Protein 7U9U (pdb70)

GO terms:
  GO:0005782 peroxisomal matrix (C, TAS)
  GO:0005829 cytosol (C, TAS)
  GO:0005515 protein binding (F, IPI)
  GO:0071949 FAD binding (F, IDA)
  GO:0005737 cytoplasm (C, IDA)
  GO:0005741 mitochondrial outer membrane (C, IDA)
  GO:0005782 peroxisomal matrix (C, IDA)
  GO:0005829 cytosol (C, IDA)
  GO:0036088 D-serine catabolic process (P, IDA)
  GO:0042416 dopamine biosynthetic process (P, IDA)
  GO:0003884 D-amino-acid oxidase activity (F, IDA)
  GO:0019478 D-amino acid catabolic process (P, IDA)
  GO:0055130 D-alanine catabolic process (P, IDA)
  GO:0006562 L-proline catabolic process (P, IDA)
  GO:0070179 D-serine biosynthetic process (P, IDA)
  GO:0005576 extracellular region (C, EXP)
  GO:0005782 peroxisomal matrix (C, EXP)
  GO:0003884 D-amino-acid oxidase activity (F, EXP)
  GO:0043799 glycine oxidase activity (F, EXP)
  GO:0071949 FAD binding (F, IMP)

Nearest PDB structures (foldseek):
  6kbp-assembly2_C  TM=9.959E-01  e=9.514E-72  Homo sapiens
  8hy5-assembly1_A  TM=9.973E-01  e=8.684E-71  Homo sapiens
  4yjf-assembly1_B  TM=9.915E-01  e=5.838E-66  Sus scrofa
  5wwv-assembly3_F  TM=9.921E-01  e=8.595E-65  Sus scrofa
  1an9-assembly1_A  TM=9.890E-01  e=2.374E-64  Sus scrofa

Secondary structure (DSSP, 8-state):
-EEEEE--SHHHHHHHHHHHHHH--SSS--EEEEEES--TTSSHHHH---B----SSPPSSTHHHHHHHHHHHHHHTTTTSTTHHHHTEEEEEEEEEESS--PPPGGGGTSEEEEEPPHHHHTT-TT-SEEEEEEEEEE-HHHHHHHHHHHHHHTT-EEEE-----HHHHHHTT-SEEEE--GGGGGGTS--TT-EEEEEEEEEEE-TT--SEEEE--GGG-TT-S-EEEE-SSSEEEE---EET----S--HHHHHHHHHHHHHH-GGGGGPEEEEEEEEEEEE-SS-EEEEEEEEETTEEEEEEEEE--GGGHHHHHHHHHHHHHHHHHHHHHHHHT-/-EEEEE--SHHHHHHHHHHHHHH-BTTB--EEEEEES--TTSSSGGG---B----SSPPSSTHHHHHHHHHHHHHHHTTTSTTHHHHTEEEEEEEEEESS--PPPGGGGTSEEEEEPPHHHHTT-TT-SEEEEEEEEEE-HHHHHHHHHHHHHHTT-EEEE-----HHHHHHTT-SEEEE--GGGGGGTS--TT-EEEEEEEEEEE-TT--EEEEE--TTT-TT-S-EEEE-SSSEEEE---EET----S--HHHHHHHHHHHHHH-GGGGGPEEEEEEEEEEEE-SS-EEEEEEE-SSSS-EEEEEEE--TT-HHHHHHHHHHHHHHHHHHHHHHH--

Solvent-accessible surface area: 29627 Å² total; per-residue (Å²): 59,122,1,8,0,8,9,3,16,6,18,0,2,0,0,0,9,2,0,23,100,116,55,78,54,146,172,56,77,16,64,10,63,0,16,4,71,52,12,15,23,12,14,40,16,5,16,42,20,8,20,6,5,20,50,37,81,109,47,112,27,101,88,4,44,81,10,6,75,70,0,1,72,58,3,56,81,80,13,152,40,134,76,7,155,95,9,4,7,50,64,12,27,0,21,0,0,4,90,142,81,54,109,47,5,72,11,74,122,19,9,71,62,37,93,105,12,65,106,206,30,30,113,107,14,130,57,28,51,39,1,1,33,0,34,0,1,0,4,32,2,94,60,0,0,50,30,0,38,97,51,0,50,111,89,40,5,118,29,85,44,63,126,13,108,42,10,79,52,0,7,114,99,18,12,40,0,0,0,2,8,22,22,6,111,2,28,84,26,52,210,17,106,97,19,84,5,0,1,7,1,10,0,44,0,44,1,87,117,17,145,69,0,7,4,2,5,39,77,178,179,26,39,25,50,9,33,24,0,12,8,23,86,127,37,5,6,0,0,6,7,23,54,115,44,53,120,36,22,22,44,51,95,135,9,38,62,73,2,54,112,19,0,14,177,20,36,82,67,0,144,137,9,126,73,73,13,32,24,7,7,6,30,17,30,40,75,71,6,26,22,80,58,53,93,28,214,3,52,122,57,83,5,23,0,0,0,1,3,0,4,10,29,24,14,16,3,0,0,32,0,0,0,38,27,0,0,99,31,0,10,127,1,8,76,82,82,153,144,143,50,107,2,8,0,8,10,3,15,7,19,0,2,0,0,0,4,0,0,7,69,109,61,60,45,140,166,99,86,14,55,6,48,0,16,5,66,51,13,25,16,9,10,39,16,5,16,42,22,9,20,4,21,23,71,56,89,108,47,112,27,100,86,6,46,84,9,6,68,69,0,1,70,39,3,57,87,52,19,170,38,124,51,8,144,86,0,1,7,53,72,12,27,0,21,0,0,8,83,131,65,74,114,46,2,69,13,75,122,16,7,72,64,41,95,102,13,68,107,203,29,28,115,108,14,131,57,30,50,40,1,0,32,0,35,0,1,0,3,33,1,79,39,0,0,61,30,0,38,96,48,0,50,113,92,46,6,127,27,90,48,66,137,14,124,29,4,77,54,1,3,116,82,28,5,30,0,0,0,1,8,21,22,8,112,1,30,89,26,54,194,16,86,90,20,67,8,0,1,7,2,10,2,65,0,43,0,84,114,18,145,67,0,6,18,6,27,28,121,164,112,28,75,48,27,4,32,32,0,13,8,23,76,129,36,3,8,0,0,2,4,40,52,92,46,53,121,37,24,21,37,52,96,137,9,31,58,51,4,52,109,18,0,3,172,21,35,81,60,0,136,124,9,124,69,86,20,30,29,8,7,7,29,18,27,32,87,58,4,29,23,78,48,54,92,17,212,41,34,110,80,62,0,8,0,0,0,1,2,0,4,8,29,19,14,14,4,0,1,10,0,0,0,39,28,0,2,111,31,0,6,125,0,22,90,94,88,182,157

Organism: Homo sapiens (NCBI:txid9606)

B-factor: mean 39.29, std 17.74, range [17.13, 111.76]

InterPro domains:
  IPR006076 FAD dependent oxidoreductase [PF01266] (2-329)
  IPR006181 D-amino acid oxidase, conserved site [PS00677] (305-323)
  IPR023209 D-amino-acid oxidase [PIRSF000189] (1-341)
  IPR023209 D-amino-acid oxidase [PTHR11530] (2-331)

Foldseek 3Di:
DEEEEEDQFLQRLLLQVLLQVPPCDDVRHYAYAYEYQDHPPPALLVVDQAWQDDDQDQAPDNVLVVLLLVLQVVLVVCQPPPCNVQQLKHKAKAKEFEQDDDDGGPCQVSFAPKDKDDPVVVVLFVRGDTIIITMGMGGRRRSNSVVSVVVCVVVPHYYHHDDDQEPLVVVVVPHQEYEYAHAQCSCSHPNDVQWWWFKWKKWWWQDVPDRHKYHYDDPVVHPLQAWIWADGPGTIIITRGTHTRDPDFDDDVVRVCSRVVRVCSRPVVCVPIGIDDMGMHTFGAGSHWQFAWDWDDRDPDIHIYTYTYHQGSRCSSRSNSSSNSNSVVVVVVVVVVVVD/DEEEEEDQFLQRLLLQLLQCVVQADPVHHYQYAYEYQDYPPPAQLVQDQAWQDDDQDQAPPNVLVVLLLVLQVVLVVCAPPPCCVQQLKHKAKAKEFEADDDDGGPCQVSFADKDKDDPVVCVLFVNGDTIMITMTMGGNRRSNSVVSVVSCVVSPHHYYNDDDQEPLVVVVVPHQEYEYAPALCSCSHPNDVQWWWFKWKKWKWADVPDRHKYHYDDVVQHPLQAWIWADGPGIIIITHGTDIRDDDFDDDDVRVCVRQVRVCSRPVVCVPIGTDDMGMHTFGAGSHWQFAKDWDPSDPSTHIYTYTYHQGSRCSSRSNSSSVSNSVVVVVVVVVVDD

Sequence (679 aa):
MRVVVIGAGVIGLSTALCIHERYHSVLQPLDIKVYADRFTPLTTTDVAAGLWQPYLSDPNNPQEADWSQQTFDYLLSHVHSPNAENLGLFLISGYNLFHEAIPDPSWKDTVLGFRKLTPRELDMFPDYGYGWFHTSLILEGKNYLQWLTERLTERGVKFFQRKVESFEEVAREGADVIVNCTGVWAGALQRDPLLQPGRGQIMKVDAPWMKHFILTHDPERGIYNSPYIIPGTQTVTLGGIFQLGNWSELNNIQDHNTIWEGCCRLEPTLKNARIIGERTGFRPVRPQIRLEREQLRTGPSNTEVIHNYGHGGYGLTIHWGCALEAAKLFGRILEEKKLSMRVVVIGAGVIGLSTALCIHERYHSVLQPLDIKVYADRFTPLTTTDVAAGLWQPYLSDPNNPQEADWSQQTFDYLLSHVHSPNAENLGLFLISGYNLFHEAIPDPSWKDTVLGFRKLTPRELDMFPDYGYGWFHTSLILEGKNYLQWLTERLTERGVKFFQRKVESFEEVAREGADVIVNCTGVWAGALQRDPLLQPGRGQIMKVDAPWMKHFILTHDPERGIYNSPYIIPGTQTVTLGGIFQLGNWSELNNIQDHNTIWEGCCRLEPTLKNARIIGERTGFRPVRPQIRLEREQLRTGPSNTEVIHNYGHGGYGLTIHWGCALEAAKLFGRILEEKKL

Radius of gyration: 26.62 Å; Cα contacts (8 Å, |Δi|>4): 1519; chains: 2; bounding box: 65×67×75 Å

Structure (mmCIF, N/CA/C/O backbone):
data_7U9U
#
_entry.id   7U9U
#
_cell.length_a   122.806
_cell.length_b   73.403
_cell.length_c   79.799
_cell.angle_alpha   90.000
_cell.angle_beta   90.000
_cell.angle_gamma   90.000
#
_symmetry.space_group_name_H-M   'P 21 21 2'
#
loop_
_entity.id
_entity.type
_entity.pdbx_description
1 polymer 'D-amino-acid oxidase'
2 non-polymer 'FLAVIN-ADENINE DINUCLEOTIDE'
3 non-polymer 'BENZOIC ACID'
4 non-polymer (3R)-3-(5,6-dioxo-1,4,5,6-tetrahydropyrazin-2-yl)-2,3-dihydro-1,4-benzoxathiine-7-carbonitrile
5 water water
#
loop_
_atom_site.group_PDB
_atom_site.id
_atom_site.type_symbol
_atom_site.label_atom_id
_atom_site.label_alt_id
_atom_site.label_comp_id
_atom_site.label_asym_id
_atom_site.label_entity_id
_atom_site.label_seq_id
_atom_site.pdbx_PDB_ins_code
_atom_site.Cartn_x
_atom_site.Cartn_y
_atom_site.Cartn_z
_atom_site.occupancy
_atom_site.B_iso_or_equiv
_atom_site.auth_seq_id
_atom_site.auth_comp_id
_atom_site.auth_asym_id
_atom_site.auth_atom_id
_atom_site.pdbx_PDB_model_num
ATOM 1 N N . MET A 1 1 ? -12.680 44.887 -28.815 1.00 40.00 1 MET A N 1
ATOM 2 C CA . MET A 1 1 ? -13.703 43.986 -29.392 1.00 33.31 1 MET A CA 1
ATOM 3 C C . MET A 1 1 ? -13.931 42.853 -28.406 1.00 31.98 1 MET A C 1
ATOM 4 O O . MET A 1 1 ? -12.989 42.126 -28.079 1.00 35.21 1 MET A O 1
ATOM 20 N N . ARG A 1 2 ? -15.155 42.709 -27.901 1.00 25.74 2 ARG A N 1
ATOM 21 C CA . ARG A 1 2 ? -15.434 41.655 -26.928 1.00 30.21 2 ARG A CA 1
ATOM 22 C C . ARG A 1 2 ? -16.089 40.518 -27.676 1.00 29.73 2 ARG A C 1
ATOM 23 O O . ARG A 1 2 ? -17.095 40.714 -28.363 1.00 30.69 2 ARG A O 1
ATOM 44 N N . VAL A 1 3 ? -15.473 39.354 -27.569 1.00 28.66 3 VAL A N 1
ATOM 45 C CA . VAL A 1 3 ? -15.903 38.200 -28.318 1.00 21.79 3 VAL A CA 1
ATOM 46 C C . VAL A 1 3 ? -16.280 37.150 -27.283 1.00 25.54 3 VAL A C 1
ATOM 47 O O . VAL A 1 3 ? -15.526 36.936 -26.324 1.00 27.29 3 VAL A O 1
ATOM 60 N N . VAL A 1 4 ? -17.399 36.479 -27.510 1.00 23.30 4 VAL A N 1
ATOM 61 C CA . VAL A 1 4 ? -17.765 35.323 -26.672 1.00 22.10 4 VAL A CA 1
ATOM 62 C C . VAL A 1 4 ? -17.914 34.125 -27.585 1.00 23.40 4 VAL A C 1
ATOM 63 O O . VAL A 1 4 ? -18.701 34.158 -28.536 1.00 24.90 4 VAL A O 1
ATOM 76 N N . VAL A 1 5 ? -17.204 33.050 -27.270 1.00 23.24 5 VAL A N 1
ATOM 77 C CA . VAL A 1 5 ? -17.381 31.805 -28.006 1.00 21.35 5 VAL A CA 1
ATOM 78 C C . VAL A 1 5 ? -18.248 30.923 -27.116 1.00 22.65 5 VAL A C 1
ATOM 79 O O . VAL A 1 5 ? -17.919 30.717 -25.943 1.00 26.26 5 VAL A O 1
ATOM 92 N N . ILE A 1 6 ? -19.359 30.448 -27.668 1.00 23.04 6 ILE A N 1
ATOM 93 C CA . ILE A 1 6 ? -20.225 29.573 -26.896 1.00 29.59 6 ILE A CA 1
ATOM 94 C C . ILE A 1 6 ? -19.892 28.167 -27.360 1.00 24.41 6 ILE A C 1
ATOM 95 O O . ILE A 1 6 ? -20.094 27.840 -28.533 1.00 22.50 6 ILE A O 1
ATOM 111 N N . GLY A 1 7 ? -19.402 27.361 -26.433 1.00 23.41 7 GLY A N 1
ATOM 112 C CA . GLY A 1 7 ? -19.052 25.982 -26.751 1.00 20.09 7 GLY A CA 1
ATOM 113 C C . GLY A 1 7 ? -17.562 25.690 -26.581 1.00 21.20 7 GLY A C 1
ATOM 114 O O . GLY A 1 7 ? -16.681 26.434 -27.055 1.00 20.72 7 GLY A O 1
ATOM 118 N N . ALA A 1 8 ? -17.272 24.565 -25.918 1.00 21.46 8 ALA A N 1
ATOM 119 C CA . ALA A 1 8 ? -15.882 24.214 -25.576 1.00 19.09 8 ALA A CA 1
ATOM 120 C C . ALA A 1 8 ? -15.508 22.808 -26.042 1.00 21.18 8 ALA A C 1
ATOM 121 O O . ALA A 1 8 ? -14.604 22.161 -25.495 1.00 23.16 8 ALA A O 1
ATOM 128 N N . GLY A 1 9 ? -16.174 22.355 -27.106 1.00 20.97 9 GLY A N 1
ATOM 129 C CA . GLY A 1 9 ? -15.671 21.170 -27.792 1.00 24.63 9 GLY A CA 1
ATOM 130 C C . GLY A 1 9 ? -14.602 21.564 -28.810 1.00 25.05 9 GLY A C 1
ATOM 131 O O . GLY A 1 9 ? -14.085 22.684 -28.760 1.00 21.48 9 GLY A O 1
ATOM 135 N N . VAL A 1 10 ? -14.248 20.654 -29.722 1.00 21.75 10 VAL A N 1
ATOM 136 C CA . VAL A 1 10 ? -13.126 20.968 -30.628 1.00 20.70 10 VAL A CA 1
ATOM 137 C C . VAL A 1 10 ? -13.410 22.195 -31.501 1.00 24.08 10 VAL A C 1
ATOM 138 O O . VAL A 1 10 ? -12.509 22.981 -31.802 1.00 23.72 10 VAL A O 1
ATOM 151 N N . ILE A 1 11 ? -14.670 22.343 -31.885 1.00 18.13 11 ILE A N 1
ATOM 152 C CA . ILE A 1 11 ? -15.014 23.452 -32.769 1.00 17.13 11 ILE A CA 1
ATOM 153 C C . ILE A 1 11 ? -14.886 24.796 -32.064 1.00 26.67 11 ILE A C 1
ATOM 154 O O . ILE A 1 11 ? -14.212 25.706 -32.558 1.00 22.19 11 ILE A O 1
ATOM 170 N N . GLY A 1 12 ? -15.477 24.905 -30.880 1.00 19.85 12 GLY A N 1
ATOM 171 C CA . GLY A 1 12 ? -15.366 26.168 -30.158 1.00 21.53 12 GLY A CA 1
ATOM 172 C C . GLY A 1 12 ? -13.949 26.525 -29.728 1.00 27.34 12 GLY A C 1
ATOM 173 O O . GLY A 1 12 ? -13.518 27.660 -29.928 1.00 19.70 12 GLY A O 1
ATOM 177 N N . LEU A 1 13 ? -13.189 25.559 -29.221 1.00 23.55 13 LEU A N 1
ATOM 178 C CA . LEU A 1 13 ? -11.841 25.924 -28.772 1.00 21.07 13 LEU A CA 1
ATOM 179 C C . LEU A 1 13 ? -10.888 26.218 -29.910 1.00 21.84 13 LEU A C 1
ATOM 180 O O . LEU A 1 13 ? -10.066 27.147 -29.823 1.00 21.26 13 LEU A O 1
ATOM 196 N N . SER A 1 14 ? -11.013 25.451 -30.993 1.00 19.25 14 SER A N 1
ATOM 197 C CA . SER A 1 14 ? -10.121 25.711 -32.141 1.00 20.88 14 SER A CA 1
ATOM 198 C C . SER A 1 14 ? -10.463 27.024 -32.818 1.00 23.75 14 SER A C 1
ATOM 199 O O . SER A 1 14 ? -9.560 27.771 -33.214 1.00 22.15 14 SER A O 1
ATOM 207 N N . THR A 1 15 ? -11.755 27.348 -32.875 1.00 21.33 15 THR A N 1
ATOM 208 C CA . THR A 1 15 ? -12.157 28.624 -33.452 1.00 22.56 15 THR A CA 1
ATOM 209 C C . THR A 1 15 ? -11.670 29.791 -32.605 1.00 24.31 15 THR A C 1
ATOM 210 O O . THR A 1 15 ? -11.151 30.763 -33.153 1.00 22.62 15 THR A O 1
ATOM 221 N N . ALA A 1 16 ? -11.800 29.672 -31.282 1.00 20.53 16 ALA A N 1
ATOM 222 C CA . ALA A 1 16 ? -11.308 30.701 -30.372 1.00 21.50 16 ALA A CA 1
ATOM 223 C C . ALA A 1 16 ? -9.806 30.936 -30.524 1.00 22.33 16 ALA A C 1
ATOM 224 O O . ALA A 1 16 ? -9.323 32.073 -30.621 1.00 23.07 16 ALA A O 1
ATOM 231 N N . LEU A 1 17 ? -9.074 29.830 -30.611 1.00 19.63 17 LEU A N 1
ATOM 232 C CA . LEU A 1 17 ? -7.630 29.946 -30.784 1.00 20.34 17 LEU A CA 1
ATOM 233 C C . LEU A 1 17 ? -7.262 30.562 -32.135 1.00 26.70 17 LEU A C 1
ATOM 234 O O . LEU A 1 17 ? -6.404 31.446 -32.202 1.00 22.86 17 LEU A O 1
ATOM 250 N N . CYS A 1 18 ? -7.965 30.187 -33.198 1.00 22.99 18 CYS A N 1
ATOM 251 C CA . CYS A 1 18 ? -7.666 30.798 -34.501 1.00 24.12 18 CYS A CA 1
ATOM 252 C C . CYS A 1 18 ? -8.010 32.268 -34.609 1.00 32.47 18 CYS A C 1
ATOM 253 O O . CYS A 1 18 ? -7.259 33.024 -35.233 1.00 28.31 18 CYS A O 1
ATOM 261 N N . ILE A 1 19 ? -9.127 32.674 -33.995 1.00 21.92 19 ILE A N 1
ATOM 262 C CA . ILE A 1 19 ? -9.452 34.101 -33.929 1.00 25.49 19 ILE A CA 1
ATOM 263 C C . ILE A 1 19 ? -8.380 34.871 -33.160 1.00 34.64 19 ILE A C 1
ATOM 264 O O . ILE A 1 19 ? -7.907 35.912 -33.632 1.00 27.02 19 ILE A O 1
ATOM 280 N N . HIS A 1 20 ? -7.985 34.341 -32.003 1.00 22.78 20 HIS A N 1
ATOM 281 C CA . HIS A 1 20 ? -6.922 34.999 -31.229 1.00 24.34 20 HIS A CA 1
ATOM 282 C C . HIS A 1 20 ? -5.619 35.131 -32.016 1.00 28.38 20 HIS A C 1
ATOM 283 O O . HIS A 1 20 ? -5.030 36.216 -32.087 1.00 27.32 20 HIS A O 1
ATOM 297 N N . GLU A 1 21 ? -5.184 34.030 -32.623 1.00 21.58 21 GLU A N 1
ATOM 298 C CA . GLU A 1 21 ? -3.890 34.052 -33.306 1.00 27.32 21 GLU A CA 1
ATOM 299 C C . GLU A 1 21 ? -3.874 34.954 -34.524 1.00 38.79 21 GLU A C 1
ATOM 300 O O . GLU A 1 21 ? -2.865 35.590 -34.837 1.00 26.66 21 GLU A O 1
ATOM 312 N N . ARG A 1 22 ? -5.011 35.054 -35.189 1.00 25.14 22 ARG A N 1
ATOM 313 C CA . ARG A 1 22 ? -5.033 35.871 -36.398 1.00 27.68 22 ARG A CA 1
ATOM 314 C C . ARG A 1 22 ? -5.364 37.341 -36.132 1.00 33.73 22 ARG A C 1
ATOM 315 O O . ARG A 1 22 ? -4.839 38.209 -36.832 1.00 29.98 22 ARG A O 1
ATOM 336 N N . TYR A 1 23 ? -6.186 37.628 -35.125 1.00 25.63 23 TYR A N 1
ATOM 337 C CA . TYR A 1 23 ? -6.791 38.959 -35.004 1.00 24.69 23 TYR A CA 1
ATOM 338 C C . TYR A 1 23 ? -6.574 39.653 -33.687 1.00 30.95 23 TYR A C 1
ATOM 339 O O . TYR A 1 23 ? -7.006 40.797 -33.551 1.00 32.15 23 TYR A O 1
ATOM 357 N N . HIS A 1 24 ? -5.915 39.022 -32.722 1.00 23.71 24 HIS A N 1
ATOM 358 C CA . HIS A 1 24 ? -5.550 39.772 -31.506 1.00 25.56 24 HIS A CA 1
ATOM 359 C C . HIS A 1 24 ? -4.237 40.480 -31.798 1.00 32.47 24 HIS A C 1
ATOM 360 O O . HIS A 1 24 ? -3.171 39.860 -31.855 1.00 29.34 24 HIS A O 1
ATOM 374 N N . SER A 1 25 ? -4.320 41.779 -32.020 1.00 26.07 25 SER A N 1
ATOM 375 C CA . SER A 1 25 ? -3.126 42.520 -32.501 1.00 24.52 25 SER A CA 1
ATOM 376 C C . SER A 1 25 ? -2.712 43.571 -31.499 1.00 26.06 25 SER A C 1
ATOM 377 O O . SER A 1 25 ? -3.391 43.849 -30.510 1.00 26.11 25 SER A O 1
ATOM 385 N N . VAL A 1 26 ? -1.560 44.182 -31.758 1.00 24.33 26 VAL A N 1
ATOM 386 C CA . VAL A 1 26 ? -1.099 45.245 -30.886 1.00 22.47 26 VAL A CA 1
ATOM 387 C C . VAL A 1 26 ? -2.012 46.466 -30.846 1.00 25.97 26 VAL A C 1
ATOM 388 O O . VAL A 1 26 ? -2.299 47.003 -29.766 1.00 27.55 26 VAL A O 1
ATOM 401 N N . LEU A 1 27 ? -2.466 46.890 -32.019 1.00 24.98 27 LEU A N 1
ATOM 402 C CA . LEU A 1 27 ? -3.333 48.065 -32.081 1.00 31.92 27 LEU A CA 1
ATOM 403 C C . LEU A 1 27 ? -4.816 47.730 -32.042 1.00 42.51 27 LEU A C 1
ATOM 404 O O . LEU A 1 27 ? -5.647 48.629 -31.917 1.00 32.71 27 LEU A O 1
ATOM 420 N N . GLN A 1 28 ? -5.153 46.449 -32.115 1.00 28.55 28 GLN A N 1
ATOM 421 C CA . GLN A 1 28 ? -6.542 46.015 -31.962 1.00 30.25 28 GLN A CA 1
ATOM 422 C C . GLN A 1 28 ? -6.613 44.754 -31.108 1.00 27.54 28 GLN A C 1
ATOM 423 O O . GLN A 1 28 ? -6.793 43.671 -31.662 1.00 30.05 28 GLN A O 1
ATOM 437 N N . PRO A 1 29 ? -6.434 44.829 -29.783 1.00 29.19 29 PRO A N 1
ATOM 438 C CA . PRO A 1 29 ? -6.588 43.652 -28.935 1.00 30.99 29 PRO A CA 1
ATOM 439 C C . PRO A 1 29 ? -8.040 43.203 -28.874 1.00 32.94 29 PRO A C 1
ATOM 440 O O . PRO A 1 29 ? -8.963 43.995 -29.098 1.00 29.71 29 PRO A O 1
ATOM 451 N N . LEU A 1 30 ? -8.208 41.920 -28.621 1.00 28.14 30 LEU A N 1
ATOM 452 C CA . LEU A 1 30 ? -9.542 41.327 -28.477 1.00 25.64 30 LEU A CA 1
ATOM 453 C C . LEU A 1 30 ? -9.667 40.911 -27.025 1.00 35.51 30 LEU A C 1
ATOM 454 O O . LEU A 1 30 ? -8.666 40.568 -26.386 1.00 36.18 30 LEU A O 1
ATOM 470 N N . ASP A 1 31 ? -10.888 40.907 -26.520 1.00 29.59 31 ASP A N 1
ATOM 471 C CA . ASP A 1 31 ? -11.145 40.229 -25.261 1.00 26.58 31 ASP A CA 1
ATOM 472 C C . ASP A 1 31 ? -11.990 39.013 -25.623 1.00 25.27 31 ASP A C 1
ATOM 473 O O . ASP A 1 31 ? -13.117 39.181 -26.076 1.00 32.35 31 ASP A O 1
ATOM 482 N N . ILE A 1 32 ? -11.451 37.818 -25.454 1.00 26.07 32 ILE A N 1
ATOM 483 C CA . ILE A 1 32 ? -12.163 36.600 -25.866 1.00 25.38 32 ILE A CA 1
ATOM 484 C C . ILE A 1 32 ? -12.503 35.821 -24.607 1.00 23.96 32 ILE A C 1
ATOM 485 O O . ILE A 1 32 ? -11.626 35.565 -23.780 1.00 25.26 32 ILE A O 1
ATOM 501 N N . LYS A 1 33 ? -13.774 35.437 -24.476 1.00 25.36 33 LYS A N 1
ATOM 502 C CA . LYS A 1 33 ? -14.204 34.540 -23.398 1.00 21.34 33 LYS A CA 1
ATOM 503 C C . LYS A 1 33 ? -14.868 33.322 -24.004 1.00 24.47 33 LYS A C 1
ATOM 504 O O . LYS A 1 33 ? -15.465 33.433 -25.073 1.00 28.30 33 LYS A O 1
ATOM 523 N N . VAL A 1 34 ? -14.776 32.185 -23.315 1.00 26.07 34 VAL A N 1
ATOM 524 C CA . VAL A 1 34 ? -15.503 30.980 -23.718 1.00 21.52 34 VAL A CA 1
ATOM 525 C C . VAL A 1 34 ? -16.567 30.717 -22.668 1.00 24.81 34 VAL A C 1
ATOM 526 O O . VAL A 1 34 ? -16.247 30.570 -21.481 1.00 25.70 34 VAL A O 1
ATOM 539 N N . TYR A 1 35 ? -17.820 30.640 -23.105 1.00 24.14 35 TYR A N 1
ATOM 540 C CA . TYR A 1 35 ? -18.910 30.176 -22.243 1.00 28.86 35 TYR A CA 1
ATOM 541 C C . TYR A 1 35 ? -19.283 28.771 -22.680 1.00 26.48 35 TYR A C 1
ATOM 542 O O . TYR A 1 35 ? -19.541 28.544 -23.864 1.00 25.08 35 TYR A O 1
ATOM 560 N N . ALA A 1 36 ? -19.370 27.833 -21.749 1.00 25.90 36 ALA A N 1
ATOM 561 C CA . ALA A 1 36 ? -19.831 26.502 -22.145 1.00 23.36 36 ALA A CA 1
ATOM 562 C C . ALA A 1 36 ? -20.524 25.825 -20.993 1.00 24.57 36 ALA A C 1
ATOM 563 O O . ALA A 1 36 ? -20.181 26.062 -19.841 1.00 25.83 36 ALA A O 1
ATOM 570 N N . ASP A 1 37 ? -21.478 24.969 -21.304 1.00 22.33 37 ASP A N 1
ATOM 571 C CA . ASP A 1 37 ? -22.165 24.226 -20.264 1.00 23.01 37 ASP A CA 1
ATOM 572 C C . ASP A 1 37 ? -21.373 22.975 -19.850 1.00 29.70 37 ASP A C 1
ATOM 573 O O . ASP A 1 37 ? -21.363 22.613 -18.670 1.00 30.66 37 ASP A O 1
ATOM 582 N N . ARG A 1 38 ? -20.700 22.343 -20.805 1.00 24.73 38 ARG A N 1
ATOM 583 C CA . ARG A 1 38 ? -19.786 21.240 -20.518 1.00 23.48 38 ARG A CA 1
ATOM 584 C C . ARG A 1 38 ? -18.404 21.482 -21.086 1.00 24.23 38 ARG A C 1
ATOM 585 O O . ARG A 1 38 ? -18.282 21.904 -22.230 1.00 24.79 38 ARG A O 1
ATOM 606 N N . PHE A 1 39 ? -17.388 21.118 -20.316 1.00 21.71 39 PHE A N 1
ATOM 607 C CA . PHE A 1 39 ? -16.001 21.176 -20.745 1.00 25.32 39 PHE A CA 1
ATOM 608 C C . PHE A 1 39 ? -15.435 19.768 -20.709 1.00 32.04 39 PHE A C 1
ATOM 609 O O . PHE A 1 39 ? -16.034 18.852 -20.135 1.00 27.90 39 PHE A O 1
ATOM 626 N N . THR A 1 40 ? -14.272 19.585 -21.313 1.00 27.17 40 THR A N 1
ATOM 627 C CA . THR A 1 40 ? -13.560 18.307 -21.218 1.00 26.25 40 THR A CA 1
ATOM 628 C C . THR A 1 40 ? -13.425 17.825 -19.763 1.00 28.90 40 THR A C 1
ATOM 629 O O . THR A 1 40 ? -13.194 18.661 -18.878 1.00 28.02 40 THR A O 1
ATOM 640 N N . PRO A 1 41 ? -13.626 16.534 -19.471 1.00 33.44 41 PRO A N 1
ATOM 641 C CA . PRO A 1 41 ? -13.795 15.425 -20.407 1.00 29.28 41 PRO A CA 1
ATOM 642 C C . PRO A 1 41 ? -15.228 15.086 -20.816 1.00 32.15 41 PRO A C 1
ATOM 643 O O . PRO A 1 41 ? -15.477 13.959 -21.254 1.00 33.06 41 PRO A O 1
ATOM 654 N N . LEU A 1 42 ? -16.170 16.026 -20.707 1.00 28.31 42 LEU A N 1
ATOM 655 C CA . LEU A 1 42 ? -17.588 15.702 -20.797 1.00 26.86 42 LEU A CA 1
ATOM 656 C C . LEU A 1 42 ? -18.268 16.179 -22.087 1.00 31.23 42 LEU A C 1
ATOM 657 O O . LEU A 1 42 ? -19.491 16.293 -22.138 1.00 27.89 42 LEU A O 1
ATOM 673 N N . THR A 1 43 ? -17.508 16.495 -23.136 1.00 26.55 43 THR A N 1
ATOM 674 C CA . THR A 1 43 ? -18.152 16.914 -24.400 1.00 26.24 43 THR A CA 1
ATOM 675 C C . THR A 1 43 ? -18.269 15.736 -25.355 1.00 23.64 43 THR A C 1
ATOM 676 O O . THR A 1 43 ? -17.616 14.712 -25.168 1.00 25.83 43 THR A O 1
ATOM 687 N N . THR A 1 44 ? -18.990 15.929 -26.462 1.00 22.58 44 THR A N 1
ATOM 688 C CA . THR A 1 44 ? -18.977 14.958 -27.565 1.00 27.07 44 THR A CA 1
ATOM 689 C C . THR A 1 44 ? -17.591 14.715 -28.132 1.00 22.85 44 THR A C 1
ATOM 690 O O . THR A 1 44 ? -17.223 13.593 -28.483 1.00 21.53 44 THR A O 1
ATOM 701 N N . THR A 1 45 ? -16.810 15.791 -28.218 1.00 21.79 45 THR A N 1
ATOM 702 C CA . THR A 1 45 ? -15.457 15.674 -28.729 1.00 20.42 45 THR A CA 1
ATOM 703 C C . THR A 1 45 ? -14.622 14.677 -27.923 1.00 22.07 45 THR A C 1
ATOM 704 O O . THR A 1 45 ? -13.813 13.931 -28.474 1.00 23.85 45 THR A O 1
ATOM 715 N N . ASP A 1 46 ? -14.890 14.624 -26.622 1.00 23.17 46 ASP A N 1
ATOM 716 C CA . ASP A 1 46 ? -14.184 13.683 -25.764 1.00 25.56 46 ASP A CA 1
ATOM 717 C C . ASP A 1 46 ? -14.515 12.208 -26.015 1.00 26.38 46 ASP A C 1
ATOM 718 O O . ASP A 1 46 ? -13.712 11.342 -25.665 1.00 27.97 46 ASP A O 1
ATOM 727 N N . VAL A 1 47 ? -15.657 11.930 -26.622 1.00 22.51 47 VAL A N 1
ATOM 728 C CA . VAL A 1 47 ? -16.037 10.564 -26.966 1.00 23.35 47 VAL A CA 1
ATOM 729 C C . VAL A 1 47 ? -15.360 10.073 -28.248 1.00 32.77 47 VAL A C 1
ATOM 730 O O . VAL A 1 47 ? -15.215 8.871 -28.450 1.00 32.36 47 VAL A O 1
ATOM 743 N N . ALA A 1 48 ? -14.940 10.991 -29.108 1.00 29.83 48 ALA A N 1
ATOM 744 C CA . ALA A 1 48 ? -14.429 10.595 -30.415 1.00 28.08 48 ALA A CA 1
ATOM 745 C C . ALA A 1 48 ? -13.016 9.992 -30.333 1.00 27.54 48 ALA A C 1
ATOM 746 O O . ALA A 1 48 ? -12.110 10.583 -29.723 1.00 32.79 48 ALA A O 1
ATOM 753 N N . ALA A 1 49 ? -12.823 8.867 -31.032 1.00 32.88 49 ALA A N 1
ATOM 754 C CA . ALA A 1 49 ? -11.459 8.301 -31.183 1.00 31.06 49 ALA A CA 1
ATOM 755 C C . ALA A 1 49 ? -10.496 9.246 -31.877 1.00 31.56 49 ALA A C 1
ATOM 756 O O . ALA A 1 49 ? -9.324 9.362 -31.531 1.00 33.18 49 ALA A O 1
ATOM 763 N N . GLY A 1 50 ? -11.015 9.915 -32.885 1.00 24.96 50 GLY A N 1
ATOM 764 C CA . GLY A 1 50 ? -10.242 10.951 -33.537 1.00 28.52 50 GLY A CA 1
ATOM 765 C C . GLY A 1 50 ? -9.551 10.535 -34.810 1.00 27.87 50 GLY A C 1
ATOM 766 O O . GLY A 1 50 ? -8.571 11.177 -35.190 1.00 26.57 50 GLY A O 1
ATOM 770 N N . LEU A 1 51 ? -10.040 9.488 -35.483 1.00 22.84 51 LEU A N 1
ATOM 771 C CA . LEU A 1 51 ? -9.447 9.138 -36.781 1.00 23.76 51 LEU A CA 1
ATOM 772 C C . LEU A 1 51 ? -9.831 10.199 -37.812 1.00 21.78 51 LEU A C 1
ATOM 773 O O . LEU A 1 51 ? -11.006 10.578 -37.927 1.00 22.67 51 LEU A O 1
ATOM 789 N N . TRP A 1 52 ? -8.848 10.688 -38.557 1.00 21.29 52 TRP A N 1
ATOM 790 C CA . TRP A 1 52 ? -9.138 11.559 -39.690 1.00 23.31 52 TRP A CA 1
ATOM 791 C C . TRP A 1 52 ? -9.730 10.679 -40.784 1.00 24.57 52 TRP A C 1
ATOM 792 O O . TRP A 1 52 ? -9.051 9.806 -41.332 1.00 24.78 52 TRP A O 1
ATOM 813 N N . GLN A 1 53 ? -11.032 10.845 -41.056 1.00 23.29 53 GLN A N 1
ATOM 814 C CA . GLN A 1 53 ? -11.647 10.156 -42.180 1.00 20.21 53 GLN A CA 1
ATOM 815 C C . GLN A 1 53 ? -12.990 10.835 -42.469 1.00 19.42 53 GLN A C 1
ATOM 816 O O . GLN A 1 53 ? -13.904 10.747 -41.628 1.00 21.88 53 GLN A O 1
ATOM 830 N N . PRO A 1 54 ? -13.153 11.526 -43.600 1.00 23.52 54 PRO A N 1
ATOM 831 C CA . PRO A 1 54 ? -14.448 12.092 -43.965 1.00 26.47 54 PRO A CA 1
ATOM 832 C C . PRO A 1 54 ? -15.437 10.988 -44.265 1.00 31.70 54 PRO A C 1
ATOM 833 O O . PRO A 1 54 ? -15.102 9.796 -44.324 1.00 23.80 54 PRO A O 1
ATOM 844 N N . TYR A 1 55 ? -16.685 11.385 -44.485 1.00 29.72 55 TYR A N 1
ATOM 845 C CA . TYR A 1 55 ? -17.657 10.394 -44.958 1.00 27.73 55 TYR A CA 1
ATOM 846 C C . TYR A 1 55 ? -17.282 9.836 -46.324 1.00 35.12 55 TYR A C 1
ATOM 847 O O . TYR A 1 55 ? -16.405 10.357 -47.025 1.00 28.12 55 TYR A O 1
ATOM 865 N N . LEU A 1 56 ? -17.907 8.722 -46.684 1.00 28.77 56 LEU A N 1
ATOM 866 C CA . LEU A 1 56 ? -17.500 8.100 -47.947 1.00 29.55 56 LEU A CA 1
ATOM 867 C C . LEU A 1 56 ? -18.064 8.870 -49.147 1.00 41.51 56 LEU A C 1
ATOM 868 O O . LEU A 1 56 ? -17.419 8.999 -50.186 1.00 39.87 56 LEU A O 1
ATOM 884 N N . SER A 1 57 ? -19.267 9.389 -48.955 1.00 38.91 57 SER A N 1
ATOM 885 C CA . SER A 1 57 ? -19.959 10.215 -49.929 1.00 68.06 57 SER A CA 1
ATOM 886 C C . SER A 1 57 ? -19.364 11.616 -50.027 1.00 53.38 57 SER A C 1
ATOM 887 O O . SER A 1 57 ? -18.815 12.165 -49.071 1.00 40.52 57 SER A O 1
ATOM 895 N N . ASP A 1 58 ? -19.473 12.214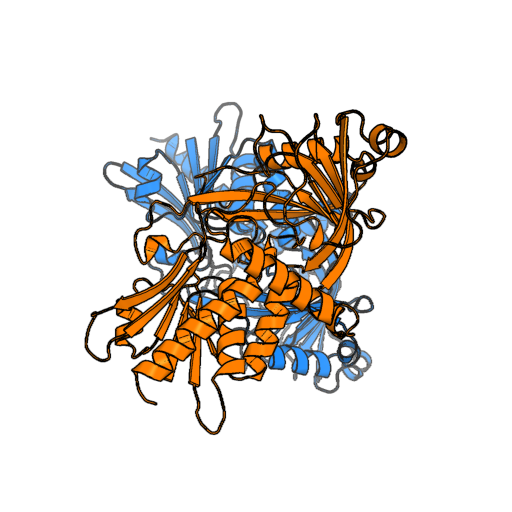 -51.203 1.00 44.76 58 ASP A N 1
ATOM 896 C CA . ASP A 1 58 ? -19.018 13.594 -51.387 1.00 44.06 58 ASP A CA 1
ATOM 897 C C . ASP A 1 58 ? -19.885 14.567 -50.586 1.00 35.03 58 ASP A C 1
ATOM 898 O O . ASP A 1 58 ? -21.108 14.380 -50.520 1.00 38.04 58 ASP A O 1
ATOM 907 N N . PRO A 1 59 ? -19.307 15.619 -49.985 1.00 36.75 59 PRO A N 1
ATOM 908 C CA . PRO A 1 59 ? -20.096 16.558 -49.209 1.00 38.26 59 PRO A CA 1
ATOM 909 C C . PRO A 1 59 ? -20.996 17.395 -50.107 1.00 53.16 59 PRO A C 1
ATOM 910 O O . PRO A 1 59 ? -20.594 17.779 -51.209 1.00 37.90 59 PRO A O 1
ATOM 921 N N . ASN A 1 60 ? -22.189 17.695 -49.599 1.00 32.82 60 ASN A N 1
ATOM 922 C CA . ASN A 1 60 ? -23.089 18.668 -50.222 1.00 38.23 60 ASN A CA 1
ATOM 923 C C . ASN A 1 60 ? -22.475 20.032 -50.490 1.00 60.48 60 ASN A C 1
ATOM 924 O O . ASN A 1 60 ? -22.731 20.628 -51.532 1.00 41.20 60 ASN A O 1
ATOM 935 N N . ASN A 1 61 ? -21.679 20.526 -49.546 1.00 35.99 61 ASN A N 1
ATOM 936 C CA . ASN A 1 61 ? -20.881 21.725 -49.798 1.00 40.81 61 ASN A CA 1
ATOM 937 C C . ASN A 1 61 ? -19.458 21.282 -50.128 1.00 38.24 61 ASN A C 1
ATOM 938 O O . ASN A 1 61 ? -18.742 20.843 -49.225 1.00 32.29 61 ASN A O 1
ATOM 949 N N . PRO A 1 62 ? -18.964 21.480 -51.357 1.00 34.23 62 PRO A N 1
ATOM 950 C CA . PRO A 1 62 ? -17.617 21.063 -51.716 1.00 42.79 62 PRO A CA 1
ATOM 951 C C . PRO A 1 62 ? -16.477 21.785 -51.011 1.00 32.05 62 PRO A C 1
ATOM 952 O O . PRO A 1 62 ? -15.381 21.227 -50.929 1.00 36.93 62 PRO A O 1
ATOM 963 N N . GLN A 1 63 ? -16.735 22.956 -50.405 1.00 33.97 63 GLN A N 1
ATOM 964 C CA . GLN A 1 63 ? -15.720 23.574 -49.554 1.00 34.91 63 GLN A CA 1
ATOM 965 C C . GLN A 1 63 ? -15.290 22.697 -48.378 1.00 25.52 63 GLN A C 1
ATOM 966 O O . GLN A 1 63 ? -14.176 22.839 -47.892 1.00 30.44 63 GLN A O 1
ATOM 980 N N . GLU A 1 64 ? -16.173 21.814 -47.927 1.00 33.12 64 GLU A N 1
ATOM 981 C CA . GLU A 1 64 ? -15.854 20.954 -46.788 1.00 32.19 64 GLU A CA 1
ATOM 982 C C . GLU A 1 64 ? -14.729 19.966 -47.088 1.00 39.36 64 GLU A C 1
ATOM 983 O O . GLU A 1 64 ? -13.951 19.614 -46.204 1.00 28.77 64 GLU A O 1
ATOM 995 N N . ALA A 1 65 ? -14.599 19.571 -48.353 1.00 29.75 65 ALA A N 1
ATOM 996 C CA . ALA A 1 65 ? -13.462 18.769 -48.780 1.00 34.32 65 ALA A CA 1
ATOM 997 C C . ALA A 1 65 ? -12.141 19.512 -48.660 1.00 31.93 65 ALA A C 1
ATOM 998 O O . ALA A 1 65 ? -11.137 18.946 -48.213 1.00 32.90 65 ALA A O 1
ATOM 1005 N N . ASP A 1 66 ? -12.169 20.809 -48.992 1.00 33.36 66 ASP A N 1
ATOM 1006 C CA . ASP A 1 66 ? -11.019 21.673 -48.725 1.00 33.07 66 ASP A CA 1
ATOM 1007 C C . ASP A 1 66 ? -10.703 21.807 -47.245 1.00 28.62 66 ASP A C 1
ATOM 1008 O O . ASP A 1 66 ? -9.541 21.735 -46.836 1.00 26.73 66 ASP A O 1
ATOM 1017 N N . TRP A 1 67 ? -11.736 21.965 -46.434 1.00 25.13 67 TRP A N 1
ATOM 1018 C CA . TRP A 1 67 ? -11.485 22.141 -44.998 1.00 26.49 67 TRP A CA 1
ATOM 1019 C C . TRP A 1 67 ? -10.930 20.896 -44.328 1.00 24.60 67 TRP A C 1
ATOM 1020 O O . TRP A 1 67 ? -10.055 20.988 -43.458 1.00 23.45 67 TRP A O 1
ATOM 1041 N N . SER A 1 68 ? -11.370 19.744 -44.817 1.00 23.25 68 SER A N 1
ATOM 1042 C CA . SER A 1 68 ? -10.817 18.480 -44.321 1.00 24.26 68 SER A CA 1
ATOM 1043 C C . SER A 1 68 ? -9.357 18.291 -44.744 1.00 28.25 68 SER A C 1
ATOM 1044 O O . SER A 1 68 ? -8.496 17.911 -43.947 1.00 23.14 68 SER A O 1
ATOM 1052 N N . GLN A 1 69 ? -9.057 18.614 -45.997 1.00 26.27 69 GLN A N 1
ATOM 1053 C CA . GLN A 1 69 ? -7.661 18.511 -46.453 1.00 26.61 69 GLN A CA 1
ATOM 1054 C C . GLN A 1 69 ? -6.715 19.465 -45.767 1.00 27.13 69 GLN A C 1
ATOM 1055 O O . GLN A 1 69 ? -5.589 19.105 -45.409 1.00 26.77 69 GLN A O 1
ATOM 1069 N N . GLN A 1 70 ? -7.194 20.679 -45.523 1.00 25.62 70 GLN A N 1
ATOM 1070 C CA . GLN A 1 70 ? -6.414 21.630 -44.744 1.00 28.32 70 GLN A CA 1
ATOM 1071 C C . GLN A 1 70 ? -6.109 21.150 -43.345 1.00 27.16 70 GLN A C 1
ATOM 1072 O O . GLN A 1 70 ? -5.022 21.369 -42.820 1.00 25.47 70 GLN A O 1
ATOM 1086 N N . THR A 1 71 ? -7.078 20.465 -42.754 1.00 25.08 71 THR A N 1
ATOM 1087 C CA . THR A 1 71 ? -6.864 19.927 -41.422 1.00 21.62 71 THR A CA 1
ATOM 1088 C C . THR A 1 71 ? -5.853 18.792 -41.478 1.00 21.14 71 THR A C 1
ATOM 1089 O O . THR A 1 71 ? -4.952 18.731 -40.640 1.00 23.83 71 THR A O 1
ATOM 1100 N N . PHE A 1 72 ? -5.968 17.933 -42.491 1.00 21.19 72 PHE A N 1
ATOM 1101 C CA . PHE A 1 72 ? -5.039 16.814 -42.587 1.00 23.24 72 PHE A CA 1
ATOM 1102 C C . PHE A 1 72 ? -3.602 17.286 -42.784 1.00 26.35 72 PHE A C 1
ATOM 1103 O O . PHE A 1 72 ? -2.695 16.854 -42.074 1.00 24.17 72 PHE A O 1
ATOM 1120 N N . ASP A 1 73 ? -3.433 18.207 -43.726 1.00 27.14 73 ASP A N 1
ATOM 1121 C CA . ASP A 1 73 ? -2.092 18.736 -44.035 1.00 29.85 73 ASP A CA 1
ATOM 1122 C C . ASP A 1 73 ? -1.453 19.459 -42.869 1.00 25.71 73 ASP A C 1
ATOM 1123 O O . ASP A 1 73 ? -0.261 19.288 -42.588 1.00 29.72 73 ASP A O 1
ATOM 1132 N N . TYR A 1 74 ? -2.263 20.208 -42.137 1.00 24.62 74 TYR A N 1
ATOM 1133 C CA . TYR A 1 74 ? -1.847 20.867 -40.906 1.00 28.86 74 TYR A CA 1
ATOM 1134 C C . TYR A 1 74 ? -1.363 19.900 -39.851 1.00 32.27 74 TYR A C 1
ATOM 1135 O O . TYR A 1 74 ? -0.250 20.032 -39.348 1.00 31.18 74 TYR A O 1
ATOM 1153 N N . LEU A 1 75 ? -2.185 18.906 -39.553 1.00 25.02 75 LEU A N 1
ATOM 1154 C CA . LEU A 1 75 ? -1.811 17.887 -38.591 1.00 25.70 75 LEU A CA 1
ATOM 1155 C C . LEU A 1 75 ? -0.613 17.052 -39.048 1.00 24.98 75 LEU A C 1
ATOM 1156 O O . LEU A 1 75 ? 0.301 16.807 -38.262 1.00 26.35 75 LEU A O 1
ATOM 1172 N N . LEU A 1 76 ? -0.564 16.671 -40.325 1.00 26.63 76 LEU A N 1
ATOM 1173 C CA . LEU A 1 76 ? 0.554 15.853 -40.816 1.00 31.84 76 LEU A CA 1
ATOM 1174 C C . LEU A 1 76 ? 1.888 16.580 -40.663 1.00 46.70 76 LEU A C 1
ATOM 1175 O O . LEU A 1 76 ? 2.899 15.999 -40.248 1.00 30.59 76 LEU A O 1
ATOM 1191 N N . SER A 1 77 ? 1.860 17.889 -40.898 1.00 32.91 77 SER A N 1
ATOM 1192 C CA . SER A 1 77 ? 3.065 18.700 -40.753 1.00 37.22 77 SER A CA 1
ATOM 1193 C C . SER A 1 77 ? 3.660 18.735 -39.340 1.00 38.53 77 SER A C 1
ATOM 1194 O O . SER A 1 77 ? 4.826 19.088 -39.170 1.00 40.06 77 SER A O 1
ATOM 1202 N N . HIS A 1 78 ? 2.893 18.285 -38.347 1.00 33.37 78 HIS A N 1
ATOM 1203 C CA . HIS A 1 78 ? 3.300 18.259 -36.948 1.00 33.52 78 HIS A CA 1
ATOM 1204 C C . HIS A 1 78 ? 3.342 16.874 -36.335 1.00 33.89 78 HIS A C 1
ATOM 1205 O O . HIS A 1 78 ? 3.634 16.737 -35.148 1.00 34.56 78 HIS A O 1
ATOM 1219 N N . VAL A 1 79 ? 3.104 15.826 -37.109 1.00 34.44 79 VAL A N 1
ATOM 1220 C CA . VAL A 1 79 ? 2.985 14.503 -36.490 1.00 31.39 79 VAL A CA 1
ATOM 1221 C C . VAL A 1 79 ? 4.296 13.925 -35.977 1.00 37.82 79 VAL A C 1
ATOM 1222 O O . VAL A 1 79 ? 4.308 13.136 -35.039 1.00 38.33 79 VAL A O 1
ATOM 1235 N N . HIS A 1 80 ? 5.403 14.355 -36.571 1.00 39.42 80 HIS A N 1
ATOM 1236 C CA . HIS A 1 80 ? 6.712 13.895 -36.096 1.00 52.83 80 HIS A CA 1
ATOM 1237 C C . HIS A 1 80 ? 7.346 14.915 -35.162 1.00 60.66 80 HIS A C 1
ATOM 1238 O O . HIS A 1 80 ? 8.511 14.770 -34.799 1.00 50.88 80 HIS A O 1
ATOM 1253 N N . SER A 1 81 ? 6.590 15.938 -34.753 1.00 46.61 81 SER A N 1
ATOM 1254 C CA . SER A 1 81 ? 7.107 16.920 -33.823 1.00 56.04 81 SER A CA 1
ATOM 1255 C C . SER A 1 81 ? 7.092 16.368 -32.398 1.00 54.91 81 SER A C 1
ATOM 1256 O O . SER A 1 81 ? 6.122 15.713 -32.002 1.00 49.99 81 SER A O 1
ATOM 1264 N N . PRO A 1 82 ? 8.081 16.703 -31.555 1.00 65.46 82 PRO A N 1
ATOM 1265 C CA . PRO A 1 82 ? 7.949 16.578 -30.109 1.00 61.92 82 PRO A CA 1
ATOM 1266 C C . PRO A 1 82 ? 6.718 17.224 -29.450 1.00 42.32 82 PRO A C 1
ATOM 1267 O O . PRO A 1 82 ? 6.464 16.917 -28.291 1.00 63.19 82 PRO A O 1
ATOM 1278 N N . ASN A 1 83 ? 5.948 18.076 -30.144 1.00 48.82 83 ASN A N 1
ATOM 1279 C CA . ASN A 1 83 ? 4.648 18.526 -29.611 1.00 52.23 83 ASN A CA 1
ATOM 1280 C C . ASN A 1 83 ? 3.539 17.479 -29.781 1.00 62.04 83 ASN A C 1
ATOM 1281 O O . ASN A 1 83 ? 2.519 17.543 -29.098 1.00 39.29 83 ASN A O 1
ATOM 1292 N N . ALA A 1 84 ? 3.717 16.514 -30.690 1.00 36.99 84 ALA A N 1
ATOM 1293 C CA . ALA A 1 84 ? 2.620 15.613 -31.091 1.00 36.08 84 ALA A CA 1
ATOM 1294 C C . ALA A 1 84 ? 2.060 14.766 -29.968 1.00 38.25 84 ALA A C 1
ATOM 1295 O O . ALA A 1 84 ? 0.846 14.542 -29.884 1.00 38.04 84 ALA A O 1
ATOM 1302 N N . GLU A 1 85 ? 2.937 14.355 -29.059 1.00 31.71 85 GLU A N 1
ATOM 1303 C CA . GLU A 1 85 ? 2.472 13.579 -27.904 1.00 38.89 85 GLU A CA 1
ATOM 1304 C C . GLU A 1 85 ? 1.498 14.351 -27.000 1.00 44.34 85 GLU A C 1
ATOM 1305 O O . GLU A 1 85 ? 0.534 13.786 -26.480 1.00 39.28 85 GLU A O 1
ATOM 1317 N N . ASN A 1 86 ? 1.698 15.662 -26.864 1.00 40.66 86 ASN A N 1
ATOM 1318 C CA . ASN A 1 86 ? 0.755 16.457 -26.079 1.00 41.92 86 ASN A CA 1
ATOM 1319 C C . ASN A 1 86 ? -0.526 16.756 -26.827 1.00 37.87 86 ASN A C 1
ATOM 1320 O O . ASN A 1 86 ? -1.557 16.953 -26.179 1.00 49.49 86 ASN A O 1
ATOM 1331 N N . LEU A 1 87 ? -0.473 16.779 -28.163 1.00 30.93 87 LEU A N 1
ATOM 1332 C CA . LEU A 1 87 ? -1.724 16.939 -28.914 1.00 38.83 87 LEU A CA 1
ATOM 1333 C C . LEU A 1 87 ? -2.551 15.653 -28.946 1.00 53.12 87 LEU A C 1
ATOM 1334 O O . LEU A 1 87 ? -3.769 15.699 -29.157 1.00 42.08 87 LEU A O 1
ATOM 1350 N N . GLY A 1 88 ? -1.881 14.517 -28.764 1.00 31.68 88 GLY A N 1
ATOM 1351 C CA . GLY A 1 88 ? -2.540 13.229 -28.937 1.00 35.36 88 GLY A CA 1
ATOM 1352 C C . GLY A 1 88 ? -2.553 12.805 -30.402 1.00 28.16 88 GLY A C 1
ATOM 1353 O O . GLY A 1 88 ? -3.552 12.251 -30.856 1.00 26.50 88 GLY A O 1
ATOM 1357 N N . LEU A 1 89 ? -1.501 13.165 -31.137 1.00 26.69 89 LEU A N 1
ATOM 1358 C CA . LEU A 1 89 ? -1.492 13.081 -32.601 1.00 21.83 89 LEU A CA 1
ATOM 1359 C C . LEU A 1 89 ? -0.528 11.966 -33.013 1.00 28.87 89 LEU A C 1
ATOM 1360 O O . LEU A 1 89 ? 0.638 11.967 -32.593 1.00 26.73 89 LEU A O 1
ATOM 1376 N N . PHE A 1 90 ? -0.955 11.014 -33.841 1.00 23.62 90 PHE A N 1
ATOM 1377 C CA . PHE A 1 90 ? -0.003 9.992 -34.348 1.00 23.08 90 PHE A CA 1
ATOM 1378 C C . PHE A 1 90 ? -0.492 9.395 -35.658 1.00 28.33 90 PHE A C 1
ATOM 1379 O O . PHE A 1 90 ? -1.666 9.554 -36.010 1.00 23.42 90 PHE A O 1
ATOM 1396 N N . LEU A 1 91 ? 0.400 8.730 -36.386 1.00 21.06 91 LEU A N 1
ATOM 1397 C CA . LEU A 1 91 ? 0.030 8.116 -37.672 1.00 21.95 91 LEU A CA 1
ATOM 1398 C C . LEU A 1 91 ? -0.463 6.694 -37.459 1.00 24.21 91 LEU A C 1
ATOM 1399 O O . LEU A 1 91 ? 0.029 5.967 -36.590 1.00 24.77 91 LEU A O 1
ATOM 1415 N N . ILE A 1 92 ? -1.410 6.275 -38.289 1.00 21.94 92 ILE A N 1
ATOM 1416 C CA . ILE A 1 92 ? -1.946 4.920 -38.176 1.00 21.89 92 ILE A CA 1
ATOM 1417 C C . ILE A 1 92 ? -2.414 4.469 -39.552 1.00 21.92 92 ILE A C 1
ATOM 1418 O O . ILE A 1 92 ? -2.978 5.277 -40.303 1.00 23.80 92 ILE A O 1
ATOM 1434 N N . SER A 1 93 ? -2.215 3.189 -39.858 1.00 20.84 93 SER A N 1
ATOM 1435 C CA . SER A 1 93 ? -2.747 2.630 -41.092 1.00 21.22 93 SER A CA 1
ATOM 1436 C C . SER A 1 93 ? -3.885 1.659 -40.812 1.00 20.26 93 SER A C 1
ATOM 1437 O O . SER A 1 93 ? -4.071 1.168 -39.692 1.00 23.03 93 SER A O 1
ATOM 1445 N N . GLY A 1 94 ? -4.636 1.323 -41.860 1.00 21.49 94 GLY A N 1
ATOM 1446 C CA . GLY A 1 94 ? -5.719 0.392 -41.640 1.00 23.29 94 GLY A CA 1
ATOM 1447 C C . GLY A 1 94 ? -6.624 0.207 -42.838 1.00 22.27 94 GLY A C 1
ATOM 1448 O O . GLY A 1 94 ? -6.357 0.682 -43.951 1.00 20.04 94 GLY A O 1
ATOM 1452 N N . TYR A 1 95 ? -7.703 -0.508 -42.565 1.00 20.40 95 TYR A N 1
ATOM 1453 C CA . TYR A 1 95 ? -8.535 -1.136 -43.584 1.00 23.61 95 TYR A CA 1
ATOM 1454 C C . TYR A 1 95 ? -9.902 -0.473 -43.620 1.00 23.45 95 TYR A C 1
ATOM 1455 O O . TYR A 1 95 ? -10.447 -0.137 -42.573 1.00 23.15 95 TYR A O 1
ATOM 1473 N N . ASN A 1 96 ? -10.464 -0.336 -44.817 1.00 20.08 96 ASN A N 1
ATOM 1474 C CA . ASN A 1 96 ? -11.886 -0.018 -44.988 1.00 20.48 96 ASN A CA 1
ATOM 1475 C C . ASN A 1 96 ? -12.481 -1.152 -45.785 1.00 26.42 96 ASN A C 1
ATOM 1476 O O . ASN A 1 96 ? -12.014 -1.410 -46.891 1.00 23.84 96 ASN A O 1
ATOM 1487 N N . LEU A 1 97 ? -13.483 -1.825 -45.238 1.00 23.26 97 LEU A N 1
ATOM 1488 C CA . LEU A 1 97 ? -13.980 -3.075 -45.813 1.00 21.48 97 LEU A CA 1
ATOM 1489 C C . LEU A 1 97 ? -15.429 -2.951 -46.248 1.00 25.41 97 LEU A C 1
ATOM 1490 O O . LEU A 1 97 ? -16.260 -2.351 -45.550 1.00 23.13 97 LEU A O 1
ATOM 1506 N N . PHE A 1 98 ? -15.704 -3.548 -47.415 1.00 26.24 98 PHE A N 1
ATOM 1507 C CA . PHE A 1 98 ? -17.019 -3.474 -48.052 1.00 30.85 98 PHE A CA 1
ATOM 1508 C C . PHE A 1 98 ? -17.464 -4.843 -48.505 1.00 30.03 98 PHE A C 1
ATOM 1509 O O . PHE A 1 98 ? -16.636 -5.731 -48.729 1.00 26.40 98 PHE A O 1
ATOM 1526 N N . HIS A 1 99 ? -18.778 -5.043 -48.666 1.00 32.04 99 HIS A N 1
ATOM 1527 C CA . HIS A 1 99 ? -19.193 -6.366 -49.151 1.00 26.82 99 HIS A CA 1
ATOM 1528 C C . HIS A 1 99 ? -18.830 -6.524 -50.615 1.00 35.37 99 HIS A C 1
ATOM 1529 O O . HIS A 1 99 ? -18.226 -7.533 -50.991 1.00 36.56 99 HIS A O 1
ATOM 1543 N N . GLU A 1 100 ? -19.062 -5.458 -51.378 1.00 33.01 100 GLU A N 1
ATOM 1544 C CA . GLU A 1 100 ? -18.753 -5.433 -52.795 1.00 39.83 100 GLU A CA 1
ATOM 1545 C C . GLU A 1 100 ? -18.073 -4.131 -53.167 1.00 38.84 100 GLU A C 1
ATOM 1546 O O . GLU A 1 100 ? -17.918 -3.222 -52.347 1.00 37.97 100 GLU A O 1
ATOM 1558 N N . ALA A 1 101 ? -17.651 -4.065 -54.424 1.00 41.55 101 ALA A N 1
ATOM 1559 C CA . ALA A 1 101 ? -16.974 -2.900 -54.967 1.00 33.64 101 ALA A CA 1
ATOM 1560 C C . ALA A 1 101 ? -17.729 -1.595 -54.808 1.00 41.16 101 ALA A C 1
ATOM 1561 O O . ALA A 1 101 ? -18.957 -1.541 -54.899 1.00 36.34 101 ALA A O 1
ATOM 1568 N N . ILE A 1 102 ? -16.961 -0.549 -54.565 1.00 36.35 102 ILE A N 1
ATOM 1569 C CA . ILE A 1 102 ? -17.476 0.786 -54.297 1.00 37.59 102 ILE A CA 1
ATOM 1570 C C . ILE A 1 102 ? -16.499 1.743 -54.983 1.00 29.78 102 ILE A C 1
ATOM 1571 O O . ILE A 1 102 ? -15.307 1.413 -55.051 1.00 35.66 102 ILE A O 1
ATOM 1587 N N . PRO A 1 103 ? -16.900 2.936 -55.457 1.00 36.91 103 PRO A N 1
ATOM 1588 C CA . PRO A 1 103 ? -15.935 3.915 -55.938 1.00 33.54 103 PRO A CA 1
ATOM 1589 C C . PRO A 1 103 ? -15.052 4.468 -54.841 1.00 46.42 103 PRO A C 1
ATOM 1590 O O . PRO A 1 103 ? -15.424 4.533 -53.664 1.00 37.01 103 PRO A O 1
ATOM 1601 N N . ASP A 1 104 ? -13.870 4.871 -55.278 1.00 34.26 104 ASP A N 1
ATOM 1602 C CA . ASP A 1 104 ? -12.871 5.515 -54.427 1.00 34.84 104 ASP A CA 1
ATOM 1603 C C . ASP A 1 104 ? -13.419 6.776 -53.784 1.00 39.97 104 ASP A C 1
ATOM 1604 O O . ASP A 1 104 ? -14.246 7.453 -54.397 1.00 37.68 104 ASP A O 1
ATOM 1613 N N . PRO A 1 105 ? -12.979 7.135 -52.578 1.00 34.81 105 PRO A N 1
ATOM 1614 C CA . PRO A 1 105 ? -13.448 8.350 -51.951 1.00 36.25 105 PRO A CA 1
ATOM 1615 C C . PRO A 1 105 ? -12.709 9.552 -52.536 1.00 29.54 105 PRO A C 1
ATOM 1616 O O . PRO A 1 105 ? -11.567 9.445 -53.011 1.00 34.73 105 PRO A O 1
ATOM 1627 N N . SER A 1 106 ? -13.329 10.717 -52.430 1.00 38.67 106 SER A N 1
ATOM 1628 C CA . SER A 1 106 ? -12.675 11.961 -52.836 1.00 59.00 106 SER A CA 1
ATOM 1629 C C . SER A 1 106 ? -11.388 12.292 -52.087 1.00 49.72 106 SER A C 1
ATOM 1630 O O . SER A 1 106 ? -10.445 12.862 -52.641 1.00 46.34 106 SER A O 1
ATOM 1638 N N . TRP A 1 107 ? -11.318 11.856 -50.836 1.00 41.20 107 TRP A N 1
ATOM 1639 C CA . TRP A 1 107 ? -10.142 12.110 -50.015 1.00 35.30 107 TRP A CA 1
ATOM 1640 C C . TRP A 1 107 ? -8.999 11.116 -50.229 1.00 38.02 107 TRP A C 1
ATOM 1641 O O . TRP A 1 107 ? -7.998 11.155 -49.500 1.00 33.81 107 TRP A O 1
ATOM 1662 N N . LYS A 1 108 ? -9.092 10.228 -51.222 1.00 35.75 108 LYS A N 1
ATOM 1663 C CA . LYS A 1 108 ? -8.041 9.227 -51.407 1.00 33.20 108 LYS A CA 1
ATOM 1664 C C . LYS A 1 108 ? -6.635 9.772 -51.668 1.00 36.72 108 LYS A C 1
ATOM 1665 O O . LYS A 1 108 ? -5.632 9.112 -51.404 1.00 36.58 108 LYS A O 1
ATOM 1684 N N . ASP A 1 109 ? -6.573 10.988 -52.196 1.00 39.52 109 ASP A N 1
ATOM 1685 C CA . ASP A 1 109 ? -5.275 11.612 -52.414 1.00 30.38 109 ASP A CA 1
ATOM 1686 C C . ASP A 1 109 ? -4.864 12.517 -51.257 1.00 35.56 109 ASP A C 1
ATOM 1687 O O . ASP A 1 109 ? -3.749 13.034 -51.270 1.00 41.78 109 ASP A O 1
ATOM 1696 N N . THR A 1 110 ? -5.713 12.674 -50.241 1.00 34.88 110 THR A N 1
ATOM 1697 C CA . THR A 1 110 ? -5.324 13.451 -49.054 1.00 37.29 110 THR A CA 1
ATOM 1698 C C . THR A 1 110 ? -4.503 12.579 -48.092 1.00 28.59 110 THR A C 1
ATOM 1699 O O . THR A 1 110 ? -3.455 12.985 -47.590 1.00 30.51 110 THR A O 1
ATOM 1710 N N . VAL A 1 111 ? -4.986 11.359 -47.850 1.00 27.94 111 VAL A N 1
ATOM 1711 C CA . VAL A 1 111 ? -4.289 10.388 -47.000 1.00 29.08 111 VAL A CA 1
ATOM 1712 C C . VAL A 1 111 ? -3.035 9.842 -47.692 1.00 31.49 111 VAL A C 1
ATOM 1713 O O . VAL A 1 111 ? -2.776 10.125 -48.864 1.00 29.27 111 VAL A O 1
ATOM 1726 N N . LEU A 1 112 ? -2.239 9.065 -46.967 1.00 28.48 112 LEU A N 1
ATOM 1727 C CA . LEU A 1 112 ? -0.982 8.563 -47.497 1.00 24.56 112 LEU A CA 1
ATOM 1728 C C . LEU A 1 112 ? -1.130 7.117 -47.977 1.00 30.00 112 LEU A C 1
ATOM 1729 O O . LEU A 1 112 ? -1.694 6.258 -47.292 1.00 27.41 112 LEU A O 1
ATOM 1745 N N . GLY A 1 113 ? -0.552 6.821 -49.135 1.00 24.96 113 GLY A N 1
ATOM 1746 C CA . GLY A 1 113 ? -0.463 5.433 -49.583 1.00 25.69 113 GLY A CA 1
ATOM 1747 C C . GLY A 1 113 ? -1.793 4.721 -49.867 1.00 32.21 113 GLY A C 1
ATOM 1748 O O . GLY A 1 113 ? -1.902 3.515 -49.629 1.00 28.47 113 GLY A O 1
ATOM 1752 N N . PHE A 1 114 ? -2.821 5.451 -50.300 1.00 23.33 114 PHE A N 1
ATOM 1753 C CA . PHE A 1 114 ? -4.106 4.813 -50.582 1.00 24.97 114 PHE A CA 1
ATOM 1754 C C . PHE A 1 114 ? -4.017 3.769 -51.689 1.00 31.67 114 PHE A C 1
ATOM 1755 O O . PHE A 1 114 ? -3.420 4.023 -52.739 1.00 28.29 114 PHE A O 1
ATOM 1772 N N . ARG A 1 115 ? -4.620 2.614 -51.440 1.00 27.22 115 ARG A N 1
ATOM 1773 C CA . ARG A 1 115 ? -4.676 1.540 -52.423 1.00 23.79 115 ARG A CA 1
ATOM 1774 C C . ARG A 1 115 ? -5.892 0.654 -52.178 1.00 27.47 115 ARG A C 1
ATOM 1775 O O . ARG A 1 115 ? -6.446 0.628 -51.077 1.00 26.33 115 ARG A O 1
ATOM 1796 N N . LYS A 1 116 ? -6.248 -0.147 -53.176 1.00 27.00 116 LYS A N 1
ATOM 1797 C CA . LYS A 1 116 ? -7.209 -1.230 -52.971 1.00 25.10 116 LYS A CA 1
ATOM 1798 C C . LYS A 1 116 ? -6.503 -2.373 -52.241 1.00 30.08 116 LYS A C 1
ATOM 1799 O O . LYS A 1 116 ? -5.303 -2.621 -52.428 1.00 29.14 116 LYS A O 1
ATOM 1818 N N . LEU A 1 117 ? -7.252 -3.117 -51.455 1.00 24.65 117 LEU A N 1
ATOM 1819 C CA . LEU A 1 117 ? -6.725 -4.345 -50.864 1.00 23.08 117 LEU A CA 1
ATOM 1820 C C . LEU A 1 117 ? -6.519 -5.443 -51.896 1.00 30.89 117 LEU A C 1
ATOM 1821 O O . LEU A 1 117 ? -7.306 -5.592 -52.835 1.00 29.51 117 LEU A O 1
ATOM 1837 N N . THR A 1 118 ? -5.480 -6.231 -51.680 1.00 31.78 118 THR A N 1
ATOM 1838 C CA . THR A 1 118 ? -5.180 -7.398 -52.494 1.00 29.87 118 THR A CA 1
ATOM 1839 C C . THR A 1 118 ? -6.041 -8.609 -52.110 1.00 31.42 118 THR A C 1
ATOM 1840 O O . THR A 1 118 ? -6.620 -8.660 -51.013 1.00 29.04 118 THR A O 1
ATOM 1851 N N . PRO A 1 119 ? -6.137 -9.620 -52.989 1.00 30.41 119 PRO A N 1
ATOM 1852 C CA . PRO A 1 119 ? -6.796 -10.884 -52.675 1.00 30.05 119 PRO A CA 1
ATOM 1853 C C . PRO A 1 119 ? -6.347 -11.575 -51.406 1.00 31.56 119 PRO A C 1
ATOM 1854 O O . PRO A 1 119 ? -7.203 -11.990 -50.624 1.00 33.71 119 PRO A O 1
ATOM 1865 N N . ARG A 1 120 ? -5.028 -11.633 -51.157 1.00 27.33 120 ARG A N 1
ATOM 1866 C CA . ARG A 1 120 ? -4.593 -12.268 -49.919 1.00 30.45 120 ARG A CA 1
ATOM 1867 C C . ARG A 1 120 ? -4.963 -11.491 -48.664 1.00 27.18 120 ARG A C 1
ATOM 1868 O O . ARG A 1 120 ? -5.233 -12.100 -47.627 1.00 29.63 120 ARG A O 1
ATOM 1889 N N . GLU A 1 121 ? -4.988 -10.163 -48.767 1.00 26.35 121 GLU A N 1
ATOM 1890 C CA . GLU A 1 121 ? -5.486 -9.363 -47.649 1.00 29.00 121 GLU A CA 1
ATOM 1891 C C . GLU A 1 121 ? -6.970 -9.555 -47.416 1.00 32.65 121 GLU A C 1
ATOM 1892 O O . GLU A 1 121 ? -7.423 -9.738 -46.283 1.00 27.19 121 GLU A O 1
ATOM 1904 N N . LEU A 1 122 ? -7.724 -9.579 -48.507 1.00 26.37 122 LEU A N 1
ATOM 1905 C CA . LEU A 1 122 ? -9.152 -9.835 -48.398 1.00 28.88 122 LEU A CA 1
ATOM 1906 C C . LEU A 1 122 ? -9.505 -11.214 -47.876 1.00 30.52 122 LEU A C 1
ATOM 1907 O O . LEU A 1 122 ? -10.506 -11.362 -47.171 1.00 28.81 122 LEU A O 1
ATOM 1923 N N . ASP A 1 123 ? -8.640 -12.196 -48.111 1.00 31.14 123 ASP A N 1
ATOM 1924 C CA . ASP A 1 123 ? -8.811 -13.505 -47.471 1.00 30.69 123 ASP A CA 1
ATOM 1925 C C . ASP A 1 123 ? -8.787 -13.475 -45.946 1.00 33.96 123 ASP A C 1
ATOM 1926 O O . ASP A 1 123 ? -9.336 -14.369 -45.304 1.00 36.55 123 ASP A O 1
ATOM 1935 N N . MET A 1 124 ? -8.200 -12.437 -45.349 1.00 28.47 124 MET A N 1
ATOM 1936 C CA . MET A 1 124 ? -8.248 -12.327 -43.888 1.00 32.87 124 MET A CA 1
ATOM 1937 C C . MET A 1 124 ? -9.618 -11.948 -43.323 1.00 29.74 124 MET A C 1
ATOM 1938 O O . MET A 1 124 ? -9.837 -12.077 -42.116 1.00 33.69 124 MET A O 1
ATOM 1952 N N . PHE A 1 125 ? -10.543 -11.510 -44.181 1.00 28.38 125 PHE A N 1
ATOM 1953 C CA . PHE A 1 125 ? -11.811 -10.977 -43.720 1.00 31.39 125 PHE A CA 1
ATOM 1954 C C . PHE A 1 125 ? -12.928 -11.749 -44.395 1.00 31.34 125 PHE A C 1
ATOM 1955 O O . PHE A 1 125 ? -13.386 -11.318 -45.450 1.00 31.49 125 PHE A O 1
ATOM 1972 N N . PRO A 1 126 ? -13.355 -12.899 -43.856 1.00 30.25 126 PRO A N 1
ATOM 1973 C CA . PRO A 1 126 ? -14.331 -13.770 -44.503 1.00 34.37 126 PRO A CA 1
ATOM 1974 C C . PRO A 1 126 ? -15.612 -13.106 -45.009 1.00 37.25 126 PRO A C 1
ATOM 1975 O O . PRO A 1 126 ? -16.167 -13.504 -46.029 1.00 32.91 126 PRO A O 1
ATOM 1986 N N . ASP A 1 127 ? -16.067 -12.079 -44.302 1.00 31.94 127 ASP A N 1
ATOM 1987 C CA . ASP A 1 127 ? -17.341 -11.456 -44.643 1.00 32.23 127 ASP A CA 1
ATOM 1988 C C . ASP A 1 127 ? -17.257 -10.317 -45.662 1.00 32.42 127 ASP A C 1
ATOM 1989 O O . ASP A 1 127 ? -18.296 -9.753 -46.025 1.00 33.90 127 ASP A O 1
ATOM 1998 N N . TYR A 1 128 ? -16.060 -9.968 -46.135 1.00 37.67 128 TYR A N 1
ATOM 1999 C CA . TYR A 1 128 ? -15.889 -8.765 -46.966 1.00 31.63 128 TYR A CA 1
ATOM 2000 C C . TYR A 1 128 ? -15.167 -9.097 -48.259 1.00 27.99 128 TYR A C 1
ATOM 2001 O O . TYR A 1 128 ? -14.126 -9.748 -48.237 1.00 38.59 128 TYR A O 1
ATOM 2019 N N . GLY A 1 129 ? -15.658 -8.600 -49.379 1.00 30.51 129 GLY A N 1
ATOM 2020 C CA . GLY A 1 129 ? -15.029 -8.944 -50.654 1.00 33.89 129 GLY A CA 1
ATOM 2021 C C . GLY A 1 129 ? -14.253 -7.823 -51.321 1.00 30.54 129 GLY A C 1
ATOM 2022 O O . GLY A 1 129 ? -13.719 -8.018 -52.416 1.00 27.02 129 GLY A O 1
ATOM 2026 N N . TYR A 1 130 ? -14.196 -6.647 -50.693 1.00 23.87 130 TYR A N 1
ATOM 2027 C CA . TYR A 1 130 ? -13.597 -5.483 -51.325 1.00 26.50 130 TYR A CA 1
ATOM 2028 C C . TYR A 1 130 ? -13.090 -4.536 -50.259 1.00 28.51 130 TYR A C 1
ATOM 2029 O O . TYR A 1 130 ? -13.700 -4.478 -49.195 1.00 27.48 130 TYR A O 1
ATOM 2047 N N . GLY A 1 131 ? -12.034 -3.770 -50.536 1.00 29.04 131 GLY A N 1
ATOM 2048 C CA . GLY A 1 131 ? -11.701 -2.723 -49.570 1.00 28.71 131 GLY A CA 1
ATOM 2049 C C . GLY A 1 131 ? -10.463 -1.942 -49.909 1.00 26.10 131 GLY A C 1
ATOM 2050 O O . GLY A 1 131 ? -9.892 -2.076 -50.999 1.00 21.81 131 GLY A O 1
ATOM 2054 N N . TRP A 1 132 ? -10.104 -1.082 -48.964 1.00 25.25 132 TRP A N 1
ATOM 2055 C CA . TRP A 1 132 ? -8.973 -0.175 -49.116 1.00 24.80 132 TRP A CA 1
ATOM 2056 C C . TRP A 1 132 ? -7.988 -0.380 -47.986 1.00 25.02 132 TRP A C 1
ATOM 2057 O O . TRP A 1 132 ? -8.357 -0.850 -46.907 1.00 22.54 132 TRP A O 1
ATOM 2078 N N . PHE A 1 133 ? -6.763 0.049 -48.253 1.00 22.84 133 PHE A N 1
ATOM 2079 C CA . PHE A 1 133 ? -5.770 0.250 -47.220 1.00 21.99 133 PHE A CA 1
ATOM 2080 C C . PHE A 1 133 ? -5.210 1.651 -47.393 1.00 24.60 133 PHE A C 1
ATOM 2081 O O . PHE A 1 133 ? -4.925 2.069 -48.521 1.00 25.62 133 PHE A O 1
ATOM 2098 N N . HIS A 1 134 ? -4.992 2.370 -46.298 1.00 22.41 134 HIS A N 1
ATOM 2099 C CA . HIS A 1 134 ? -4.258 3.634 -46.370 1.00 23.80 134 HIS A CA 1
ATOM 2100 C C . HIS A 1 134 ? -3.669 3.985 -45.023 1.00 26.59 134 HIS A C 1
ATOM 2101 O O . HIS A 1 134 ? -3.995 3.351 -44.012 1.00 21.68 134 HIS A O 1
ATOM 2115 N N . THR A 1 135 ? -2.865 5.051 -45.015 1.00 23.97 135 THR A N 1
ATOM 2116 C CA . THR A 1 135 ? -2.334 5.581 -43.770 1.00 20.98 135 THR A CA 1
ATOM 2117 C C . THR A 1 135 ? -2.961 6.940 -43.510 1.00 22.61 135 THR A C 1
ATOM 2118 O O . THR A 1 135 ? -2.984 7.807 -44.389 1.00 25.39 135 THR A O 1
ATOM 2129 N N . SER A 1 136 ? -3.467 7.125 -42.295 1.00 22.82 136 SER A N 1
ATOM 2130 C CA . SER A 1 136 ? -4.070 8.371 -41.868 1.00 19.12 136 SER A CA 1
ATOM 2131 C C . SER A 1 136 ? -3.455 8.796 -40.531 1.00 20.41 136 SER A C 1
ATOM 2132 O O . SER A 1 136 ? -2.339 8.402 -40.183 1.00 23.14 136 SER A O 1
ATOM 2140 N N . LEU A 1 137 ? -4.180 9.623 -39.804 1.00 20.52 137 LEU A N 1
ATOM 2141 C CA . LEU A 1 137 ? -3.757 10.204 -38.525 1.00 22.86 137 LEU A CA 1
ATOM 2142 C C . LEU A 1 137 ? -4.886 10.027 -37.529 1.00 24.65 137 LEU A C 1
ATOM 2143 O O . LEU A 1 137 ? -6.065 10.067 -37.908 1.00 24.54 137 LEU A O 1
ATOM 2159 N N . ILE A 1 138 ? -4.515 9.906 -36.261 1.00 21.01 138 ILE A N 1
ATOM 2160 C CA . ILE A 1 138 ? -5.468 10.019 -35.156 1.00 19.63 138 ILE A CA 1
ATOM 2161 C C . ILE A 1 138 ? -5.142 11.282 -34.399 1.00 34.04 138 ILE A C 1
ATOM 2162 O O . ILE A 1 138 ? -3.975 11.555 -34.142 1.00 25.55 138 ILE A O 1
ATOM 2178 N N . LEU A 1 139 ? -6.180 12.010 -34.017 1.00 25.09 139 LEU A N 1
ATOM 2179 C CA . LEU A 1 139 ? -6.050 13.150 -33.133 1.00 23.16 139 LEU A CA 1
ATOM 2180 C C . LEU A 1 139 ? -7.039 12.917 -32.009 1.00 31.73 139 LEU A C 1
ATOM 2181 O O . LEU A 1 139 ? -8.239 13.150 -32.173 1.00 26.89 139 LEU A O 1
ATOM 2197 N N . GLU A 1 140 ? -6.554 12.429 -30.879 1.00 25.33 140 GLU A N 1
ATOM 2198 C CA . GLU A 1 140 ? -7.464 12.001 -29.822 1.00 30.73 140 GLU A CA 1
ATOM 2199 C C . GLU A 1 140 ? -8.165 13.181 -29.169 1.00 24.95 140 GLU A C 1
ATOM 2200 O O . GLU A 1 140 ? -7.530 14.163 -28.784 1.00 29.65 140 GLU A O 1
ATOM 2212 N N . GLY A 1 141 ? -9.477 13.061 -29.038 1.00 26.89 141 GLY A N 1
ATOM 2213 C CA . GLY A 1 141 ? -10.288 14.239 -28.736 1.00 29.85 141 GLY A CA 1
ATOM 2214 C C . GLY A 1 141 ? -10.033 14.829 -27.375 1.00 36.07 141 GLY A C 1
ATOM 2215 O O . GLY A 1 141 ? -9.800 16.039 -27.288 1.00 31.60 141 GLY A O 1
ATOM 2219 N N . LYS A 1 142 ? -9.998 13.978 -26.338 1.00 32.64 142 LYS A N 1
ATOM 2220 C CA . LYS A 1 142 ? -9.707 14.468 -24.979 1.00 34.45 142 LYS A CA 1
ATOM 2221 C C . LYS A 1 142 ? -8.382 15.174 -24.829 1.00 36.80 142 LYS A C 1
ATOM 2222 O O . LYS A 1 142 ? -8.307 16.280 -24.279 1.00 33.54 142 LYS A O 1
ATOM 2241 N N . ASN A 1 143 ? -7.337 14.507 -25.307 1.00 31.80 143 ASN A N 1
ATOM 2242 C CA . ASN A 1 143 ? -6.012 15.095 -25.330 1.00 23.88 143 ASN A CA 1
ATOM 2243 C C . ASN A 1 143 ? -5.903 16.432 -26.024 1.00 21.23 143 ASN A C 1
ATOM 2244 O O . ASN A 1 143 ? -5.301 17.375 -25.495 1.00 24.81 143 ASN A O 1
ATOM 2255 N N . TYR A 1 144 ? -6.515 16.483 -27.200 1.00 26.10 144 TYR A N 1
ATOM 2256 C CA . TYR A 1 144 ? -6.452 17.713 -27.974 1.00 31.75 144 TYR A CA 1
ATOM 2257 C C . TYR A 1 144 ? -7.241 18.845 -27.319 1.00 23.89 144 TYR A C 1
ATOM 2258 O O . TYR A 1 144 ? -6.763 19.980 -27.271 1.00 24.34 144 TYR A O 1
ATOM 2276 N N . LEU A 1 145 ? -8.395 18.540 -26.709 1.00 22.17 145 LEU A N 1
ATOM 2277 C CA . LEU A 1 145 ? -9.099 19.580 -25.936 1.00 24.40 145 LEU A CA 1
ATOM 2278 C C . LEU A 1 145 ? -8.298 20.118 -24.765 1.00 30.09 145 LEU A C 1
ATOM 2279 O O . LEU A 1 145 ? -8.316 21.323 -24.495 1.00 23.43 145 LEU A O 1
ATOM 2295 N N . GLN A 1 146 ? -7.589 19.221 -24.085 1.00 23.17 146 GLN A N 1
ATOM 2296 C CA . GLN A 1 146 ? -6.705 19.631 -23.002 1.00 27.88 146 GLN A CA 1
ATOM 2297 C C . GLN A 1 146 ? -5.597 20.559 -23.492 1.00 25.11 146 GLN A C 1
ATOM 2298 O O . GLN A 1 146 ? -5.306 21.603 -22.905 1.00 27.14 146 GLN A O 1
ATOM 2312 N N . TRP A 1 147 ? -5.028 20.192 -24.628 1.00 22.49 147 TRP A N 1
ATOM 2313 C CA . TRP A 1 147 ? -3.974 20.997 -25.234 1.00 23.56 147 TRP A CA 1
ATOM 2314 C C . TRP A 1 147 ? -4.470 22.363 -25.690 1.00 22.09 147 TRP A C 1
ATOM 2315 O O . TRP A 1 147 ? -3.831 23.393 -25.411 1.00 24.91 147 TRP A O 1
ATOM 2336 N N . LEU A 1 148 ? -5.634 22.368 -26.347 1.00 22.13 148 LEU A N 1
ATOM 2337 C CA . LEU A 1 148 ? -6.232 23.644 -26.773 1.00 21.04 148 LEU A CA 1
ATOM 2338 C C . LEU A 1 148 ? -6.555 24.540 -25.590 1.00 26.81 148 LEU A C 1
ATOM 2339 O O . LEU A 1 148 ? -6.309 25.751 -25.604 1.00 22.74 148 LEU A O 1
ATOM 2355 N N . THR A 1 149 ? -7.046 23.908 -24.534 1.00 23.03 149 THR A N 1
ATOM 2356 C CA . THR A 1 149 ? -7.373 24.642 -23.314 1.00 25.97 149 THR A CA 1
ATOM 2357 C C . THR A 1 149 ? -6.124 25.293 -22.704 1.00 31.59 149 THR A C 1
ATOM 2358 O O . THR A 1 149 ? -6.138 26.469 -22.324 1.00 25.57 149 THR A O 1
ATOM 2369 N N . GLU A 1 150 ? -5.019 24.565 -22.659 1.00 23.06 150 GLU A N 1
ATOM 2370 C CA . GLU A 1 150 ? -3.780 25.194 -22.150 1.00 25.60 150 GLU A CA 1
ATOM 2371 C C . GLU A 1 150 ? -3.270 26.330 -23.017 1.00 24.60 150 GLU A C 1
ATOM 2372 O O . GLU A 1 150 ? -2.866 27.375 -22.499 1.00 26.69 150 GLU A O 1
ATOM 2384 N N . ARG A 1 151 ? -3.360 26.158 -24.340 1.00 22.32 151 ARG A N 1
ATOM 2385 C CA . ARG A 1 151 ? -2.933 27.250 -25.232 1.00 23.27 151 ARG A CA 1
ATOM 2386 C C . ARG A 1 151 ? -3.787 28.518 -25.094 1.00 25.01 151 ARG A C 1
ATOM 2387 O O . ARG A 1 151 ? -3.270 29.647 -25.073 1.00 23.29 151 ARG A O 1
ATOM 2408 N N . LEU A 1 152 ? -5.094 28.321 -24.967 1.00 24.78 152 LEU A N 1
ATOM 2409 C CA . LEU A 1 152 ? -6.024 29.429 -24.739 1.00 26.62 152 LEU A CA 1
ATOM 2410 C C . LEU A 1 152 ? -5.767 30.130 -23.393 1.00 30.70 152 LEU A C 1
ATOM 2411 O O . LEU A 1 152 ? -5.746 31.365 -23.295 1.00 24.29 152 LEU A O 1
ATOM 2427 N N . THR A 1 153 ? -5.536 29.324 -22.361 1.00 23.88 153 THR A N 1
ATOM 2428 C CA . THR A 1 153 ? -5.406 29.855 -20.995 1.00 30.70 153 THR A CA 1
ATOM 2429 C C . THR A 1 153 ? -4.140 30.713 -20.873 1.00 32.77 153 THR A C 1
ATOM 2430 O O . THR A 1 153 ? -4.151 31.831 -20.356 1.00 28.37 153 THR A O 1
ATOM 2441 N N . GLU A 1 154 ? -3.050 30.230 -21.449 1.00 28.50 154 GLU A N 1
ATOM 2442 C CA . GLU A 1 154 ? -1.818 31.014 -21.488 1.00 36.47 154 GLU A CA 1
ATOM 2443 C C . GLU A 1 154 ? -1.896 32.303 -22.327 1.00 35.87 154 GLU A C 1
ATOM 2444 O O . GLU A 1 154 ? -1.109 33.221 -22.126 1.00 30.28 154 GLU A O 1
ATOM 2456 N N . ARG A 1 155 ? -2.890 32.423 -23.203 1.00 28.94 155 ARG A N 1
ATOM 2457 C CA . ARG A 1 155 ? -3.117 33.648 -23.968 1.00 34.63 155 ARG A CA 1
ATOM 2458 C C . ARG A 1 155 ? -4.178 34.556 -23.334 1.00 26.53 155 ARG A C 1
ATOM 2459 O O . ARG A 1 155 ? -4.610 35.541 -23.934 1.00 31.47 155 ARG A O 1
ATOM 2480 N N . GLY A 1 156 ? -4.618 34.205 -22.137 1.00 29.76 156 GLY A N 1
ATOM 2481 C CA . GLY A 1 156 ? -5.507 35.079 -21.406 1.00 29.38 156 GLY A CA 1
ATOM 2482 C C . GLY A 1 156 ? -6.976 34.891 -21.724 1.00 34.44 156 GLY A C 1
ATOM 2483 O O . GLY A 1 156 ? -7.779 35.713 -21.290 1.00 28.19 156 GLY A O 1
ATOM 2487 N N . VAL A 1 157 ? -7.343 33.846 -22.470 1.00 25.08 157 VAL A N 1
ATOM 2488 C CA . VAL A 1 157 ? -8.767 33.601 -22.736 1.00 24.27 157 VAL A CA 1
ATOM 2489 C C . VAL A 1 157 ? -9.390 33.013 -21.469 1.00 30.44 157 VAL A C 1
ATOM 2490 O O . VAL A 1 157 ? -8.882 32.036 -20.924 1.00 34.73 157 VAL A O 1
ATOM 2503 N N . LYS A 1 158 ? -10.480 33.608 -21.008 1.00 25.18 158 LYS A N 1
ATOM 2504 C CA . LYS A 1 158 ? -11.122 33.148 -19.781 1.00 26.99 158 LYS A CA 1
ATOM 2505 C C . LYS A 1 158 ? -12.335 32.276 -20.103 1.00 22.77 158 LYS A C 1
ATOM 2506 O O . LYS A 1 158 ? -13.030 32.470 -21.106 1.00 26.61 158 LYS A O 1
ATOM 2525 N N . PHE A 1 159 ? -12.559 31.286 -19.249 1.00 26.53 159 PHE A N 1
ATOM 2526 C CA . PHE A 1 159 ? -13.589 30.267 -19.476 1.00 23.89 159 PHE A CA 1
ATOM 2527 C C . PHE A 1 159 ? -14.604 30.365 -18.339 1.00 25.55 159 PHE A C 1
ATOM 2528 O O . PHE A 1 159 ? -14.247 30.605 -17.170 1.00 25.79 159 PHE A O 1
ATOM 2545 N N . PHE A 1 160 ? -15.865 30.143 -18.674 1.00 24.54 160 PHE A N 1
ATOM 2546 C CA . PHE A 1 160 ? -16.955 30.259 -17.700 1.00 26.24 160 PHE A CA 1
ATOM 2547 C C . PHE A 1 160 ? -17.931 29.151 -17.943 1.00 31.39 160 PHE A C 1
ATOM 2548 O O . PHE A 1 160 ? -18.331 28.958 -19.097 1.00 23.74 160 PHE A O 1
ATOM 2565 N N . GLN A 1 161 ? -18.357 28.477 -16.875 1.00 22.63 161 GLN A N 1
ATOM 2566 C CA . GLN A 1 161 ? -19.324 27.406 -17.037 1.00 24.59 161 GLN A CA 1
ATOM 2567 C C . GLN A 1 161 ? -20.736 27.933 -16.840 1.00 31.94 161 GLN A C 1
ATOM 2568 O O . GLN A 1 161 ? -21.119 28.406 -15.766 1.00 31.69 161 GLN A O 1
ATOM 2582 N N . ARG A 1 162 ? -21.513 27.850 -17.910 1.00 25.15 162 ARG A N 1
ATOM 2583 C CA . ARG A 1 162 ? -22.896 28.311 -17.895 1.00 29.25 162 ARG A CA 1
ATOM 2584 C C . ARG A 1 162 ? -23.648 27.763 -19.080 1.00 34.43 162 ARG A C 1
ATOM 2585 O O . ARG A 1 162 ? -23.082 27.597 -20.158 1.00 28.93 162 ARG A O 1
ATOM 2606 N N . LYS A 1 163 ? -24.947 27.567 -18.897 1.00 29.59 163 LYS A N 1
ATOM 2607 C CA . LYS A 1 163 ? -25.819 27.286 -20.014 1.00 25.58 163 LYS A CA 1
ATOM 2608 C C . LYS A 1 163 ? -26.385 28.630 -20.450 1.00 36.20 163 LYS A C 1
ATOM 2609 O O . LYS A 1 163 ? -27.040 29.335 -19.671 1.00 29.67 163 LYS A O 1
ATOM 2628 N N . VAL A 1 164 ? -26.122 28.967 -21.701 1.00 27.74 164 VAL A N 1
ATOM 2629 C CA . VAL A 1 164 ? -26.654 30.190 -22.299 1.00 28.46 164 VAL A CA 1
ATOM 2630 C C . VAL A 1 164 ? -28.076 29.913 -22.796 1.00 28.11 164 VAL A C 1
ATOM 2631 O O . VAL A 1 164 ? -28.305 28.927 -23.502 1.00 25.84 164 VAL A O 1
ATOM 2644 N N . GLU A 1 165 ? -29.017 30.793 -22.462 1.00 30.07 165 GLU A N 1
ATOM 2645 C CA . GLU A 1 165 ? -30.405 30.584 -22.900 1.00 27.48 165 GLU A CA 1
ATOM 2646 C C . GLU A 1 165 ? -30.723 31.339 -24.172 1.00 29.22 165 GLU A C 1
ATOM 2647 O O . GLU A 1 165 ? -31.625 30.928 -24.897 1.00 34.84 165 GLU A O 1
ATOM 2659 N N . SER A 1 166 ? -29.985 32.411 -24.465 1.00 27.51 166 SER A N 1
ATOM 2660 C CA . SER A 1 166 ? -30.223 33.167 -25.685 1.00 28.58 166 SER A CA 1
ATOM 2661 C C . SER A 1 166 ? -28.983 33.934 -26.131 1.00 27.83 166 SER A C 1
ATOM 2662 O O . SER A 1 166 ? -28.120 34.298 -25.327 1.00 30.30 166 SER A O 1
ATOM 2670 N N . PHE A 1 167 ? -28.947 34.270 -27.414 1.00 27.70 167 PHE A N 1
ATOM 2671 C CA . PHE A 1 167 ? -27.927 35.215 -27.867 1.00 25.52 167 PHE A CA 1
ATOM 2672 C C . PHE A 1 167 ? -28.086 36.603 -27.270 1.00 26.64 167 PHE A C 1
ATOM 2673 O O . PHE A 1 167 ? -27.096 37.251 -26.928 1.00 31.70 167 PHE A O 1
ATOM 2690 N N . GLU A 1 168 ? -29.330 37.038 -27.074 1.00 30.68 168 GLU A N 1
ATOM 2691 C CA . GLU A 1 168 ? -29.572 38.291 -26.363 1.00 34.26 168 GLU A CA 1
ATOM 2692 C C . GLU A 1 168 ? -28.971 38.376 -24.957 1.00 27.56 168 GLU A C 1
ATOM 2693 O O . GLU A 1 168 ? -28.421 39.417 -24.606 1.00 35.72 168 GLU A O 1
ATOM 2705 N N . GLU A 1 169 ? -29.047 37.293 -24.175 1.00 32.53 169 GLU A N 1
ATOM 2706 C CA . GLU A 1 169 ? -28.410 37.222 -22.856 1.00 29.16 169 GLU A CA 1
ATOM 2707 C C . GLU A 1 169 ? -26.923 37.581 -22.921 1.00 42.28 169 GLU A C 1
ATOM 2708 O O . GLU A 1 169 ? -26.429 38.399 -22.148 1.00 33.95 169 GLU A O 1
ATOM 2720 N N . VAL A 1 170 ? -26.239 37.009 -23.904 1.00 30.49 170 VAL A N 1
ATOM 2721 C CA . VAL A 1 170 ? -24.802 37.266 -24.067 1.00 33.28 170 VAL A CA 1
ATOM 2722 C C . VAL A 1 170 ? -24.531 38.687 -24.593 1.00 28.20 170 VAL A C 1
ATOM 2723 O O . VAL A 1 170 ? -23.590 39.363 -24.173 1.00 32.25 170 VAL A O 1
ATOM 2736 N N . ALA A 1 171 ? -25.362 39.141 -25.525 1.00 29.82 171 ALA A N 1
ATOM 2737 C CA . ALA A 1 171 ? -25.257 40.505 -26.035 1.00 31.90 171 ALA A CA 1
ATOM 2738 C C . ALA A 1 171 ? -25.457 41.557 -24.959 1.00 39.40 171 ALA A C 1
ATOM 2739 O O . ALA A 1 171 ? -24.728 42.543 -24.909 1.00 41.28 171 ALA A O 1
ATOM 2746 N N . ARG A 1 172 ? -26.394 41.306 -24.047 1.00 37.52 172 ARG A N 1
ATOM 2747 C CA . ARG A 1 172 ? -26.625 42.225 -22.937 1.00 53.85 172 ARG A CA 1
ATOM 2748 C C . ARG A 1 172 ? -25.482 42.316 -21.937 1.00 56.83 172 ARG A C 1
ATOM 2749 O O . ARG A 1 172 ? -25.334 43.326 -21.249 1.00 49.44 172 ARG A O 1
ATOM 2770 N N . GLU A 1 173 ? -24.636 41.297 -21.905 1.00 42.28 173 GLU A N 1
ATOM 2771 C CA . GLU A 1 173 ? -23.436 41.362 -21.083 1.00 51.86 173 GLU A CA 1
ATOM 2772 C C . GLU A 1 173 ? -22.271 42.067 -21.779 1.00 41.19 173 GLU A C 1
ATOM 2773 O O . GLU A 1 173 ? -21.229 42.297 -21.164 1.00 54.65 173 GLU A O 1
ATOM 2785 N N . GLY A 1 174 ? -22.452 42.425 -23.042 1.00 42.45 174 GLY A N 1
ATOM 2786 C CA . GLY A 1 174 ? -21.512 43.297 -23.710 1.00 46.67 174 GLY A CA 1
ATOM 2787 C C . GLY A 1 174 ? -20.730 42.653 -24.824 1.00 42.63 174 GLY A C 1
ATOM 2788 O O . GLY A 1 174 ? -19.734 43.221 -25.252 1.00 45.22 174 GLY A O 1
ATOM 2792 N N . ALA A 1 175 ? -21.129 41.482 -25.307 1.00 35.01 175 ALA A N 1
ATOM 2793 C CA . ALA A 1 175 ? -20.400 40.896 -26.435 1.00 31.21 175 ALA A CA 1
ATOM 2794 C C . ALA A 1 175 ? -20.654 41.677 -27.718 1.00 31.87 175 ALA A C 1
ATOM 2795 O O . ALA A 1 175 ? -21.801 41.951 -28.074 1.00 34.90 175 ALA A O 1
ATOM 2802 N N . ASP A 1 176 ? -19.586 41.990 -28.428 1.00 29.96 176 ASP A N 1
ATOM 2803 C CA . ASP A 1 176 ? -19.704 42.557 -29.770 1.00 32.43 176 ASP A CA 1
ATOM 2804 C C . ASP A 1 176 ? -19.822 41.466 -30.831 1.00 41.44 176 ASP A C 1
ATOM 2805 O O . ASP A 1 176 ? -20.467 41.659 -31.869 1.00 35.61 176 ASP A O 1
ATOM 2814 N N . VAL A 1 177 ? -19.191 40.317 -30.592 1.00 28.50 177 VAL A N 1
ATOM 2815 C CA . VAL A 1 177 ? -19.261 39.198 -31.525 1.00 24.50 177 VAL A CA 1
ATOM 2816 C C . VAL A 1 177 ? -19.519 37.946 -30.713 1.00 26.26 177 VAL A C 1
ATOM 2817 O O . VAL A 1 177 ? -18.849 37.732 -29.693 1.00 27.18 177 VAL A O 1
ATOM 2830 N N . ILE A 1 178 ? -20.459 37.134 -31.178 1.00 25.61 178 ILE A N 1
ATOM 2831 C CA . ILE A 1 178 ? -20.688 35.815 -30.578 1.00 21.74 178 ILE A CA 1
ATOM 2832 C C . ILE A 1 178 ? -20.341 34.765 -31.622 1.00 23.09 178 ILE A C 1
ATOM 2833 O O . ILE A 1 178 ? -20.796 34.834 -32.752 1.00 25.81 178 ILE A O 1
ATOM 2849 N N . VAL A 1 179 ? -19.562 33.762 -31.237 1.00 23.00 179 VAL A N 1
ATOM 2850 C CA . VAL A 1 179 ? -19.272 32.636 -32.108 1.00 21.74 179 VAL A CA 1
ATOM 2851 C C . VAL A 1 179 ? -20.023 31.442 -31.522 1.00 27.22 179 VAL A C 1
ATOM 2852 O O . VAL A 1 179 ? -19.812 31.051 -30.365 1.00 27.80 179 VAL A O 1
ATOM 2865 N N . ASN A 1 180 ? -20.932 30.910 -32.322 1.00 22.01 180 ASN A N 1
ATOM 2866 C CA . ASN A 1 180 ? -21.850 29.866 -31.881 1.00 19.71 180 ASN A CA 1
ATOM 2867 C C . ASN A 1 180 ? -21.339 28.492 -32.300 1.00 23.16 180 ASN A C 1
ATOM 2868 O O . ASN A 1 180 ? -21.537 28.042 -33.433 1.00 22.74 180 ASN A O 1
ATOM 2879 N N . CYS A 1 181 ? -20.692 27.826 -31.339 1.00 24.13 181 CYS A N 1
ATOM 2880 C CA . CYS A 1 181 ? -20.081 26.519 -31.556 1.00 20.42 181 CYS A CA 1
ATOM 2881 C C . CYS A 1 181 ? -20.710 25.487 -30.630 1.00 23.59 181 CYS A C 1
ATOM 2882 O O . CYS A 1 181 ? -20.036 24.794 -29.873 1.00 20.35 181 CYS A O 1
ATOM 2890 N N . THR A 1 182 ? -22.033 25.369 -30.726 1.00 22.38 182 THR A N 1
ATOM 2891 C CA . THR A 1 182 ? -22.783 24.601 -29.740 1.00 22.99 182 THR A CA 1
ATOM 2892 C C . THR A 1 182 ? -23.129 23.186 -30.180 1.00 24.24 182 THR A C 1
ATOM 2893 O O . THR A 1 182 ? -23.943 22.520 -29.531 1.00 25.43 182 THR A O 1
ATOM 2904 N N . GLY A 1 183 ? -22.505 22.708 -31.251 1.00 23.06 183 GLY A N 1
ATOM 2905 C CA . GLY A 1 183 ? -22.672 21.329 -31.694 1.00 21.30 183 GLY A CA 1
ATOM 2906 C C . GLY A 1 183 ? -24.141 20.941 -31.867 1.00 23.00 183 GLY A C 1
ATOM 2907 O O . GLY A 1 183 ? -24.916 21.689 -32.451 1.00 24.27 183 GLY A O 1
ATOM 2911 N N . VAL A 1 184 ? -24.518 19.799 -31.312 1.00 22.38 184 VAL A N 1
ATOM 2912 C CA . VAL A 1 184 ? -25.861 19.275 -31.604 1.00 22.91 184 VAL A CA 1
ATOM 2913 C C . VAL A 1 184 ? -26.982 20.050 -30.932 1.00 25.07 184 VAL A C 1
ATOM 2914 O O . VAL A 1 184 ? -28.156 19.900 -31.275 1.00 24.89 184 VAL A O 1
ATOM 2927 N N . TRP A 1 185 ? -26.624 20.880 -29.967 1.00 25.21 185 TRP A N 1
ATOM 2928 C CA . TRP A 1 185 ? -27.597 21.616 -29.180 1.00 24.01 185 TRP A CA 1
ATOM 2929 C C . TRP A 1 185 ? -27.876 23.009 -29.729 1.00 26.64 185 TRP A C 1
ATOM 2930 O O . TRP A 1 185 ? -28.609 23.781 -29.104 1.00 27.02 185 TRP A O 1
ATOM 2951 N N . ALA A 1 186 ? -27.318 23.349 -30.894 1.00 21.27 186 ALA A N 1
ATOM 2952 C CA . ALA A 1 186 ? -27.500 24.697 -31.457 1.00 22.49 186 ALA A CA 1
ATOM 2953 C C . ALA A 1 186 ? -28.949 25.144 -31.641 1.00 27.78 186 ALA A C 1
ATOM 2954 O O . ALA A 1 186 ? -29.259 26.333 -31.471 1.00 25.42 186 ALA A O 1
ATOM 2961 N N . GLY A 1 187 ? -29.822 24.173 -31.884 1.00 28.07 187 GLY A N 1
ATOM 2962 C CA . GLY A 1 187 ? -31.255 24.406 -32.020 1.00 27.79 187 GLY A CA 1
ATOM 2963 C C . GLY A 1 187 ? -31.951 25.078 -30.857 1.00 35.80 187 GLY A C 1
ATOM 2964 O O . GLY A 1 187 ? -32.945 25.796 -31.029 1.00 31.52 187 GLY A O 1
ATOM 2968 N N . ALA A 1 188 ? -31.390 24.904 -29.666 1.00 26.22 188 ALA A N 1
ATOM 2969 C CA . ALA A 1 188 ? -31.919 25.612 -28.512 1.00 31.26 188 ALA A CA 1
ATOM 2970 C C . ALA A 1 188 ? -31.682 27.115 -28.534 1.00 47.16 188 ALA A C 1
ATOM 2971 O O . ALA A 1 188 ? -32.445 27.841 -27.904 1.00 32.59 188 ALA A O 1
ATOM 2978 N N . LEU A 1 189 ? -30.652 27.588 -29.240 1.00 30.89 189 LEU A N 1
ATOM 2979 C CA . LEU A 1 189 ? -30.430 29.030 -29.308 1.00 26.61 189 LEU A CA 1
ATOM 2980 C C . LEU A 1 189 ? -31.085 29.650 -30.536 1.00 29.13 189 LEU A C 1
ATOM 2981 O O . LEU A 1 189 ? -31.436 30.830 -30.542 1.00 36.47 189 LEU A O 1
ATOM 2997 N N . GLN A 1 190 ? -31.258 28.866 -31.581 1.00 31.14 190 GLN A N 1
ATOM 2998 C CA . GLN A 1 190 ? -31.972 29.322 -32.748 1.00 33.02 190 GLN A CA 1
ATOM 2999 C C . GLN A 1 190 ? -32.449 28.070 -33.403 1.00 41.87 190 GLN A C 1
ATOM 3000 O O . GLN A 1 190 ? -31.612 27.218 -33.719 1.00 27.43 190 GLN A O 1
ATOM 3014 N N . ARG A 1 191 ? -33.757 27.954 -33.635 1.00 29.67 191 ARG A N 1
ATOM 3015 C CA . ARG A 1 191 ? -34.254 26.718 -34.223 1.00 27.33 191 ARG A CA 1
ATOM 3016 C C . ARG A 1 191 ? -33.610 26.409 -35.556 1.00 26.08 191 ARG A C 1
ATOM 3017 O O . ARG A 1 191 ? -33.437 27.288 -36.410 1.00 28.37 191 ARG A O 1
ATOM 3038 N N . ASP A 1 192 ? -33.263 25.144 -35.701 1.00 26.59 192 ASP A N 1
ATOM 3039 C CA . ASP A 1 192 ? -32.657 24.644 -36.917 1.00 28.50 192 ASP A CA 1
ATOM 3040 C C . ASP A 1 192 ? -33.184 23.239 -37.116 1.00 31.71 192 ASP A C 1
ATOM 3041 O O . ASP A 1 192 ? -32.587 22.289 -36.595 1.00 28.06 192 ASP A O 1
ATOM 3050 N N . PRO A 1 193 ? -34.238 23.054 -37.917 1.00 41.88 193 PRO A N 1
ATOM 3051 C CA . PRO A 1 193 ? -34.817 21.733 -38.078 1.00 40.42 193 PRO A CA 1
ATOM 3052 C C . PRO A 1 193 ? -33.987 20.776 -38.908 1.00 36.75 193 PRO A C 1
ATOM 3053 O O . PRO A 1 193 ? -34.268 19.582 -38.888 1.00 37.63 193 PRO A O 1
ATOM 3064 N N . LEU A 1 194 ? -32.938 21.266 -39.577 1.00 29.79 194 LEU A N 1
ATOM 3065 C CA . LEU A 1 194 ? -32.019 20.378 -40.259 1.00 35.42 194 LEU A CA 1
ATOM 3066 C C . LEU A 1 194 ? -30.965 19.755 -39.335 1.00 29.74 194 LEU A C 1
ATOM 3067 O O . LEU A 1 194 ? -30.231 18.886 -39.788 1.00 28.45 194 LEU A O 1
ATOM 3083 N N . LEU A 1 195 ? -30.836 20.234 -38.101 1.00 27.27 195 LEU A N 1
ATOM 3084 C CA . LEU A 1 195 ? -29.840 19.689 -37.174 1.00 27.15 195 LEU A CA 1
ATOM 3085 C C . LEU A 1 195 ? -30.492 18.645 -36.278 1.00 24.85 195 LEU A C 1
ATOM 3086 O O . LEU A 1 195 ? -31.514 18.909 -35.640 1.00 29.26 195 LEU A O 1
ATOM 3102 N N . GLN A 1 196 ? -29.900 17.462 -36.224 1.00 26.51 196 GLN A N 1
ATOM 3103 C CA . GLN A 1 196 ? -30.437 16.346 -35.444 1.00 28.07 196 GLN A CA 1
ATOM 3104 C C . GLN A 1 196 ? -29.301 15.602 -34.756 1.00 29.45 196 GLN A C 1
ATOM 3105 O O . GLN A 1 196 ? -28.188 15.598 -35.278 1.00 26.19 196 GLN A O 1
ATOM 3119 N N . PRO A 1 197 ? -29.545 14.882 -33.651 1.00 24.73 197 PRO A N 1
ATOM 3120 C CA . PRO A 1 197 ? -28.519 14.048 -33.065 1.00 23.65 197 PRO A CA 1
ATOM 3121 C C . PRO A 1 197 ? -28.332 12.770 -33.854 1.00 31.97 197 PRO A C 1
ATOM 3122 O O . PRO A 1 197 ? -29.304 12.128 -34.256 1.00 28.38 197 PRO A O 1
ATOM 3133 N N . GLY A 1 198 ? -27.073 12.392 -34.063 1.00 22.63 198 GLY A N 1
ATOM 3134 C CA . GLY A 1 198 ? -26.804 11.053 -34.534 1.00 21.86 198 GLY A CA 1
ATOM 3135 C C . GLY A 1 198 ? -26.128 10.335 -33.405 1.00 24.41 198 GLY A C 1
ATOM 3136 O O . GLY A 1 198 ? -24.919 10.492 -33.211 1.00 23.04 198 GLY A O 1
ATOM 3140 N N . ARG A 1 199 ? -26.923 9.622 -32.611 1.00 24.12 199 ARG A N 1
ATOM 3141 C CA . ARG A 1 199 ? -26.397 9.057 -31.365 1.00 19.73 199 ARG A CA 1
ATOM 3142 C C . ARG A 1 199 ? -25.406 7.945 -31.669 1.00 20.17 199 ARG A C 1
ATOM 3143 O O . ARG A 1 199 ? -25.695 7.093 -32.502 1.00 22.09 199 ARG A O 1
ATOM 3164 N N . GLY A 1 200 ? -24.267 7.957 -30.992 1.00 22.66 200 GLY A N 1
ATOM 3165 C CA . GLY A 1 200 ? -23.358 6.829 -31.111 1.00 25.37 200 GLY A CA 1
ATOM 3166 C C . GLY A 1 200 ? -23.004 6.302 -29.743 1.00 21.71 200 GLY A C 1
ATOM 3167 O O . GLY A 1 200 ? -23.091 7.024 -28.755 1.00 26.41 200 GLY A O 1
ATOM 3171 N N . GLN A 1 201 ? -22.582 5.053 -29.718 1.00 23.57 201 GLN A N 1
ATOM 3172 C CA . GLN A 1 201 ? -22.071 4.423 -28.511 1.00 25.55 201 GLN A CA 1
ATOM 3173 C C . GLN A 1 201 ? -20.782 3.700 -28.893 1.00 27.14 201 GLN A C 1
ATOM 3174 O O . GLN A 1 201 ? -20.676 3.161 -29.998 1.00 23.89 201 GLN A O 1
ATOM 3188 N N . ILE A 1 202 ? -19.822 3.703 -27.995 1.00 21.72 202 ILE A N 1
ATOM 3189 C CA . ILE A 1 202 ? -18.532 3.041 -28.205 1.00 20.78 202 ILE A CA 1
ATOM 3190 C C . ILE A 1 202 ? -18.156 2.304 -26.937 1.00 38.67 202 ILE A C 1
ATOM 3191 O O . ILE A 1 202 ? -18.660 2.600 -25.850 1.00 29.86 202 ILE A O 1
ATOM 3207 N N . MET A 1 203 ? -17.187 1.418 -27.079 1.00 28.09 203 MET A N 1
ATOM 3208 C CA . MET A 1 203 ? -16.596 0.699 -25.968 1.00 26.53 203 MET A CA 1
ATOM 3209 C C . MET A 1 203 ? -15.091 0.932 -26.064 1.00 31.79 203 MET A C 1
ATOM 3210 O O . MET A 1 203 ? -14.561 1.022 -27.173 1.00 31.18 203 MET A O 1
ATOM 3224 N N . LYS A 1 204 ? -14.404 1.055 -24.942 1.00 26.83 204 LYS A N 1
ATOM 3225 C CA . LYS A 1 204 ? -12.932 1.123 -24.969 1.00 33.25 204 LYS A CA 1
ATOM 3226 C C . LYS A 1 204 ? -12.400 -0.186 -24.376 1.00 33.43 204 LYS A C 1
ATOM 3227 O O . LYS A 1 204 ? -12.928 -0.648 -23.355 1.00 33.70 204 LYS A O 1
ATOM 3246 N N . VAL A 1 205 ? -11.404 -0.795 -25.023 1.00 27.30 205 VAL A N 1
ATOM 3247 C CA . VAL A 1 205 ? -10.951 -2.154 -24.680 1.00 25.54 205 VAL A CA 1
ATOM 3248 C C . VAL A 1 205 ? -9.419 -2.162 -24.645 1.00 38.08 205 VAL A C 1
ATOM 3249 O O . VAL A 1 205 ? -8.766 -1.396 -25.355 1.00 28.48 205 VAL A O 1
ATOM 3262 N N . ASP A 1 206 ? -8.828 -3.017 -23.826 1.00 31.51 206 ASP A N 1
ATOM 3263 C CA . ASP A 1 206 ? -7.369 -3.144 -23.749 1.00 31.35 206 ASP A CA 1
ATOM 3264 C C . ASP A 1 206 ? -6.969 -4.232 -24.726 1.00 44.47 206 ASP A C 1
ATOM 3265 O O . ASP A 1 206 ? -7.211 -5.416 -24.476 1.00 35.04 206 ASP A O 1
ATOM 3274 N N . ALA A 1 207 ? -6.423 -3.820 -25.869 1.00 33.32 207 ALA A N 1
ATOM 3275 C CA . ALA A 1 207 ? -6.039 -4.777 -26.898 1.00 26.37 207 ALA A CA 1
ATOM 3276 C C . ALA A 1 207 ? -4.784 -4.295 -27.598 1.00 32.43 207 ALA A C 1
ATOM 3277 O O . ALA A 1 207 ? -4.842 -3.875 -28.758 1.00 30.05 207 ALA A O 1
ATOM 3284 N N . PRO A 1 208 ? -3.634 -4.265 -26.910 1.00 36.87 208 PRO A N 1
ATOM 3285 C CA . PRO A 1 208 ? -2.500 -3.497 -27.394 1.00 31.85 208 PRO A CA 1
ATOM 3286 C C . PRO A 1 208 ? -1.748 -4.126 -28.558 1.00 29.27 208 PRO A C 1
ATOM 3287 O O . PRO A 1 208 ? -0.968 -3.446 -29.208 1.00 39.53 208 PRO A O 1
ATOM 3298 N N . TRP A 1 209 ? -2.072 -5.373 -28.892 1.00 28.07 209 TRP A N 1
ATOM 3299 C CA . TRP A 1 209 ? -1.597 -5.954 -30.132 1.00 39.26 209 TRP A CA 1
ATOM 3300 C C . TRP A 1 209 ? -2.271 -5.409 -31.390 1.00 43.39 209 TRP A C 1
ATOM 3301 O O . TRP A 1 209 ? -1.889 -5.814 -32.486 1.00 32.09 209 TRP A O 1
ATOM 3322 N N . MET A 1 210 ? -3.296 -4.566 -31.265 1.00 26.27 210 MET A N 1
ATOM 3323 C CA . MET A 1 210 ? -4.006 -4.100 -32.464 1.00 24.94 210 MET A CA 1
ATOM 3324 C C . MET A 1 210 ? -3.303 -2.867 -32.987 1.00 26.97 210 MET A C 1
ATOM 3325 O O . MET A 1 210 ? -3.263 -1.830 -32.327 1.00 26.24 210 MET A O 1
ATOM 3339 N N . LYS A 1 211 ? -2.696 -2.994 -34.153 1.00 24.53 211 LYS A N 1
ATOM 3340 C CA . LYS A 1 211 ? -1.870 -1.896 -34.664 1.00 25.27 211 LYS A CA 1
ATOM 3341 C C . LYS A 1 211 ? -2.536 -1.191 -35.841 1.00 25.30 211 LYS A C 1
ATOM 3342 O O . LYS A 1 211 ? -1.990 -0.198 -36.323 1.00 30.35 211 LYS A O 1
ATOM 3360 N N . HIS A 1 212 ? -3.690 -1.678 -36.290 1.00 23.85 212 HIS A N 1
ATOM 3361 C CA . HIS A 1 212 ? -4.367 -1.078 -37.434 1.00 24.91 212 HIS A CA 1
ATOM 3362 C C . HIS A 1 212 ? -5.779 -0.680 -37.051 1.00 21.25 212 HIS A C 1
ATOM 3363 O O . HIS A 1 212 ? -6.381 -1.334 -36.206 1.00 23.94 212 HIS A O 1
ATOM 3377 N N . PHE A 1 213 ? -6.339 0.331 -37.730 1.00 21.16 213 PHE A N 1
ATOM 3378 C CA . PHE A 1 213 ? -7.801 0.509 -37.661 1.00 23.12 213 PHE A CA 1
ATOM 3379 C C . PHE A 1 213 ? -8.454 -0.457 -38.656 1.00 23.48 213 PHE A C 1
ATOM 3380 O O . PHE A 1 213 ? -7.838 -0.885 -39.648 1.00 22.98 213 PHE A O 1
ATOM 3397 N N . ILE A 1 214 ? -9.711 -0.778 -38.396 1.00 22.28 214 ILE A N 1
ATOM 3398 C CA . ILE A 1 214 ? -10.504 -1.628 -39.273 1.00 23.38 214 ILE A CA 1
ATOM 3399 C C . ILE A 1 214 ? -11.903 -1.039 -39.261 1.00 24.33 214 ILE A C 1
ATOM 3400 O O . ILE A 1 214 ? -12.572 -1.070 -38.219 1.00 24.72 214 ILE A O 1
ATOM 3416 N N . LEU A 1 215 ? -12.313 -0.446 -40.381 1.00 19.65 215 LEU A N 1
ATOM 3417 C CA . LEU A 1 215 ? -13.648 0.126 -40.515 1.00 23.77 215 LEU A CA 1
ATOM 3418 C C . LEU A 1 215 ? -14.405 -0.722 -41.512 1.00 24.95 215 LEU A C 1
ATOM 3419 O O . LEU A 1 215 ? -13.931 -0.943 -42.623 1.00 26.43 215 LEU A O 1
ATOM 3435 N N . THR A 1 216 ? -15.583 -1.206 -41.142 1.00 26.21 216 THR A N 1
ATOM 3436 C CA . THR A 1 216 ? -16.429 -1.929 -42.100 1.00 29.00 216 THR A CA 1
ATOM 3437 C C . THR A 1 216 ? -17.593 -1.037 -42.451 1.00 22.26 216 THR A C 1
ATOM 3438 O O . THR A 1 216 ? -17.924 -0.117 -41.694 1.00 24.80 216 THR A O 1
ATOM 3449 N N . HIS A 1 217 ? -18.207 -1.307 -43.592 1.00 25.32 217 HIS A N 1
ATOM 3450 C CA . HIS A 1 217 ? -19.284 -0.450 -44.046 1.00 27.55 217 HIS A CA 1
ATOM 3451 C C . HIS A 1 217 ? -20.451 -1.278 -44.543 1.00 28.69 217 HIS A C 1
ATOM 3452 O O . HIS A 1 217 ? -20.258 -2.291 -45.212 1.00 26.35 217 HIS A O 1
ATOM 3466 N N . ASP A 1 218 ? -21.651 -0.772 -44.325 1.00 27.04 218 ASP A N 1
ATOM 3467 C CA . ASP A 1 218 ? -22.856 -1.312 -44.972 1.00 32.36 218 ASP A CA 1
ATOM 3468 C C . ASP A 1 218 ? -23.676 -0.089 -45.320 1.00 27.70 218 ASP A C 1
ATOM 3469 O O . ASP A 1 218 ? -24.505 0.340 -44.512 1.00 29.62 218 ASP A O 1
ATOM 3478 N N . PRO A 1 219 ? -23.379 0.576 -46.445 1.00 27.46 219 PRO A N 1
ATOM 3479 C CA . PRO A 1 219 ? -23.854 1.933 -46.666 1.00 28.97 219 PRO A CA 1
ATOM 3480 C C . PRO A 1 219 ? -25.358 2.128 -46.613 1.00 29.50 219 PRO A C 1
ATOM 3481 O O . PRO A 1 219 ? -25.828 3.178 -46.168 1.00 27.90 219 PRO A O 1
ATOM 3492 N N . GLU A 1 220 ? -26.118 1.106 -47.011 1.00 29.21 220 GLU A N 1
ATOM 3493 C CA . GLU A 1 220 ? -27.568 1.235 -46.927 1.00 21.47 220 GLU A CA 1
ATOM 3494 C C . GLU A 1 220 ? -28.076 1.307 -45.499 1.00 24.32 220 GLU A C 1
ATOM 3495 O O . GLU A 1 220 ? -29.067 1.978 -45.205 1.00 29.81 220 GLU A O 1
ATOM 3507 N N . ARG A 1 221 ? -27.366 0.685 -44.568 1.00 22.20 221 ARG A N 1
ATOM 3508 C CA . ARG A 1 221 ? -27.760 0.825 -43.161 1.00 31.02 221 ARG A CA 1
ATOM 3509 C C . ARG A 1 221 ? -27.256 2.122 -42.528 1.00 33.48 221 ARG A C 1
ATOM 3510 O O . ARG A 1 221 ? -27.595 2.476 -41.399 1.00 37.46 221 ARG A O 1
ATOM 3531 N N . GLY A 1 222 ? -26.465 2.870 -43.279 1.00 30.04 222 GLY A N 1
ATOM 3532 C CA . GLY A 1 222 ? -25.999 4.178 -42.870 1.00 28.12 222 GLY A CA 1
ATOM 3533 C C . GLY A 1 222 ? -24.548 4.135 -42.440 1.00 26.00 222 GLY A C 1
ATOM 3534 O O . GLY A 1 222 ? -24.097 3.106 -41.924 1.00 27.18 222 GLY A O 1
ATOM 3538 N N . ILE A 1 223 ? -23.842 5.252 -42.622 1.00 27.91 223 ILE A N 1
ATOM 3539 C CA . ILE A 1 223 ? -22.441 5.331 -42.178 1.00 23.42 223 ILE A CA 1
ATOM 3540 C C . ILE A 1 223 ? -22.358 5.139 -40.666 1.00 21.64 223 ILE A C 1
ATOM 3541 O O . ILE A 1 223 ? -23.193 5.625 -39.910 1.00 26.33 223 ILE A O 1
ATOM 3557 N N . TYR A 1 224 ? -21.392 4.329 -40.277 1.00 25.15 224 TYR A N 1
ATOM 3558 C CA . TYR A 1 224 ? -21.081 4.017 -38.898 1.00 29.50 224 TYR A CA 1
ATOM 3559 C C . TYR A 1 224 ? -22.092 3.118 -38.214 1.00 32.23 224 TYR A C 1
ATOM 3560 O O . TYR A 1 224 ? -21.963 2.884 -37.016 1.00 36.12 224 TYR A O 1
ATOM 3578 N N . ASN A 1 225 ? -23.027 2.542 -38.974 1.00 25.21 225 ASN A N 1
ATOM 3579 C CA . ASN A 1 225 ? -23.860 1.426 -38.488 1.00 25.06 225 ASN A CA 1
ATOM 3580 C C . ASN A 1 225 ? -23.306 0.105 -38.955 1.00 26.82 225 ASN A C 1
ATOM 3581 O O . ASN A 1 225 ? -23.980 -0.732 -39.555 1.00 32.03 225 ASN A O 1
ATOM 3592 N N . SER A 1 226 ? -22.001 -0.034 -38.755 1.00 25.22 226 SER A N 1
ATOM 3593 C CA . SER A 1 226 ? -21.272 -1.224 -39.110 1.00 26.59 226 SER A CA 1
ATOM 3594 C C . SER A 1 226 ? -20.059 -1.248 -38.193 1.00 19.77 226 SER A C 1
ATOM 3595 O O . SER A 1 226 ? -19.605 -0.167 -37.789 1.00 25.89 226 SER A O 1
ATOM 3603 N N . PRO A 1 227 ? -19.528 -2.411 -37.784 1.00 26.31 227 PRO A N 1
ATOM 3604 C CA . PRO A 1 227 ? -18.428 -2.460 -36.828 1.00 28.91 227 PRO A CA 1
ATOM 3605 C C . PRO A 1 227 ? -17.186 -1.671 -37.232 1.00 24.71 227 PRO A C 1
ATOM 3606 O O . PRO A 1 227 ? -16.790 -1.691 -38.402 1.00 25.99 227 PRO A O 1
ATOM 3617 N N . TYR A 1 228 ? -16.585 -1.025 -36.250 1.00 23.32 228 TYR A N 1
ATOM 3618 C CA . TYR A 1 228 ? -15.276 -0.400 -36.441 1.00 21.27 228 TYR A CA 1
ATOM 3619 C C . TYR A 1 228 ? -14.396 -0.574 -35.227 1.00 24.87 228 TYR A C 1
ATOM 3620 O O . TYR A 1 228 ? -14.891 -0.605 -34.098 1.00 23.95 228 TYR A O 1
ATOM 3638 N N . ILE A 1 229 ? -13.089 -0.629 -35.475 1.00 23.48 229 ILE A N 1
ATOM 3639 C CA . ILE A 1 229 ? -12.081 -0.848 -34.436 1.00 22.18 229 ILE A CA 1
ATOM 3640 C C . ILE A 1 229 ? -10.984 0.187 -34.656 1.00 25.38 229 ILE A C 1
ATOM 3641 O O . ILE A 1 229 ? -10.453 0.260 -35.770 1.00 22.46 229 ILE A O 1
ATOM 3657 N N . ILE A 1 230 ? -10.679 1.006 -33.647 1.00 19.33 230 ILE A N 1
ATOM 3658 C CA . ILE A 1 230 ? -9.705 2.092 -33.846 1.00 22.92 230 ILE A CA 1
ATOM 3659 C C . ILE A 1 230 ? -8.738 2.123 -32.663 1.00 24.13 230 ILE A C 1
ATOM 3660 O O . ILE A 1 230 ? -9.107 2.619 -31.581 1.00 23.66 230 ILE A O 1
ATOM 3676 N N . PRO A 1 231 ? -7.493 1.644 -32.819 1.00 22.75 231 PRO A N 1
ATOM 3677 C CA . PRO A 1 231 ? -6.481 1.750 -31.770 1.00 23.93 231 PRO A CA 1
ATOM 3678 C C . PRO A 1 231 ? -6.179 3.196 -31.426 1.00 29.56 231 PRO A C 1
ATOM 3679 O O . PRO A 1 231 ? -5.963 4.019 -32.309 1.00 30.04 231 PRO A O 1
ATOM 3690 N N . GLY A 1 232 ? -6.213 3.510 -30.141 1.00 26.49 232 GLY A N 1
ATOM 3691 C CA . GLY A 1 232 ? -5.731 4.794 -29.694 1.00 24.43 232 GLY A CA 1
ATOM 3692 C C . GLY A 1 232 ? -4.338 4.618 -29.118 1.00 28.87 232 GLY A C 1
ATOM 3693 O O . GLY A 1 232 ? -3.659 3.611 -29.329 1.00 27.94 232 GLY A O 1
ATOM 3697 N N . THR A 1 233 ? -3.895 5.613 -28.370 1.00 27.06 233 THR A N 1
ATOM 3698 C CA . THR A 1 233 ? -2.609 5.478 -27.688 1.00 37.84 233 THR A CA 1
ATOM 3699 C C . THR A 1 233 ? -2.636 4.396 -26.612 1.00 35.73 233 THR A C 1
ATOM 3700 O O . THR A 1 233 ? -1.748 3.556 -26.562 1.00 51.83 233 THR A O 1
ATOM 3711 N N . GLN A 1 234 ? -3.676 4.386 -25.781 1.00 50.72 234 GLN A N 1
ATOM 3712 C CA . GLN A 1 234 ? -3.685 3.525 -24.596 1.00 50.70 234 GLN A CA 1
ATOM 3713 C C . GLN A 1 234 ? -4.669 2.368 -24.719 1.00 53.63 234 GLN A C 1
ATOM 3714 O O . GLN A 1 234 ? -4.514 1.322 -24.090 1.00 52.51 234 GLN A O 1
ATOM 3728 N N . THR A 1 235 ? -5.728 2.568 -25.479 1.00 32.01 235 THR A N 1
ATOM 3729 C CA . THR A 1 235 ? -6.845 1.651 -25.521 1.00 31.86 235 THR A CA 1
ATOM 3730 C C . THR A 1 235 ? -7.344 1.578 -26.962 1.00 27.74 235 THR A C 1
ATOM 3731 O O . THR A 1 235 ? -6.900 2.374 -27.791 1.00 32.02 235 THR A O 1
ATOM 3742 N N . VAL A 1 236 ? -8.189 0.602 -27.268 1.00 26.11 236 VAL A N 1
ATOM 3743 C CA . VAL A 1 236 ? -8.754 0.460 -28.607 1.00 22.82 236 VAL A CA 1
ATOM 3744 C C . VAL A 1 236 ? -10.237 0.807 -28.492 1.00 32.32 236 VAL A C 1
ATOM 3745 O O . VAL A 1 236 ? -10.918 0.319 -27.587 1.00 28.65 236 VAL A O 1
ATOM 3758 N N . THR A 1 237 ? -10.724 1.635 -29.407 1.00 26.47 237 THR A N 1
ATOM 3759 C CA . THR A 1 237 ? -12.164 1.958 -29.468 1.00 23.66 237 THR A CA 1
ATOM 3760 C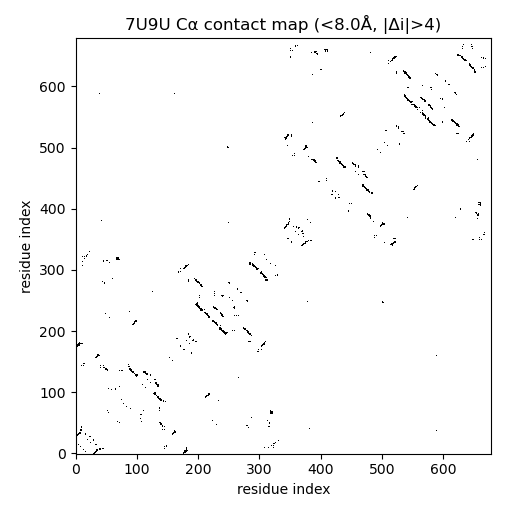 C . THR A 1 237 ? -12.873 0.939 -30.349 1.00 29.24 237 THR A C 1
ATOM 3761 O O . THR A 1 237 ? -12.445 0.689 -31.482 1.00 25.40 237 THR A O 1
ATOM 3772 N N . LEU A 1 238 ? -13.976 0.388 -29.846 1.00 21.26 238 LEU A N 1
ATOM 3773 C CA . LEU A 1 238 ? -14.889 -0.428 -30.629 1.00 19.97 238 LEU A CA 1
ATOM 3774 C C . LEU A 1 238 ? -16.192 0.348 -30.804 1.00 26.62 238 LEU A C 1
ATOM 3775 O O . LEU A 1 238 ? -16.705 0.935 -29.845 1.00 26.69 238 LEU A O 1
ATOM 3791 N N . GLY A 1 239 ? -16.724 0.372 -32.015 1.00 22.49 239 GLY A N 1
ATOM 3792 C CA . GLY A 1 239 ? -17.988 1.065 -32.222 1.00 20.44 239 GLY A CA 1
ATOM 3793 C C . GLY A 1 239 ? -18.756 0.514 -33.381 1.00 28.04 239 GLY A C 1
ATOM 3794 O O . GLY A 1 239 ? -18.474 -0.584 -33.883 1.00 26.20 239 GLY A O 1
ATOM 3798 N N . GLY A 1 240 ? -19.763 1.295 -33.780 1.00 24.60 240 GLY A N 1
ATOM 3799 C CA . GLY A 1 240 ? -20.620 0.927 -34.870 1.00 25.83 240 GLY A CA 1
ATOM 3800 C C . GLY A 1 240 ? -22.103 1.174 -34.621 1.00 25.07 240 GLY A C 1
ATOM 3801 O O . GLY A 1 240 ? -22.910 0.314 -34.986 1.00 26.23 240 GLY A O 1
ATOM 3805 N N . ILE A 1 241 ? -22.445 2.327 -34.022 1.00 25.39 241 ILE A N 1
ATOM 3806 C CA . ILE A 1 241 ? -23.839 2.708 -33.740 1.00 25.48 241 ILE A CA 1
ATOM 3807 C C . ILE A 1 241 ? -24.100 4.118 -34.275 1.00 25.35 241 ILE A C 1
ATOM 3808 O O . ILE A 1 241 ? -23.385 5.043 -33.891 1.00 22.63 241 ILE A O 1
ATOM 3824 N N . PHE A 1 242 ? -25.148 4.314 -35.069 1.00 24.08 242 PHE A N 1
ATOM 3825 C CA . PHE A 1 242 ? -25.507 5.665 -35.511 1.00 27.26 242 PHE A CA 1
ATOM 3826 C C . PHE A 1 242 ? -27.030 5.716 -35.560 1.00 30.18 242 PHE A C 1
ATOM 3827 O O . PHE A 1 242 ? -27.660 5.118 -36.436 1.00 39.62 242 PHE A O 1
ATOM 3844 N N . GLN A 1 243 ? -27.628 6.385 -34.584 1.00 26.85 243 GLN A N 1
ATOM 3845 C CA . GLN A 1 243 ? -29.099 6.387 -34.455 1.00 27.20 243 GLN A CA 1
ATOM 3846 C C . GLN A 1 243 ? -29.608 7.810 -34.543 1.00 24.76 243 GLN A C 1
ATOM 3847 O O . GLN A 1 243 ? -29.493 8.598 -33.597 1.00 26.21 243 GLN A O 1
ATOM 3861 N N . LEU A 1 244 ? -30.181 8.134 -35.689 1.00 28.06 244 LEU A N 1
ATOM 3862 C CA . LEU A 1 244 ? -30.697 9.475 -35.911 1.00 25.05 244 LEU A CA 1
ATOM 3863 C C . LEU A 1 244 ? -31.886 9.789 -35.032 1.00 31.09 244 LEU A C 1
ATOM 3864 O O . LEU A 1 244 ? -32.828 9.001 -34.930 1.00 27.51 244 LEU A O 1
ATOM 3880 N N . GLY A 1 245 ? -31.819 10.929 -34.371 1.00 25.01 245 GLY A N 1
ATOM 3881 C CA . GLY A 1 245 ? -32.971 11.390 -33.617 1.00 32.69 245 GLY A CA 1
ATOM 3882 C C . GLY A 1 245 ? -32.998 10.929 -32.172 1.00 39.68 245 GLY A C 1
ATOM 3883 O O . GLY A 1 245 ? -33.887 11.324 -31.422 1.00 29.30 245 GLY A O 1
ATOM 3887 N N . ASN A 1 246 ? -32.058 10.072 -31.776 1.00 28.85 246 ASN A N 1
ATOM 3888 C CA . ASN A 1 246 ? -32.103 9.500 -30.416 1.00 26.49 246 ASN A CA 1
ATOM 3889 C C . ASN A 1 246 ? -31.299 10.398 -29.476 1.00 33.31 246 ASN A C 1
ATOM 3890 O O . ASN A 1 246 ? -30.095 10.577 -29.653 1.00 26.75 246 ASN A O 1
ATOM 3901 N N . TRP A 1 247 ? -31.962 10.956 -28.468 1.00 27.96 247 TRP A N 1
ATOM 3902 C CA . TRP A 1 247 ? -31.309 11.844 -27.507 1.00 27.90 247 TRP A CA 1
ATOM 3903 C C . TRP A 1 247 ? -30.966 11.164 -26.169 1.00 29.56 247 TRP A C 1
ATOM 3904 O O . TRP A 1 247 ? -30.692 11.834 -25.169 1.00 29.61 247 TRP A O 1
ATOM 3925 N N . SER A 1 248 ? -30.937 9.844 -26.103 1.00 30.59 248 SER A N 1
ATOM 3926 C CA . SER A 1 248 ? -30.678 9.216 -24.811 1.00 24.55 248 SER A CA 1
ATOM 3927 C C . SER A 1 248 ? -29.175 9.160 -24.507 1.00 30.14 248 SER A C 1
ATOM 3928 O O . SER A 1 248 ? -28.427 8.418 -25.157 1.00 28.61 248 SER A O 1
ATOM 3936 N N . GLU A 1 249 ? -28.732 9.927 -23.506 1.00 23.41 249 GLU A N 1
ATOM 3937 C CA . GLU A 1 249 ? -27.315 9.929 -23.156 1.00 23.03 249 GLU A CA 1
ATOM 3938 C C . GLU A 1 249 ? -27.081 8.878 -22.080 1.00 27.84 249 GLU A C 1
ATOM 3939 O O . GLU A 1 249 ? -26.946 9.175 -20.888 1.00 32.92 249 GLU A O 1
ATOM 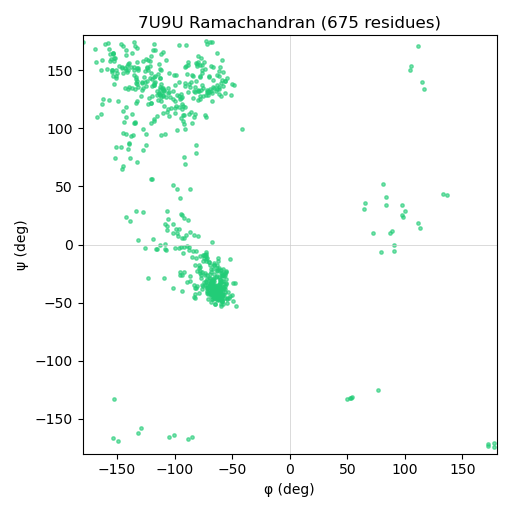3951 N N . LEU A 1 250 ? -27.085 7.636 -22.522 1.00 28.34 250 LEU A N 1
ATOM 3952 C CA . LEU A 1 250 ? -27.096 6.493 -21.621 1.00 24.22 250 LEU A CA 1
ATOM 3953 C C . LEU A 1 250 ? -26.646 5.324 -22.461 1.00 18.67 250 LEU A C 1
ATOM 3954 O O . LEU A 1 250 ? -27.282 5.014 -23.484 1.00 28.86 250 LEU A O 1
ATOM 3970 N N . ASN A 1 251 ? -25.611 4.649 -21.991 1.00 27.71 251 ASN A N 1
ATOM 3971 C CA . ASN A 1 251 ? -25.176 3.416 -22.643 1.00 29.65 251 ASN A CA 1
ATOM 3972 C C . ASN A 1 251 ? -26.225 2.349 -22.487 1.00 40.31 251 ASN A C 1
ATOM 3973 O O . ASN A 1 251 ? -26.767 2.168 -21.394 1.00 45.75 251 ASN A O 1
ATOM 3984 N N . ASN A 1 252 ? -26.515 1.634 -23.556 1.00 38.12 252 ASN A N 1
ATOM 3985 C CA . ASN A 1 252 ? -27.510 0.578 -23.415 1.00 45.45 252 ASN A CA 1
ATOM 3986 C C . ASN A 1 252 ? -26.941 -0.764 -23.786 1.00 61.43 252 ASN A C 1
ATOM 3987 O O . ASN A 1 252 ? -25.995 -0.884 -24.578 1.00 33.23 252 ASN A O 1
ATOM 3998 N N . ILE A 1 253 ? -27.546 -1.779 -23.188 1.00 33.95 253 ILE A N 1
ATOM 3999 C CA . ILE A 1 253 ? -27.015 -3.116 -23.309 1.00 33.39 253 ILE A CA 1
ATOM 4000 C C . ILE A 1 253 ? -27.212 -3.706 -24.698 1.00 30.48 253 ILE A C 1
ATOM 4001 O O . ILE A 1 253 ? -26.356 -4.460 -25.166 1.00 35.50 253 ILE A O 1
ATOM 4017 N N . GLN A 1 254 ? -28.276 -3.306 -25.392 1.00 27.73 254 GLN A N 1
ATOM 4018 C CA . GLN A 1 254 ? -28.480 -3.786 -26.754 1.00 33.71 254 GLN A CA 1
ATOM 4019 C C . GLN A 1 254 ? -27.388 -3.301 -27.710 1.00 44.22 254 GLN A C 1
ATOM 4020 O O . GLN A 1 254 ? -26.875 -4.054 -28.544 1.00 30.17 254 GLN A O 1
ATOM 4034 N N . ASP A 1 255 ? -27.046 -2.030 -27.580 1.00 31.52 255 ASP A N 1
ATOM 4035 C CA . ASP A 1 255 ? -25.960 -1.469 -28.400 1.00 26.33 255 ASP A CA 1
ATOM 4036 C C . ASP A 1 255 ? -24.599 -1.969 -27.972 1.00 31.84 255 ASP A C 1
ATOM 4037 O O . ASP A 1 255 ? -23.777 -2.292 -28.830 1.00 29.06 255 ASP A O 1
ATOM 4046 N N . HIS A 1 256 ? -24.380 -2.137 -26.665 1.00 29.32 256 HIS A N 1
ATOM 4047 C CA . HIS A 1 256 ? -23.227 -2.895 -26.173 1.00 30.78 256 HIS A CA 1
ATOM 4048 C C . HIS A 1 256 ? -23.029 -4.223 -26.876 1.00 31.01 256 HIS A C 1
ATOM 4049 O O . HIS A 1 256 ? -21.959 -4.501 -27.420 1.00 29.85 256 HIS A O 1
ATOM 4064 N N . ASN A 1 257 ? -24.086 -5.027 -26.905 1.00 30.89 257 ASN A N 1
ATOM 4065 C CA . ASN A 1 257 ? -23.990 -6.334 -27.555 1.00 35.81 257 ASN A CA 1
ATOM 4066 C C . ASN A 1 257 ? -23.793 -6.259 -29.055 1.00 36.94 257 ASN A C 1
ATOM 4067 O O . ASN A 1 257 ? -23.055 -7.055 -29.617 1.00 33.60 257 ASN A O 1
ATOM 4078 N N . THR A 1 258 ? -24.395 -5.268 -29.689 1.00 30.01 258 THR A N 1
ATOM 4079 C CA . THR A 1 258 ? -24.152 -5.049 -31.120 1.00 39.39 258 THR A CA 1
ATOM 4080 C C . THR A 1 258 ? -22.684 -4.758 -31.424 1.00 29.03 258 THR A C 1
ATOM 4081 O O . THR A 1 258 ? -22.083 -5.379 -32.316 1.00 29.85 258 THR A O 1
ATOM 4092 N N . ILE A 1 259 ? -22.115 -3.869 -30.615 1.00 26.04 259 ILE A N 1
ATOM 4093 C CA . ILE A 1 259 ? -20.724 -3.479 -30.776 1.00 26.29 259 ILE A CA 1
ATOM 4094 C C . ILE A 1 259 ? -19.789 -4.649 -30.518 1.00 42.86 259 ILE A C 1
ATOM 4095 O O . ILE A 1 259 ? -18.928 -4.966 -31.335 1.00 27.21 259 ILE A O 1
ATOM 4111 N N . TRP A 1 260 ? -19.982 -5.297 -29.377 1.00 27.53 260 TRP A N 1
ATOM 4112 C CA . TRP A 1 260 ? -19.095 -6.387 -28.987 1.00 27.94 260 TRP A CA 1
ATOM 4113 C C . TRP A 1 260 ? -19.117 -7.546 -29.955 1.00 32.49 260 TRP A C 1
ATOM 4114 O O . TRP A 1 260 ? -18.064 -8.042 -30.360 1.00 32.12 260 TRP A O 1
ATOM 4135 N N . GLU A 1 261 ? -20.329 -7.969 -30.315 1.00 31.77 261 GLU A N 1
ATOM 4136 C CA . GLU A 1 261 ? -20.462 -9.157 -31.147 1.00 31.79 261 GLU A CA 1
ATOM 4137 C C . GLU A 1 261 ? -20.046 -8.868 -32.571 1.00 39.55 261 GLU A C 1
ATOM 4138 O O . GLU A 1 261 ? -19.390 -9.687 -33.213 1.00 33.29 261 GLU A O 1
ATOM 4150 N N . GLY A 1 262 ? -20.323 -7.659 -33.034 1.00 30.90 262 GLY A N 1
ATOM 4151 C CA . GLY A 1 262 ? -19.888 -7.309 -34.375 1.00 27.32 262 GLY A CA 1
ATOM 4152 C C . GLY A 1 262 ? -18.385 -7.138 -34.466 1.00 27.10 262 GLY A C 1
ATOM 4153 O O . GLY A 1 262 ? -17.765 -7.634 -35.414 1.00 32.72 262 GLY A O 1
ATOM 4157 N N . CYS A 1 263 ? -17.778 -6.502 -33.462 1.00 27.26 263 CYS A N 1
ATOM 4158 C CA . CYS A 1 263 ? -16.326 -6.364 -33.515 1.00 26.30 263 CYS A CA 1
ATOM 4159 C C . CYS A 1 263 ? -15.572 -7.669 -33.248 1.00 35.46 263 CYS A C 1
ATOM 4160 O O . CYS A 1 263 ? -14.516 -7.906 -33.839 1.00 29.03 263 CYS A O 1
ATOM 4168 N N . CYS A 1 264 ? -16.124 -8.548 -32.411 1.00 29.72 264 CYS A N 1
ATOM 4169 C CA . CYS A 1 264 ? -15.476 -9.852 -32.241 1.00 30.46 264 CYS A CA 1
ATOM 4170 C C . CYS A 1 264 ? -15.651 -10.783 -33.430 1.00 32.14 264 CYS A C 1
ATOM 4171 O O . CYS A 1 264 ? -14.810 -11.647 -33.643 1.00 32.32 264 CYS A O 1
ATOM 4179 N N . ARG A 1 265 ? -16.721 -10.631 -34.212 1.00 35.62 265 ARG A N 1
ATOM 4180 C CA . ARG A 1 265 ? -16.803 -11.344 -35.486 1.00 42.86 265 ARG A CA 1
ATOM 4181 C C . ARG A 1 265 ? -15.773 -10.840 -36.501 1.00 49.48 265 ARG A C 1
ATOM 4182 O O . ARG A 1 265 ? -15.180 -11.624 -37.249 1.00 39.43 265 ARG A O 1
ATOM 4203 N N . LEU A 1 266 ? -15.537 -9.534 -36.475 1.00 31.28 266 LEU A N 1
ATOM 4204 C CA . LEU A 1 266 ? -14.537 -8.896 -37.349 1.00 28.35 266 LEU A CA 1
ATOM 4205 C C . LEU A 1 266 ? -13.115 -9.299 -36.995 1.00 35.73 266 LEU A C 1
ATOM 4206 O O . LEU A 1 266 ? -12.271 -9.530 -37.859 1.00 35.18 266 LEU A O 1
ATOM 4222 N N . GLU A 1 267 ? -12.853 -9.322 -35.694 1.00 30.00 267 GLU A N 1
ATOM 4223 C CA . GLU A 1 267 ? -11.520 -9.540 -35.185 1.00 31.89 267 GLU A CA 1
ATOM 4224 C C . GLU A 1 267 ? -11.626 -10.454 -33.972 1.00 34.11 267 GLU A C 1
ATOM 4225 O O . GLU A 1 267 ? -11.776 -9.968 -32.839 1.00 30.36 267 GLU A O 1
ATOM 4237 N N . PRO A 1 268 ? -11.612 -11.785 -34.158 1.00 34.46 268 PRO A N 1
ATOM 4238 C CA . PRO A 1 268 ? -11.797 -12.733 -33.057 1.00 31.71 268 PRO A CA 1
ATOM 4239 C C . PRO A 1 268 ? -10.852 -12.612 -31.877 1.00 35.14 268 PRO A C 1
ATOM 4240 O O . PRO A 1 268 ? -11.207 -13.034 -30.776 1.00 39.09 268 PRO A O 1
ATOM 4251 N N . THR A 1 269 ? -9.665 -12.025 -32.072 1.00 31.37 269 THR A N 1
ATOM 4252 C CA . THR A 1 269 ? -8.769 -11.784 -30.938 1.00 32.17 269 THR A CA 1
ATOM 4253 C C . THR A 1 269 ? -9.335 -10.862 -29.860 1.00 35.61 269 THR A C 1
ATOM 4254 O O . THR A 1 269 ? -8.890 -10.879 -28.709 1.00 33.11 269 THR A O 1
ATOM 4265 N N . LEU A 1 270 ? -10.341 -10.064 -30.213 1.00 34.21 270 LEU A N 1
ATOM 4266 C 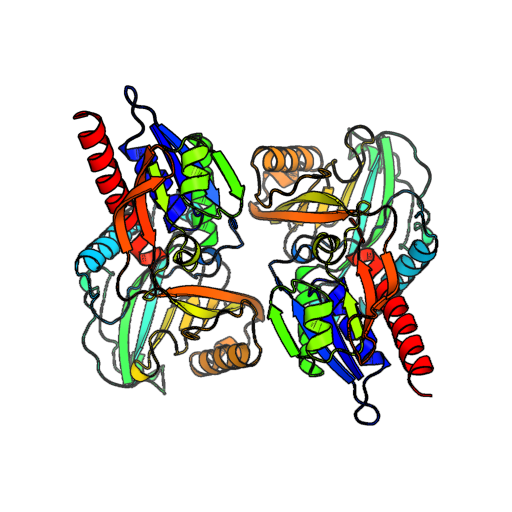CA . LEU A 1 270 ? -10.948 -9.170 -29.232 1.00 37.79 270 LEU A CA 1
ATOM 4267 C C . LEU A 1 270 ? -11.751 -9.905 -28.164 1.00 36.85 270 LEU A C 1
ATOM 4268 O O . LEU A 1 270 ? -11.999 -9.330 -27.107 1.00 33.72 270 LEU A O 1
ATOM 4284 N N . LYS A 1 271 ? -12.083 -11.179 -28.387 1.00 39.43 271 LYS A N 1
ATOM 4285 C CA . LYS A 1 271 ? -12.772 -11.980 -27.368 1.00 53.76 271 LYS A CA 1
ATOM 4286 C C . LYS A 1 271 ? -12.003 -12.103 -26.053 1.00 49.83 271 LYS A C 1
ATOM 4287 O O . LYS A 1 271 ? -12.586 -12.284 -24.987 1.00 62.05 271 LYS A O 1
ATOM 4306 N N . ASN A 1 272 ? -10.693 -11.950 -26.143 1.00 39.90 272 ASN A N 1
ATOM 4307 C CA . ASN A 1 272 ? -9.815 -11.948 -24.976 1.00 56.00 272 ASN A CA 1
ATOM 4308 C C . ASN A 1 272 ? -9.559 -10.553 -24.403 1.00 53.17 272 ASN A C 1
ATOM 4309 O O . ASN A 1 272 ? -8.835 -10.421 -23.415 1.00 48.95 272 ASN A O 1
ATOM 4320 N N . ALA A 1 273 ? -10.089 -9.496 -25.015 1.00 40.90 273 ALA A N 1
ATOM 4321 C CA . ALA A 1 273 ? -9.694 -8.140 -24.622 1.00 35.08 273 ALA A CA 1
ATOM 4322 C C . ALA A 1 273 ? -10.549 -7.674 -23.453 1.00 35.66 273 ALA A C 1
ATOM 4323 O O . ALA A 1 273 ? -11.759 -7.888 -23.423 1.00 50.27 273 ALA A O 1
ATOM 4330 N N . ARG A 1 274 ? -9.921 -7.000 -22.504 1.00 39.06 274 ARG A N 1
ATOM 4331 C CA . ARG A 1 274 ? -10.643 -6.488 -21.342 1.00 45.67 274 ARG A CA 1
ATOM 4332 C C . ARG A 1 274 ? -11.379 -5.191 -21.670 1.00 46.30 274 ARG A C 1
ATOM 4333 O O . ARG A 1 274 ? -10.781 -4.245 -22.197 1.00 31.42 274 ARG A O 1
ATOM 4354 N N . ILE A 1 275 ? -12.646 -5.124 -21.284 1.00 42.70 275 ILE A N 1
ATOM 4355 C CA . ILE A 1 275 ? -13.455 -3.929 -21.525 1.00 32.71 275 ILE A CA 1
ATOM 4356 C C . ILE A 1 275 ? -13.194 -2.932 -20.408 1.00 45.70 275 ILE A C 1
ATOM 4357 O O . ILE A 1 275 ? -13.280 -3.255 -19.224 1.00 43.90 275 ILE A O 1
ATOM 4373 N N . ILE A 1 276 ? -12.833 -1.725 -20.809 1.00 29.08 276 ILE A N 1
ATOM 4374 C CA . ILE A 1 276 ? -12.403 -0.695 -19.885 1.00 26.25 276 ILE A CA 1
ATOM 4375 C C . ILE A 1 276 ? -13.530 0.306 -19.627 1.00 52.23 276 ILE A C 1
ATOM 4376 O O . ILE A 1 276 ? -13.672 0.828 -18.521 1.00 47.66 276 ILE A O 1
ATOM 4392 N N . GLY A 1 277 ? -14.304 0.620 -20.656 1.00 39.28 277 GLY A N 1
ATOM 4393 C CA . GLY A 1 277 ? -15.228 1.738 -20.540 1.00 48.24 277 GLY A CA 1
ATOM 4394 C C . GLY A 1 277 ? -16.197 1.771 -21.695 1.00 39.92 277 GLY A C 1
ATOM 4395 O O . GLY A 1 277 ? -16.029 1.047 -22.676 1.00 32.12 277 GLY A O 1
ATOM 4399 N N . GLU A 1 278 ? -17.226 2.597 -21.572 1.00 38.09 278 GLU A N 1
ATOM 4400 C CA . GLU A 1 278 ? -18.280 2.671 -22.582 1.00 33.21 278 GLU A CA 1
ATOM 4401 C C . GLU A 1 278 ? -18.857 4.075 -22.509 1.00 37.75 278 GLU A C 1
ATOM 4402 O O . GLU A 1 278 ? -18.967 4.634 -21.415 1.00 32.14 278 GLU A O 1
ATOM 4414 N N . ARG A 1 279 ? -19.117 4.692 -23.654 1.00 26.83 279 ARG A N 1
ATOM 4415 C CA . ARG A 1 279 ? -19.562 6.082 -23.711 1.00 27.63 279 ARG A CA 1
ATOM 4416 C C . ARG A 1 279 ? -20.606 6.226 -24.786 1.00 30.54 279 ARG A C 1
ATOM 4417 O O . ARG A 1 279 ? -20.554 5.516 -25.791 1.00 26.77 279 ARG A O 1
ATOM 4438 N N . THR A 1 280 ? -21.459 7.223 -24.606 1.00 26.51 280 THR A N 1
ATOM 4439 C CA . THR A 1 280 ? -22.443 7.597 -25.615 1.00 25.61 280 THR A CA 1
ATOM 4440 C C . THR A 1 280 ? -22.180 9.061 -25.990 1.00 29.82 280 THR A C 1
ATOM 4441 O O . THR A 1 280 ? -21.829 9.867 -25.130 1.00 26.67 280 THR A O 1
ATOM 4452 N N . GLY A 1 281 ? -22.348 9.429 -27.255 1.00 26.98 281 GLY A N 1
ATOM 4453 C CA . GLY A 1 281 ? -22.321 10.843 -27.606 1.00 26.21 281 GLY A CA 1
ATOM 4454 C C . GLY A 1 281 ? -23.257 11.136 -28.762 1.00 23.41 281 GLY A C 1
ATOM 4455 O O . GLY A 1 281 ? -23.753 10.209 -29.422 1.00 25.86 281 GLY A O 1
ATOM 4459 N N . PHE A 1 282 ? -23.424 12.422 -29.054 1.00 25.40 282 PHE A N 1
ATOM 4460 C CA . PHE A 1 282 ? -24.340 12.857 -30.112 1.00 29.31 282 PHE A CA 1
ATOM 4461 C C . PHE A 1 282 ? -23.609 13.582 -31.222 1.00 25.73 282 PHE A C 1
ATOM 4462 O O . PHE A 1 282 ? -23.246 14.757 -31.092 1.00 25.16 282 PHE A O 1
ATOM 4479 N N . ARG A 1 283 ? -23.494 12.913 -32.366 1.00 26.13 283 ARG A N 1
ATOM 4480 C CA . ARG A 1 283 ? -22.993 13.594 -33.559 1.00 24.40 283 ARG A CA 1
ATOM 4481 C C . ARG A 1 283 ? -23.950 14.724 -33.999 1.00 24.87 283 ARG A C 1
ATOM 4482 O O . ARG A 1 283 ? -25.171 14.495 -34.026 1.00 23.14 283 ARG A O 1
ATOM 4503 N N . PRO A 1 284 ? -23.465 15.948 -34.282 1.00 23.19 284 PRO A N 1
ATOM 4504 C CA . PRO A 1 284 ? -24.332 17.044 -34.704 1.00 21.41 284 PRO A CA 1
ATOM 4505 C C . PRO A 1 284 ? -24.623 16.918 -36.182 1.00 27.28 284 PRO A C 1
ATOM 4506 O O . PRO A 1 284 ? -23.915 17.485 -37.007 1.00 25.51 284 PRO A O 1
ATOM 4517 N N . VAL A 1 285 ? -25.638 16.136 -36.529 1.00 24.77 285 VAL A N 1
ATOM 4518 C CA . VAL A 1 285 ? -25.867 15.791 -37.927 1.00 29.38 285 VAL A CA 1
ATOM 4519 C C . VAL A 1 285 ? -26.633 16.914 -38.605 1.00 31.91 285 VAL A C 1
ATOM 4520 O O . VAL A 1 285 ? -27.681 17.365 -38.130 1.00 28.45 285 VAL A O 1
ATOM 4533 N N . ARG A 1 286 ? -26.113 17.315 -39.753 1.00 24.85 286 ARG A N 1
ATOM 4534 C CA . ARG A 1 286 ? -26.766 18.331 -40.578 1.00 28.46 286 ARG A CA 1
ATOM 4535 C C . ARG A 1 286 ? -26.430 17.981 -42.024 1.00 28.49 286 ARG A C 1
ATOM 4536 O O . ARG A 1 286 ? -25.395 17.372 -42.277 1.00 28.87 286 ARG A O 1
ATOM 4557 N N . PRO A 1 287 ? -27.238 18.339 -43.025 1.00 25.66 287 PRO A N 1
ATOM 4558 C CA . PRO A 1 287 ? -26.844 18.078 -44.411 1.00 25.46 287 PRO A CA 1
ATOM 4559 C C . PRO A 1 287 ? -25.592 18.807 -44.886 1.00 28.19 287 PRO A C 1
ATOM 4560 O O . PRO A 1 287 ? -24.908 18.330 -45.785 1.00 30.46 287 PRO A O 1
ATOM 4571 N N . GLN A 1 288 ? -25.254 19.912 -44.242 1.00 31.92 288 GLN A N 1
ATOM 4572 C CA . GLN A 1 288 ? -23.927 20.491 -44.377 1.00 28.06 288 GLN A CA 1
ATOM 4573 C C . GLN A 1 288 ? -23.646 21.236 -43.090 1.00 24.34 288 GLN A C 1
ATOM 4574 O O . GLN A 1 288 ? -24.586 21.619 -42.368 1.00 25.07 288 GLN A O 1
ATOM 4588 N N . ILE A 1 289 ? -22.365 21.495 -42.827 1.00 26.23 289 ILE A N 1
ATOM 4589 C CA . ILE A 1 289 ? -21.997 22.373 -41.723 1.00 23.28 289 ILE A CA 1
ATOM 4590 C C . ILE A 1 289 ? -22.615 23.745 -41.916 1.00 23.41 289 ILE A C 1
ATOM 4591 O O . ILE A 1 289 ? -22.650 24.248 -43.046 1.00 27.13 289 ILE A O 1
ATOM 4607 N N . ARG A 1 290 ? -23.067 24.332 -40.821 1.00 19.01 290 ARG A N 1
ATOM 4608 C CA . ARG A 1 290 ? -23.464 25.722 -40.884 1.00 20.86 290 ARG A CA 1
ATOM 4609 C C . ARG A 1 290 ? -22.273 26.561 -40.445 1.00 26.00 290 ARG A C 1
ATOM 4610 O O . ARG A 1 290 ? -21.901 26.553 -39.266 1.00 25.21 290 ARG A O 1
ATOM 4631 N N . LEU A 1 291 ? -21.677 27.260 -41.405 1.00 22.05 291 LEU A N 1
ATOM 4632 C CA . LEU A 1 291 ? -20.486 28.058 -41.120 1.00 28.13 291 LEU A CA 1
ATOM 4633 C C . LEU A 1 291 ? -20.683 29.373 -41.824 1.00 30.81 291 LEU A C 1
ATOM 4634 O O . LEU A 1 291 ? -20.453 29.457 -43.029 1.00 29.86 291 LEU A O 1
ATOM 4650 N N . GLU A 1 292 ? -21.210 30.349 -41.101 1.00 27.19 292 GLU A N 1
ATOM 4651 C CA . GLU A 1 292 ? -21.746 31.556 -41.766 1.00 32.87 292 GLU A CA 1
ATOM 4652 C C . GLU A 1 292 ? -22.021 32.653 -40.750 1.00 30.77 292 GLU A C 1
ATOM 4653 O O . GLU A 1 292 ? -22.198 32.391 -39.558 1.00 29.61 292 GLU A O 1
ATOM 4665 N N . ARG A 1 293 ? -22.051 33.895 -41.232 1.00 25.43 293 ARG A N 1
ATOM 4666 C CA . ARG A 1 293 ? -22.344 35.045 -40.389 1.00 30.61 293 ARG A CA 1
ATOM 4667 C C . ARG A 1 293 ? -23.836 35.339 -40.372 1.00 35.37 293 ARG A C 1
ATOM 4668 O O . ARG A 1 293 ? -24.532 35.078 -41.349 1.00 37.42 293 ARG A O 1
ATOM 4689 N N . GLU A 1 294 ? -24.292 35.940 -39.283 1.00 25.32 294 GLU A N 1
ATOM 4690 C CA . GLU A 1 294 ? -25.663 36.447 -39.157 1.00 33.27 294 GLU A CA 1
ATOM 4691 C C . GLU A 1 294 ? -25.629 37.722 -38.328 1.00 37.78 294 GLU A C 1
ATOM 4692 O O . GLU A 1 294 ? -24.809 37.839 -37.405 1.00 32.17 294 GLU A O 1
ATOM 4704 N N . GLN A 1 295 ? -26.528 38.666 -38.620 1.00 28.54 295 GLN A N 1
ATOM 4705 C CA . GLN A 1 295 ? -26.701 39.826 -37.736 1.00 31.41 295 GLN A CA 1
ATOM 4706 C C . GLN A 1 295 ? -27.982 39.585 -36.944 1.00 36.41 295 GLN A C 1
ATOM 4707 O O . GLN A 1 295 ? -29.026 39.356 -37.548 1.00 36.93 295 GLN A O 1
ATOM 4721 N N . LEU A 1 296 ? -27.926 39.673 -35.624 1.00 25.60 296 LEU A N 1
ATOM 4722 C CA . LEU A 1 296 ? -29.110 39.390 -34.811 1.00 29.60 296 LEU A CA 1
ATOM 4723 C C . LEU A 1 296 ? -29.518 40.662 -34.125 1.00 35.28 296 LEU A C 1
ATOM 4724 O O . LEU A 1 296 ? -28.674 41.469 -33.750 1.00 36.58 296 LEU A O 1
ATOM 4740 N N . ARG A 1 297 ? -30.813 40.831 -33.922 1.00 30.01 297 ARG A N 1
ATOM 4741 C CA . ARG A 1 297 ? -31.287 41.980 -33.159 1.00 27.78 297 ARG A CA 1
ATOM 4742 C C . ARG A 1 297 ? -31.429 41.511 -31.731 1.00 30.62 297 ARG A C 1
ATOM 4743 O O . ARG A 1 297 ? -32.032 40.480 -31.454 1.00 39.01 297 ARG A O 1
ATOM 4764 N N . THR A 1 298 ? -30.810 42.235 -30.820 1.00 36.22 298 THR A N 1
ATOM 4765 C CA . THR A 1 298 ? -30.653 41.757 -29.455 1.00 33.90 298 THR A CA 1
ATOM 4766 C C . THR A 1 298 ? -31.056 42.865 -28.510 1.00 43.37 298 THR A C 1
ATOM 4767 O O . THR A 1 298 ? -30.214 43.524 -27.887 1.00 56.78 298 THR A O 1
ATOM 4778 N N . GLY A 1 299 ? -32.349 43.134 -28.474 1.00 68.31 299 GLY A N 1
ATOM 4779 C CA . GLY A 1 299 ? -32.814 44.253 -27.686 1.00 47.45 299 GLY A CA 1
ATOM 4780 C C . GLY A 1 299 ? -32.533 45.565 -28.402 1.00 52.20 299 GLY A C 1
ATOM 4781 O O . GLY A 1 299 ? -32.920 45.717 -29.564 1.00 76.69 299 GLY A O 1
ATOM 4785 N N . PRO A 1 300 ? -31.835 46.515 -27.765 1.00 63.17 300 PRO A N 1
ATOM 4786 C CA . PRO A 1 300 ? -31.546 47.804 -28.384 1.00 65.70 300 PRO A CA 1
ATOM 4787 C C . PRO A 1 300 ? -30.459 47.810 -29.454 1.00 72.42 300 PRO A C 1
ATOM 4788 O O . PRO A 1 300 ? -30.331 48.800 -30.175 1.00 82.39 300 PRO A O 1
ATOM 4799 N N . SER A 1 301 ? -29.666 46.746 -29.538 1.00 87.11 301 SER A N 1
ATOM 4800 C CA . SER A 1 301 ? -28.531 46.701 -30.440 1.00 79.45 301 SER A CA 1
ATOM 4801 C C . SER A 1 301 ? -28.690 45.546 -31.408 1.00 75.92 301 SER A C 1
ATOM 4802 O O . SER A 1 301 ? -29.446 44.605 -31.145 1.00 51.10 301 SER A O 1
ATOM 4810 N N . ASN A 1 302 ? -27.925 45.611 -32.495 1.00 46.72 302 ASN A N 1
ATOM 4811 C CA . ASN A 1 302 ? -27.575 44.403 -33.237 1.00 44.08 302 ASN A CA 1
ATOM 4812 C C . ASN A 1 302 ? -26.298 43.778 -32.674 1.00 55.85 302 ASN A C 1
ATOM 4813 O O . ASN A 1 302 ? -25.470 44.449 -32.048 1.00 47.88 302 ASN A O 1
ATOM 4824 N N . THR A 1 303 ? -26.142 42.488 -32.926 1.00 33.36 303 THR A N 1
ATOM 4825 C CA . THR A 1 303 ? -24.960 41.751 -32.558 1.00 31.78 303 THR A CA 1
ATOM 4826 C C . THR A 1 303 ? -24.525 40.910 -33.745 1.00 33.24 303 THR A C 1
ATOM 4827 O O . THR A 1 303 ? -25.363 40.367 -34.473 1.00 31.93 303 THR A O 1
ATOM 4838 N N . GLU A 1 304 ? -23.214 40.799 -33.940 1.00 25.26 304 GLU A N 1
ATOM 4839 C CA . GLU A 1 304 ? -22.690 39.932 -34.985 1.00 31.68 304 GLU A CA 1
ATOM 4840 C C . GLU A 1 304 ? -22.555 38.527 -34.434 1.00 30.53 304 GLU A C 1
ATOM 4841 O O . GLU A 1 304 ? -22.046 38.344 -33.323 1.00 31.55 304 GLU A O 1
ATOM 4853 N N . VAL A 1 305 ? -22.994 37.553 -35.224 1.00 27.35 305 VAL A N 1
ATOM 4854 C CA . VAL A 1 305 ? -22.854 36.148 -34.861 1.00 23.56 305 VAL A CA 1
ATOM 4855 C C . VAL A 1 305 ? -22.105 35.441 -35.961 1.00 29.94 305 VAL A C 1
ATOM 4856 O O . VAL A 1 305 ? -22.287 35.772 -37.133 1.00 28.16 305 VAL A O 1
ATOM 4869 N N . ILE A 1 306 ? -21.214 34.522 -35.581 1.00 23.41 306 ILE A N 1
ATOM 4870 C CA . ILE A 1 306 ? -20.688 33.558 -36.540 1.00 20.29 306 ILE A CA 1
ATOM 4871 C C . ILE A 1 306 ? -21.192 32.197 -36.067 1.00 33.74 306 ILE A C 1
ATOM 4872 O O . ILE A 1 306 ? -20.922 31.792 -34.933 1.00 24.44 306 ILE A O 1
ATOM 4888 N N . HIS A 1 307 ? -21.877 31.482 -36.934 1.00 22.86 307 HIS A N 1
ATOM 4889 C CA . HIS A 1 307 ? -22.271 30.093 -36.591 1.00 26.25 307 HIS A CA 1
ATOM 4890 C C . HIS A 1 307 ? -21.190 29.140 -37.053 1.00 28.37 307 HIS A C 1
ATOM 4891 O O . HIS A 1 307 ? -20.662 29.338 -38.147 1.00 24.96 307 HIS A O 1
ATOM 4905 N N . ASN A 1 308 ? -20.861 28.121 -36.246 1.00 21.51 308 ASN A N 1
ATOM 4906 C CA . ASN A 1 308 ? -19.926 27.081 -36.670 1.00 21.36 308 ASN A CA 1
ATOM 4907 C C . ASN A 1 308 ? -20.374 25.766 -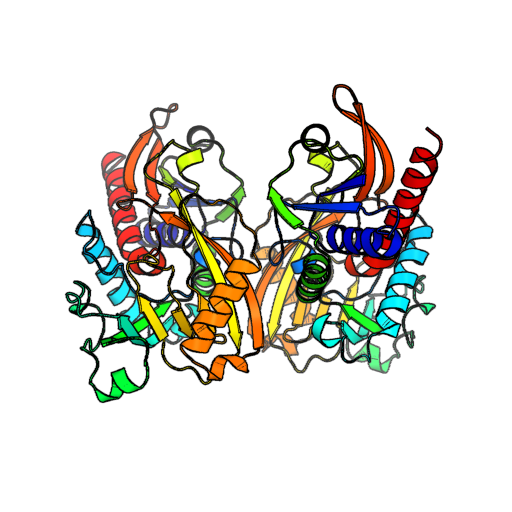36.030 1.00 23.76 308 ASN A C 1
ATOM 4908 O O . ASN A 1 308 ? -19.931 25.413 -34.933 1.00 22.10 308 ASN A O 1
ATOM 4919 N N . TYR A 1 309 ? -21.319 25.073 -36.655 1.00 26.16 309 TYR A N 1
ATOM 4920 C CA . TYR A 1 309 ? -21.883 23.857 -36.067 1.00 22.73 309 TYR A CA 1
ATOM 4921 C C . TYR A 1 309 ? -22.422 22.911 -37.132 1.00 19.27 309 TYR A C 1
ATOM 4922 O O . TYR A 1 309 ? -22.642 23.281 -38.296 1.00 23.35 309 TYR A O 1
ATOM 4940 N N . GLY A 1 310 ? -22.657 21.659 -36.727 1.00 19.96 310 GLY A N 1
ATOM 4941 C CA . GLY A 1 310 ? -23.204 20.711 -37.685 1.00 22.81 310 GLY A CA 1
ATOM 4942 C C . GLY A 1 310 ? -22.209 19.761 -38.301 1.00 20.17 310 GLY A C 1
ATOM 4943 O O . GLY A 1 310 ? -22.407 19.347 -39.444 1.00 23.84 310 GLY A O 1
ATOM 4947 N N . HIS A 1 311 ? -21.135 19.437 -37.577 1.00 19.80 311 HIS A N 1
ATOM 4948 C CA . HIS A 1 311 ? -20.008 18.684 -38.143 1.00 20.91 311 HIS A CA 1
ATOM 4949 C C . HIS A 1 311 ? -20.144 17.163 -38.094 1.00 23.03 311 HIS A C 1
ATOM 4950 O O . HIS A 1 311 ? -19.177 16.441 -38.372 1.00 22.72 311 HIS A O 1
ATOM 4964 N N . GLY A 1 312 ? -21.347 16.664 -37.754 1.00 23.27 312 GLY A N 1
ATOM 4965 C CA . GLY A 1 312 ? -21.626 15.237 -37.845 1.00 21.83 312 GLY A CA 1
ATOM 4966 C C . GLY A 1 312 ? -20.596 14.312 -37.204 1.00 25.00 312 GLY A C 1
ATOM 4967 O O . GLY A 1 312 ? -20.091 14.556 -36.099 1.00 23.37 312 GLY A O 1
ATOM 4971 N N . GLY A 1 313 ? -20.221 13.291 -37.951 1.00 22.02 313 GLY A N 1
ATOM 4972 C CA . GLY A 1 313 ? -19.196 12.352 -37.499 1.00 21.35 313 GLY A CA 1
ATOM 4973 C C . GLY A 1 313 ? -17.783 12.722 -37.973 1.00 23.96 313 GLY A C 1
ATOM 4974 O O . GLY A 1 313 ? -16.923 11.853 -38.096 1.00 20.95 313 GLY A O 1
ATOM 4978 N N . TYR A 1 314 ? -17.536 13.998 -38.251 1.00 19.07 314 TYR A N 1
ATOM 4979 C CA . TYR A 1 314 ? -16.249 14.412 -38.839 1.00 22.15 314 TYR A CA 1
ATOM 4980 C C . TYR A 1 314 ? -15.691 15.697 -38.257 1.00 24.20 314 TYR A C 1
ATOM 4981 O O . TYR A 1 314 ? -14.830 16.336 -38.868 1.00 23.33 314 TYR A O 1
ATOM 4999 N N . GLY A 1 315 ? -16.143 16.079 -37.063 1.00 22.91 315 GLY A N 1
ATOM 5000 C CA . GLY A 1 315 ? -15.657 17.311 -36.456 1.00 23.50 315 GLY A CA 1
ATOM 5001 C C . GLY A 1 315 ? -14.167 17.369 -36.186 1.00 27.84 315 GLY A C 1
ATOM 5002 O O . GLY A 1 315 ? -13.565 18.396 -36.458 1.00 22.84 315 GLY A O 1
ATOM 5006 N N . LEU A 1 316 ? -13.545 16.287 -35.712 1.00 21.06 316 LEU A N 1
ATOM 5007 C CA . LEU A 1 316 ? -12.072 16.329 -35.577 1.00 20.62 316 LEU A CA 1
ATOM 5008 C C . LEU A 1 316 ? -11.349 16.362 -36.912 1.00 25.56 316 LEU A C 1
ATOM 5009 O O . LEU A 1 316 ? -10.363 17.086 -37.084 1.00 24.59 316 LEU A O 1
ATOM 5025 N N . THR A 1 317 ? -11.899 15.632 -37.867 1.00 20.10 317 THR A N 1
ATOM 5026 C CA . THR A 1 317 ? -11.352 15.550 -39.220 1.00 19.64 317 THR A CA 1
ATOM 5027 C C . THR A 1 317 ? -11.311 16.900 -39.943 1.00 26.67 317 THR A C 1
ATOM 5028 O O . THR A 1 317 ? -10.443 17.131 -40.785 1.00 24.10 317 THR A O 1
ATOM 5039 N N . ILE A 1 318 ? -12.267 17.778 -39.647 1.00 23.26 318 ILE A N 1
ATOM 5040 C CA . ILE A 1 318 ? -12.406 19.013 -40.432 1.00 21.32 318 ILE A CA 1
ATOM 5041 C C . ILE A 1 318 ? -12.156 20.277 -39.626 1.00 22.33 318 ILE A C 1
ATOM 5042 O O . ILE A 1 318 ? -12.278 21.390 -40.156 1.00 22.62 318 ILE A O 1
ATOM 5058 N N . HIS A 1 319 ? -11.933 20.141 -38.317 1.00 19.63 319 HIS A N 1
ATOM 5059 C CA . HIS A 1 319 ? -12.061 21.313 -37.434 1.00 22.14 319 HIS A CA 1
ATOM 5060 C C . HIS A 1 319 ? -11.141 22.500 -37.784 1.00 22.93 319 HIS A C 1
ATOM 5061 O O . HIS A 1 319 ? -11.473 23.659 -37.507 1.00 24.73 319 HIS A O 1
ATOM 5075 N N . TRP A 1 320 ? -9.954 22.211 -38.326 1.00 22.26 320 TRP A N 1
ATOM 5076 C CA . TRP A 1 320 ? -8.970 23.294 -38.467 1.00 20.92 320 TRP A CA 1
ATOM 5077 C C . TRP A 1 320 ? -9.307 24.147 -39.669 1.00 22.80 320 TRP A C 1
ATOM 5078 O O . TRP A 1 320 ? -9.290 25.375 -39.591 1.00 26.19 320 TRP A O 1
ATOM 5099 N N . GLY A 1 321 ? -9.697 23.491 -40.757 1.00 24.40 321 GLY A N 1
ATOM 5100 C CA . GLY A 1 321 ? -10.195 24.252 -41.895 1.00 25.87 321 GLY A CA 1
ATOM 5101 C C . GLY A 1 321 ? -11.441 25.076 -41.575 1.00 35.96 321 GLY A C 1
ATOM 5102 O O . GLY A 1 321 ? -11.539 26.233 -41.977 1.00 26.54 321 GLY A O 1
ATOM 5106 N N . CYS A 1 322 ? -12.327 24.527 -40.743 1.00 28.77 322 CYS A N 1
ATOM 5107 C CA . CYS A 1 322 ? -13.481 25.316 -40.284 1.00 23.79 322 CYS A CA 1
ATOM 5108 C C . CYS A 1 322 ? -13.106 26.485 -39.400 1.00 23.37 322 CYS A C 1
ATOM 5109 O O . CYS A 1 322 ? -13.700 27.572 -39.487 1.00 23.67 322 CYS A O 1
ATOM 5117 N N . ALA A 1 323 ? -12.123 26.243 -38.538 1.00 19.38 323 ALA A N 1
ATOM 5118 C CA . ALA A 1 323 ? -11.691 27.278 -37.608 1.00 22.24 323 ALA A CA 1
ATOM 5119 C C . ALA A 1 323 ? -11.019 28.416 -38.351 1.00 26.73 323 ALA A C 1
ATOM 5120 O O . ALA A 1 323 ? -11.236 29.589 -38.041 1.00 25.61 323 ALA A O 1
ATOM 5127 N N . LEU A 1 324 ? -10.258 28.063 -39.387 1.00 26.15 324 LEU A N 1
ATOM 5128 C CA . LEU A 1 324 ? -9.669 29.101 -40.236 1.00 24.40 324 LEU A CA 1
ATOM 5129 C C . LEU A 1 324 ? -10.728 29.874 -41.007 1.00 34.19 324 LEU A C 1
ATOM 5130 O O . LEU A 1 324 ? -10.610 31.091 -41.138 1.00 27.86 324 LEU A O 1
ATOM 5146 N N . GLU A 1 325 ? -11.756 29.184 -41.489 1.00 24.44 325 GLU A N 1
ATOM 5147 C CA . GLU A 1 325 ? -12.892 29.830 -42.165 1.00 29.89 325 GLU A CA 1
ATOM 5148 C C . GLU A 1 325 ? -13.689 30.752 -41.253 1.00 32.22 325 GLU A C 1
ATOM 5149 O O . GLU A 1 325 ? -14.002 31.899 -41.602 1.00 25.31 325 GLU A O 1
ATOM 5161 N N . ALA A 1 326 ? -13.955 30.284 -40.037 1.00 23.86 326 ALA A N 1
ATOM 5162 C CA . ALA A 1 326 ? -14.577 31.137 -39.028 1.00 33.99 326 ALA A CA 1
ATOM 5163 C C . ALA A 1 326 ? -13.750 32.387 -38.718 1.00 29.24 326 ALA A C 1
ATOM 5164 O O . ALA A 1 326 ? -14.264 33.505 -38.657 1.00 27.28 326 ALA A O 1
ATOM 5171 N N . ALA A 1 327 ? -12.436 32.219 -38.602 1.00 22.43 327 ALA A N 1
ATOM 5172 C CA . ALA A 1 327 ? -11.599 33.408 -38.432 1.00 22.83 327 ALA A CA 1
ATOM 5173 C C . ALA A 1 327 ? -11.601 34.368 -39.647 1.00 24.74 327 ALA A C 1
ATOM 5174 O O . ALA A 1 327 ? -11.595 35.579 -39.458 1.00 28.64 327 ALA A O 1
ATOM 5181 N N . LYS A 1 328 ? -11.671 33.863 -40.873 1.00 27.44 328 LYS A N 1
ATOM 5182 C CA . LYS A 1 328 ? -11.894 34.743 -42.038 1.00 30.07 328 LYS A CA 1
ATOM 5183 C C . LYS A 1 328 ? -13.176 35.558 -41.943 1.00 41.90 328 LYS A C 1
ATOM 5184 O O . LYS A 1 328 ? -13.180 36.762 -42.212 1.00 28.90 328 LYS A O 1
ATOM 5203 N N . LEU A 1 329 ? -14.263 34.909 -41.517 1.00 29.00 329 LEU A N 1
ATOM 5204 C CA . LEU A 1 329 ? -15.517 35.624 -41.290 1.00 26.58 329 LEU A CA 1
ATOM 5205 C C . LEU A 1 329 ? -15.393 36.672 -40.206 1.00 28.62 329 LEU A C 1
ATOM 5206 O O . LEU A 1 329 ? -15.927 37.781 -40.355 1.00 27.23 329 LEU A O 1
ATOM 5222 N N . PHE A 1 330 ? -14.614 36.348 -39.170 1.00 23.76 330 PHE A N 1
ATOM 5223 C CA . PHE A 1 330 ? -14.328 37.316 -38.119 1.00 27.80 330 PHE A CA 1
ATOM 5224 C C . PHE A 1 330 ? -13.564 38.547 -38.648 1.00 27.82 330 PHE A C 1
ATOM 5225 O O . PHE A 1 330 ? -13.882 39.687 -38.290 1.00 29.71 330 PHE A O 1
ATOM 5242 N N . GLY A 1 331 ? -12.651 38.319 -39.587 1.00 30.55 331 GLY A N 1
ATOM 5243 C CA . GLY A 1 331 ? -11.936 39.445 -40.189 1.00 34.68 331 GLY A CA 1
ATOM 5244 C C . GLY A 1 331 ? -12.810 40.347 -41.057 1.00 37.22 331 GLY A C 1
ATOM 5245 O O . GLY A 1 331 ? -12.626 41.571 -41.086 1.00 33.28 331 GLY A O 1
ATOM 5249 N N . ARG A 1 332 ? -13.810 39.754 -41.706 1.00 27.83 332 ARG A N 1
ATOM 5250 C CA . ARG A 1 332 ? -14.822 40.561 -42.425 1.00 30.65 332 ARG A CA 1
ATOM 5251 C C . ARG A 1 332 ? -15.632 41.463 -41.505 1.00 40.66 332 ARG A C 1
ATOM 5252 O O . ARG A 1 332 ? -15.902 42.619 -41.833 1.00 36.75 332 ARG A O 1
ATOM 5273 N N . ILE A 1 333 ? -15.961 40.953 -40.324 1.00 30.67 333 ILE A N 1
ATOM 5274 C CA . ILE A 1 333 ? -16.578 41.773 -39.289 1.00 31.76 333 ILE A CA 1
ATOM 5275 C C . ILE A 1 333 ? -15.698 42.954 -38.899 1.00 41.77 333 ILE A C 1
ATOM 5276 O O . ILE A 1 333 ? -16.156 44.097 -38.814 1.00 37.21 333 ILE A O 1
ATOM 5292 N N . LEU A 1 334 ? -14.422 42.684 -38.675 1.00 32.90 334 LEU A N 1
ATOM 5293 C CA . LEU A 1 334 ? -13.530 43.780 -38.303 1.00 42.27 334 LEU A CA 1
ATOM 5294 C C . LEU A 1 334 ? -13.396 44.847 -39.383 1.00 32.46 334 LEU A C 1
ATOM 5295 O O . LEU A 1 334 ? -13.408 46.042 -39.089 1.00 41.64 334 LEU A O 1
ATOM 5311 N N . GLU A 1 335 ? -13.293 44.401 -40.627 1.00 35.78 335 GLU A N 1
ATOM 5312 C CA . GLU A 1 335 ? -13.234 45.294 -41.776 1.00 46.63 335 GLU A CA 1
ATOM 5313 C C . GLU A 1 335 ? -14.475 46.173 -41.931 1.00 72.53 335 GLU A C 1
ATOM 5314 O O . GLU A 1 335 ? -14.370 47.368 -42.219 1.00 49.79 335 GLU A O 1
ATOM 5326 N N . GLU A 1 336 ? -15.643 45.589 -41.674 1.00 44.17 336 GLU A N 1
ATOM 5327 C CA . GLU A 1 336 ? -16.883 46.349 -41.647 1.00 46.22 336 GLU A CA 1
ATOM 5328 C C . GLU A 1 336 ? -16.991 47.287 -40.450 1.00 43.57 336 GLU A C 1
ATOM 5329 O O . GLU A 1 336 ? -17.442 48.420 -40.600 1.00 51.85 336 GLU A O 1
ATOM 5341 N N . LYS A 1 337 ? -16.524 46.868 -39.278 1.00 42.52 337 LYS A N 1
ATOM 5342 C CA . LYS A 1 337 ? -16.483 47.752 -38.108 1.00 55.80 337 LYS A CA 1
ATOM 5343 C C . LYS A 1 337 ? -15.623 49.006 -38.283 1.00 62.51 337 LYS A C 1
ATOM 5344 O O . LYS A 1 337 ? -15.937 50.052 -37.711 1.00 76.19 337 LYS A O 1
ATOM 5363 N N . LYS A 1 338 ? -14.579 48.924 -39.106 1.00 63.54 338 LYS A N 1
ATOM 5364 C CA . LYS A 1 338 ? -13.797 50.121 -39.440 1.00 77.68 338 LYS A CA 1
ATOM 5365 C C . LYS A 1 338 ? -14.581 51.113 -40.288 1.00 76.11 338 LYS A C 1
ATOM 5366 O O . LYS A 1 338 ? -14.420 52.325 -40.179 1.00 94.56 338 LYS A O 1
ATOM 5385 N N . LEU A 1 339 ? -15.451 50.572 -41.123 1.00 93.20 339 LEU A N 1
ATOM 5386 C CA . LEU A 1 339 ? -16.233 51.328 -42.086 1.00 95.12 339 LEU A CA 1
ATOM 5387 C C . LEU A 1 339 ? -17.616 51.673 -41.525 1.00 102.26 339 LEU A C 1
ATOM 5388 O O . LEU A 1 339 ? -18.634 51.631 -42.219 1.00 101.63 339 LEU A O 1
ATOM 5404 N N . SER A 1 340 ? -17.658 52.035 -40.248 1.00 105.75 340 SER A N 1
ATOM 5405 C CA . SER A 1 340 ? -18.931 52.365 -39.602 1.00 103.15 340 SER A CA 1
ATOM 5406 C C . SER A 1 340 ? -19.419 53.773 -40.010 1.00 99.63 340 SER A C 1
ATOM 5407 O O . SER A 1 340 ? -18.683 54.745 -40.182 1.00 102.83 340 SER A O 1
ATOM 5415 N N . MET B 1 1 ? -45.778 -3.235 -7.199 1.00 56.19 1 MET B N 1
ATOM 5416 C CA . MET B 1 1 ? -45.734 -1.774 -7.020 1.00 75.53 1 MET B CA 1
ATOM 5417 C C . MET B 1 1 ? -44.905 -1.161 -8.142 1.00 56.48 1 MET B C 1
ATOM 5418 O O . MET B 1 1 ? -43.947 -1.783 -8.604 1.00 49.98 1 MET B O 1
ATOM 5434 N N . ARG B 1 2 ? -45.274 0.035 -8.600 1.00 38.92 2 ARG B N 1
ATOM 5435 C CA . ARG B 1 2 ? -44.449 0.748 -9.586 1.00 40.35 2 ARG B CA 1
ATOM 5436 C C . ARG B 1 2 ? -43.587 1.791 -8.883 1.00 29.04 2 ARG B C 1
ATOM 5437 O O . ARG B 1 2 ? -44.098 2.703 -8.219 1.00 33.99 2 ARG B O 1
ATOM 5458 N N . VAL B 1 3 ? -42.276 1.622 -9.016 1.00 29.30 3 VAL B N 1
ATOM 5459 C CA . VAL B 1 3 ? -41.299 2.434 -8.325 1.00 34.67 3 VAL B CA 1
ATOM 5460 C C . VAL B 1 3 ? -40.470 3.172 -9.382 1.00 33.71 3 VAL B C 1
ATOM 5461 O O . VAL B 1 3 ? -40.068 2.571 -10.392 1.00 30.14 3 VAL B O 1
ATOM 5474 N N . VAL B 1 4 ? -40.205 4.448 -9.140 1.00 27.11 4 VAL B N 1
ATOM 5475 C CA . VAL B 1 4 ? -39.196 5.172 -9.934 1.00 25.54 4 VAL B CA 1
ATOM 5476 C C . VAL B 1 4 ? -38.119 5.648 -8.986 1.00 31.44 4 VAL B C 1
ATOM 5477 O O . VAL B 1 4 ? -38.417 6.367 -8.037 1.00 28.35 4 VAL B O 1
ATOM 5490 N N . VAL B 1 5 ? -36.870 5.337 -9.292 1.00 31.01 5 VAL B N 1
ATOM 5491 C CA . VAL B 1 5 ? -35.741 5.931 -8.587 1.00 24.73 5 VAL B CA 1
ATOM 5492 C C . VAL B 1 5 ? -35.235 7.088 -9.443 1.00 27.90 5 VAL B C 1
ATOM 5493 O O . VAL B 1 5 ? -35.007 6.925 -10.643 1.00 27.97 5 VAL B O 1
ATOM 5506 N N . ILE B 1 6 ? -35.095 8.251 -8.838 1.00 22.59 6 ILE B N 1
ATOM 5507 C CA . ILE B 1 6 ? -34.575 9.397 -9.589 1.00 24.27 6 ILE B CA 1
ATOM 5508 C C . ILE B 1 6 ? -33.119 9.544 -9.154 1.00 27.15 6 ILE B C 1
ATOM 5509 O O . ILE B 1 6 ? -32.837 9.752 -7.971 1.00 25.41 6 ILE B O 1
ATOM 5525 N N . GLY B 1 7 ? -32.215 9.384 -10.112 1.00 24.32 7 GLY B N 1
ATOM 5526 C CA . GLY B 1 7 ? -30.790 9.476 -9.847 1.00 25.30 7 GLY B CA 1
ATOM 5527 C C . GLY B 1 7 ? -30.034 8.174 -10.054 1.00 28.12 7 GLY B C 1
ATOM 5528 O O . GLY B 1 7 ? -30.481 7.084 -9.671 1.00 24.61 7 GLY B O 1
ATOM 5532 N N . ALA B 1 8 ? -28.843 8.307 -10.625 1.00 22.40 8 ALA B N 1
ATOM 5533 C CA . ALA B 1 8 ? -28.052 7.157 -11.027 1.00 23.09 8 ALA B CA 1
ATOM 5534 C C . ALA B 1 8 ? -26.605 7.299 -10.569 1.00 29.43 8 ALA B C 1
ATOM 5535 O O . ALA B 1 8 ? -25.698 6.712 -11.158 1.00 24.45 8 ALA B O 1
ATOM 5542 N N . GLY B 1 9 ? -26.406 8.018 -9.466 1.00 23.99 9 GLY B N 1
ATOM 5543 C CA . GLY B 1 9 ? -25.136 7.986 -8.762 1.00 22.73 9 GLY B CA 1
ATOM 5544 C C . GLY B 1 9 ? -25.135 6.860 -7.756 1.00 23.33 9 GLY B C 1
ATOM 5545 O O . GLY B 1 9 ? -25.996 5.977 -7.834 1.00 24.64 9 GLY B O 1
ATOM 5549 N N . VAL B 1 10 ? -24.155 6.831 -6.847 1.00 22.87 10 VAL B N 1
ATOM 5550 C CA . VAL B 1 10 ? -24.077 5.671 -5.946 1.00 23.11 10 VAL B CA 1
ATOM 5551 C C . VAL B 1 10 ? -25.343 5.477 -5.101 1.00 26.29 10 VAL B C 1
ATOM 5552 O O . VAL B 1 10 ? -25.766 4.354 -4.857 1.00 22.55 10 VAL B O 1
ATOM 5565 N N . ILE B 1 11 ? -25.954 6.582 -4.708 1.00 22.41 11 ILE B N 1
ATOM 5566 C CA . ILE B 1 11 ? -27.131 6.474 -3.831 1.00 20.17 11 ILE B CA 1
ATOM 5567 C C . ILE B 1 11 ? -28.325 5.912 -4.587 1.00 27.15 11 ILE B C 1
ATOM 5568 O O . ILE B 1 11 ? -28.940 4.947 -4.133 1.00 27.28 11 ILE B O 1
ATOM 5584 N N . GLY B 1 12 ? -28.592 6.429 -5.787 1.00 23.52 12 GLY B N 1
ATOM 5585 C CA . GLY B 1 12 ? -29.735 5.937 -6.526 1.00 21.34 12 GLY B CA 1
ATOM 5586 C C . GLY B 1 12 ? -29.577 4.509 -6.988 1.00 29.67 12 GLY B C 1
ATOM 5587 O O . GLY B 1 12 ? -30.498 3.709 -6.822 1.00 24.29 12 GLY B O 1
ATOM 5591 N N . LEU B 1 13 ? -28.386 4.155 -7.467 1.00 27.59 13 LEU B N 1
ATOM 5592 C CA . LEU B 1 13 ? -28.223 2.779 -7.939 1.00 28.83 13 LEU B CA 1
ATOM 5593 C C . LEU B 1 13 ? -28.114 1.751 -6.809 1.00 27.12 13 LEU B C 1
ATOM 5594 O O . LEU B 1 13 ? -28.647 0.643 -6.929 1.00 24.68 13 LEU B O 1
ATOM 5610 N N . SER B 1 14 ? -27.472 2.114 -5.711 1.00 25.67 14 SER B N 1
ATOM 5611 C CA . SER B 1 14 ? -27.395 1.174 -4.583 1.00 24.39 14 SER B CA 1
ATOM 5612 C C . SER B 1 14 ? -28.739 1.003 -3.881 1.00 31.07 14 SER B C 1
ATOM 5613 O O . SER B 1 14 ? -29.098 -0.120 -3.514 1.00 27.06 14 SER B O 1
ATOM 5621 N N . THR B 1 15 ? -29.503 2.089 -3.789 1.00 25.12 15 THR B N 1
ATOM 5622 C CA . THR B 1 15 ? -30.868 2.017 -3.236 1.00 20.32 15 THR B CA 1
ATOM 5623 C C . THR B 1 15 ? -31.783 1.192 -4.127 1.00 25.53 15 THR B C 1
ATOM 5624 O O . THR B 1 15 ? -32.487 0.295 -3.648 1.00 26.13 15 THR B O 1
ATOM 5635 N N . ALA B 1 16 ? -31.701 1.424 -5.439 1.00 27.24 16 ALA B N 1
ATOM 5636 C CA . ALA B 1 16 ? -32.458 0.619 -6.387 1.00 26.20 16 ALA B CA 1
ATOM 5637 C C . ALA B 1 16 ? -32.156 -0.869 -6.288 1.00 30.16 16 ALA B C 1
ATOM 5638 O O . ALA B 1 16 ? -33.075 -1.705 -6.269 1.00 26.27 16 ALA B O 1
ATOM 5645 N N . LEU B 1 17 ? -30.862 -1.171 -6.149 1.00 22.36 17 LEU B N 1
ATOM 5646 C CA . LEU B 1 17 ? -30.466 -2.569 -6.032 1.00 23.29 17 LEU B CA 1
ATOM 5647 C C . LEU B 1 17 ? -30.927 -3.187 -4.720 1.00 23.73 17 LEU B C 1
ATOM 5648 O O . LEU B 1 17 ? -31.473 -4.300 -4.696 1.00 24.79 17 LEU B O 1
ATOM 5664 N N . CYS B 1 18 ? -30.735 -2.441 -3.646 1.00 24.68 18 CYS B N 1
ATOM 5665 C CA . CYS B 1 18 ? -31.139 -2.921 -2.328 1.00 30.67 18 CYS B CA 1
ATOM 5666 C C . CYS B 1 18 ? -32.636 -3.226 -2.234 1.00 30.73 18 CYS B C 1
ATOM 5667 O O . CYS B 1 18 ? -33.052 -4.306 -1.784 1.00 29.47 18 CYS B O 1
ATOM 5675 N N . ILE B 1 19 ? -33.444 -2.286 -2.722 1.00 26.70 19 ILE B N 1
ATOM 5676 C CA . ILE B 1 19 ? -34.895 -2.520 -2.779 1.00 30.69 19 ILE B CA 1
ATOM 5677 C C . ILE B 1 19 ? -35.282 -3.717 -3.648 1.00 40.56 19 ILE B C 1
ATOM 5678 O O . ILE B 1 19 ? -36.129 -4.547 -3.276 1.00 30.95 19 ILE B O 1
ATOM 5694 N N . HIS B 1 20 ? -34.665 -3.796 -4.820 1.00 23.96 20 HIS B N 1
ATOM 5695 C CA . HIS B 1 20 ? -35.016 -4.865 -5.759 1.00 28.14 20 HIS B CA 1
ATOM 5696 C C . HIS B 1 20 ? -34.628 -6.238 -5.233 1.00 25.97 20 HIS B C 1
ATOM 5697 O O . HIS B 1 20 ? -35.391 -7.202 -5.342 1.00 32.75 20 HIS B O 1
ATOM 5711 N N . GLU B 1 21 ? -33.444 -6.317 -4.623 1.00 24.97 21 GLU B N 1
ATOM 5712 C CA . GLU B 1 21 ? -33.004 -7.582 -4.079 1.00 25.53 21 GLU B CA 1
ATOM 5713 C C . GLU B 1 21 ? -33.858 -7.975 -2.845 1.00 39.50 21 GLU B C 1
ATOM 5714 O O . GLU B 1 21 ? -34.149 -9.149 -2.648 1.00 30.00 21 GLU B O 1
ATOM 5726 N N . ARG B 1 22 ? -34.402 -7.012 -2.093 1.00 27.48 22 ARG B N 1
ATOM 5727 C CA . ARG B 1 22 ? -35.261 -7.362 -0.945 1.00 30.22 22 ARG B CA 1
ATOM 5728 C C . ARG B 1 22 ? -36.739 -7.584 -1.246 1.00 37.23 22 ARG B C 1
ATOM 5729 O O . ARG B 1 22 ? -37.391 -8.352 -0.523 1.00 29.00 22 ARG B O 1
ATOM 5750 N N . TYR B 1 23 ? -37.259 -6.955 -2.294 1.00 26.34 23 TYR B N 1
ATOM 5751 C CA . TYR B 1 23 ? -38.706 -6.876 -2.478 1.00 23.37 23 TYR B CA 1
ATOM 5752 C C . TYR B 1 23 ? -39.199 -7.243 -3.853 1.00 34.23 23 TYR B C 1
ATOM 5753 O O . TYR B 1 23 ? -40.398 -7.109 -4.116 1.00 35.78 23 TYR B O 1
ATOM 5771 N N . HIS B 1 24 ? -38.327 -7.676 -4.751 1.00 28.66 24 HIS B N 1
ATOM 5772 C CA . HIS B 1 24 ? -38.839 -8.180 -6.024 1.00 28.44 24 HIS B CA 1
ATOM 5773 C C . HIS B 1 24 ? -38.733 -9.696 -6.011 1.00 29.68 24 HIS B C 1
ATOM 5774 O O . HIS B 1 24 ? -37.662 -10.251 -5.775 1.00 30.61 24 HIS B O 1
ATOM 5788 N N . SER B 1 25 ? -39.819 -10.357 -6.380 1.00 34.06 25 SER B N 1
ATOM 5789 C CA . SER B 1 25 ? -39.760 -11.753 -6.747 1.00 32.15 25 SER B CA 1
ATOM 5790 C C . SER B 1 25 ? -40.679 -11.936 -7.925 1.00 39.83 25 SER B C 1
ATOM 5791 O O . SER B 1 25 ? -41.687 -11.244 -8.041 1.00 31.96 25 SER B O 1
ATOM 5799 N N . VAL B 1 26 ? -40.421 -12.965 -8.726 1.00 29.88 26 VAL B N 1
ATOM 5800 C CA . VAL B 1 26 ? -41.428 -13.509 -9.633 1.00 48.36 26 VAL B CA 1
ATOM 5801 C C . VAL B 1 26 ? -42.801 -13.756 -8.973 1.00 39.44 26 VAL B C 1
ATOM 5802 O O . VAL B 1 26 ? -43.854 -13.555 -9.573 1.00 34.63 26 VAL B O 1
ATOM 5815 N N . LEU B 1 27 ? -42.773 -14.111 -7.696 1.00 27.65 27 LEU B N 1
ATOM 5816 C CA . LEU B 1 27 ? -44.009 -14.312 -6.933 1.00 36.11 27 LEU B CA 1
ATOM 5817 C C . LEU B 1 27 ? -44.704 -13.039 -6.445 1.00 42.09 27 LEU B C 1
ATOM 5818 O O . LEU B 1 27 ? -45.890 -13.072 -6.102 1.00 37.16 27 LEU B O 1
ATOM 5834 N N . GLN B 1 28 ? -43.981 -11.926 -6.370 1.00 32.54 28 GLN B N 1
ATOM 5835 C CA . GLN B 1 28 ? -44.531 -10.657 -5.870 1.00 40.81 28 GLN B CA 1
ATOM 5836 C C . GLN B 1 28 ? -43.748 -9.533 -6.552 1.00 42.08 28 GLN B C 1
ATOM 5837 O O . GLN B 1 28 ? -42.816 -8.994 -5.943 1.00 34.33 28 GLN B O 1
ATOM 5851 N N . PRO B 1 29 ? -43.991 -9.247 -7.840 1.00 36.25 29 PRO B N 1
ATOM 5852 C CA . PRO B 1 29 ? -43.045 -8.447 -8.627 1.00 34.27 29 PRO B CA 1
ATOM 5853 C C . PRO B 1 29 ? -43.079 -6.960 -8.336 1.00 42.70 29 PRO B C 1
ATOM 5854 O O . PRO B 1 29 ? -44.135 -6.412 -8.013 1.00 33.57 29 PRO B O 1
ATOM 5865 N N . LEU B 1 30 ? -41.911 -6.320 -8.453 1.00 30.45 30 LEU B N 1
ATOM 5866 C CA . LEU B 1 30 ? -41.834 -4.857 -8.507 1.00 36.98 30 LEU B CA 1
ATOM 5867 C C . LEU B 1 30 ? -41.544 -4.478 -9.951 1.00 37.22 30 LEU B C 1
ATOM 5868 O O . LEU B 1 30 ? -40.805 -5.182 -10.637 1.00 35.06 30 LEU B O 1
ATOM 5884 N N . ASP B 1 31 ? -4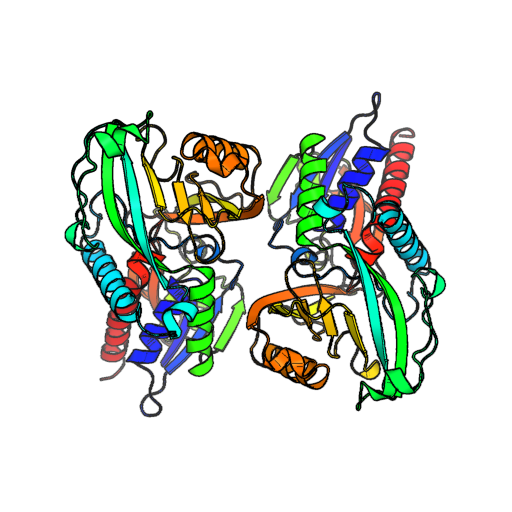2.064 -3.333 -10.371 1.00 31.86 31 ASP B N 1
ATOM 5885 C CA . ASP B 1 31 ? -41.574 -2.691 -11.586 1.00 27.38 31 ASP B CA 1
ATOM 5886 C C . ASP B 1 31 ? -40.731 -1.520 -11.076 1.00 31.25 31 ASP B C 1
ATOM 5887 O O . ASP B 1 31 ? -41.301 -0.581 -10.505 1.00 39.46 31 ASP B O 1
ATOM 5896 N N . ILE B 1 32 ? -39.414 -1.595 -11.239 1.00 40.38 32 ILE B N 1
ATOM 5897 C CA . ILE B 1 32 ? -38.525 -0.480 -10.874 1.00 40.44 32 ILE B CA 1
ATOM 5898 C C . ILE B 1 32 ? -37.913 0.074 -12.148 1.00 31.05 32 ILE B C 1
ATOM 5899 O O . ILE B 1 32 ? -37.354 -0.675 -12.961 1.00 34.04 32 ILE B O 1
ATOM 5915 N N . LYS B 1 33 ? -37.994 1.399 -12.286 1.00 32.74 33 LYS B N 1
ATOM 5916 C CA . LYS B 1 33 ? -37.277 2.109 -13.349 1.00 31.54 33 LYS B CA 1
ATOM 5917 C C . LYS B 1 33 ? -36.333 3.117 -12.710 1.00 34.28 33 LYS B C 1
ATOM 5918 O O . LYS B 1 33 ? -36.662 3.680 -11.666 1.00 27.55 33 LYS B O 1
ATOM 5937 N N . VAL B 1 34 ? -35.183 3.374 -13.332 1.00 27.62 34 VAL B N 1
ATOM 5938 C CA . VAL B 1 34 ? -34.314 4.459 -12.858 1.00 23.84 34 VAL B CA 1
ATOM 5939 C C . VAL B 1 34 ? -34.407 5.592 -13.878 1.00 28.78 34 VAL B C 1
ATOM 5940 O O . VAL B 1 34 ? -34.201 5.371 -15.079 1.00 27.59 34 VAL B O 1
ATOM 5953 N N . TYR B 1 35 ? -34.712 6.792 -13.404 1.00 25.40 35 TYR B N 1
ATOM 5954 C CA . TYR B 1 35 ? -34.696 7.978 -14.272 1.00 31.39 35 TYR B CA 1
ATOM 5955 C C . TYR B 1 35 ? -33.518 8.824 -13.845 1.00 28.47 35 TYR B C 1
ATOM 5956 O O . TYR B 1 35 ? -33.366 9.116 -12.658 1.00 27.94 35 TYR B O 1
ATOM 5974 N N . ALA B 1 36 ? -32.665 9.223 -14.777 1.00 24.61 36 ALA B N 1
ATOM 5975 C CA . ALA B 1 36 ? -31.565 10.100 -14.390 1.00 24.38 36 ALA B CA 1
ATOM 5976 C C . ALA B 1 36 ? -31.180 10.986 -15.536 1.00 23.23 36 ALA B C 1
ATOM 5977 O O . ALA B 1 36 ? -31.253 10.598 -16.697 1.00 25.25 36 ALA B O 1
ATOM 5984 N N . ASP B 1 37 ? -30.745 12.172 -15.183 1.00 23.93 37 ASP B N 1
ATOM 5985 C CA . ASP B 1 37 ? -30.244 13.130 -16.154 1.00 32.82 37 ASP B CA 1
ATOM 5986 C C . ASP B 1 37 ? -28.797 12.838 -16.562 1.00 41.58 37 ASP B C 1
ATOM 5987 O O . ASP B 1 37 ? -28.421 13.037 -17.723 1.00 32.80 37 ASP B O 1
ATOM 5996 N N . ARG B 1 38 ? -27.994 12.367 -15.610 1.00 24.58 38 ARG B N 1
ATOM 5997 C CA . ARG B 1 38 ? -26.598 11.993 -15.869 1.00 21.33 38 ARG B CA 1
ATOM 5998 C C . ARG B 1 38 ? -26.379 10.569 -15.426 1.00 29.44 38 ARG B C 1
ATOM 5999 O O . ARG B 1 38 ? -26.771 10.206 -14.307 1.00 28.99 38 ARG B O 1
ATOM 6020 N N . PHE B 1 39 ? -25.679 9.809 -16.259 1.00 23.60 39 PHE B N 1
ATOM 6021 C CA . PHE B 1 39 ? -25.203 8.490 -15.858 1.00 23.05 39 PHE B CA 1
ATOM 6022 C C . PHE B 1 39 ? -23.689 8.491 -15.877 1.00 28.38 39 PHE B C 1
ATOM 6023 O O . PHE B 1 39 ? -23.061 9.414 -16.413 1.00 32.50 39 PHE B O 1
ATOM 6040 N N . THR B 1 40 ? -23.093 7.454 -15.297 1.00 26.74 40 THR B N 1
ATOM 6041 C CA . THR B 1 40 ? -21.652 7.223 -15.388 1.00 26.50 40 THR B CA 1
ATOM 6042 C C . THR B 1 40 ? -21.142 7.332 -16.832 1.00 31.73 40 THR B C 1
ATOM 6043 O O . THR B 1 40 ? -21.837 6.874 -17.746 1.00 28.38 40 THR B O 1
ATOM 6054 N N . PRO B 1 41 ? -20.003 7.975 -17.085 1.00 41.64 41 PRO B N 1
ATOM 6055 C CA . PRO B 1 41 ? -19.079 8.548 -16.111 1.00 36.93 41 PRO B CA 1
ATOM 6056 C C . PRO B 1 41 ? -19.326 9.999 -15.669 1.00 29.93 41 PRO B C 1
ATOM 6057 O O . PRO B 1 41 ? -18.406 10.642 -15.152 1.00 33.92 41 PRO B O 1
ATOM 6068 N N . LEU B 1 42 ? -20.536 10.527 -15.821 1.00 25.91 42 LEU B N 1
ATOM 6069 C CA . LEU B 1 42 ? -20.737 11.965 -15.679 1.00 37.28 42 LEU B CA 1
ATOM 6070 C C . LEU B 1 42 ? -21.335 12.391 -14.334 1.00 35.82 42 LEU B C 1
ATOM 6071 O O . LEU B 1 42 ? -21.745 13.541 -14.174 1.00 34.33 42 LEU B O 1
ATOM 6087 N N . THR B 1 43 ? -21.423 11.490 -13.362 1.00 30.63 43 THR B N 1
ATOM 6088 C CA . THR B 1 43 ? -22.046 11.848 -12.080 1.00 29.31 43 THR B CA 1
ATOM 6089 C C . THR B 1 43 ? -20.997 12.389 -11.115 1.00 26.58 43 THR B C 1
ATOM 6090 O O . THR B 1 43 ? -19.802 12.215 -11.325 1.00 28.24 43 THR B O 1
ATOM 6101 N N . THR B 1 44 ? -21.437 12.916 -9.970 1.00 24.69 44 THR B N 1
ATOM 6102 C CA . THR B 1 44 ? -20.480 13.238 -8.900 1.00 27.94 44 THR B CA 1
ATOM 6103 C C . THR B 1 44 ? -19.772 12.006 -8.351 1.00 27.56 44 THR B C 1
ATOM 6104 O O . THR B 1 44 ? -18.594 12.039 -8.002 1.00 27.05 44 THR B O 1
ATOM 6115 N N . THR B 1 45 ? -20.504 10.897 -8.271 1.00 23.91 45 THR B N 1
ATOM 6116 C CA . THR B 1 45 ? -19.901 9.657 -7.789 1.00 21.32 45 THR B CA 1
ATOM 6117 C C . THR B 1 45 ? -18.658 9.239 -8.599 1.00 22.77 45 THR B C 1
ATOM 6118 O O . THR B 1 45 ? -17.671 8.751 -8.055 1.00 23.07 45 THR B O 1
ATOM 6129 N N . ASP B 1 46 ? -18.702 9.504 -9.901 1.00 27.57 46 ASP B N 1
ATOM 6130 C CA . ASP B 1 46 ? -17.549 9.208 -10.757 1.00 25.62 46 ASP B CA 1
ATOM 6131 C C . ASP B 1 46 ? -16.276 9.990 -10.438 1.00 29.16 46 ASP B C 1
ATOM 6132 O O . ASP B 1 46 ? -15.184 9.539 -10.761 1.00 31.69 46 ASP B O 1
ATOM 6141 N N . VAL B 1 47 ? -16.404 11.131 -9.777 1.00 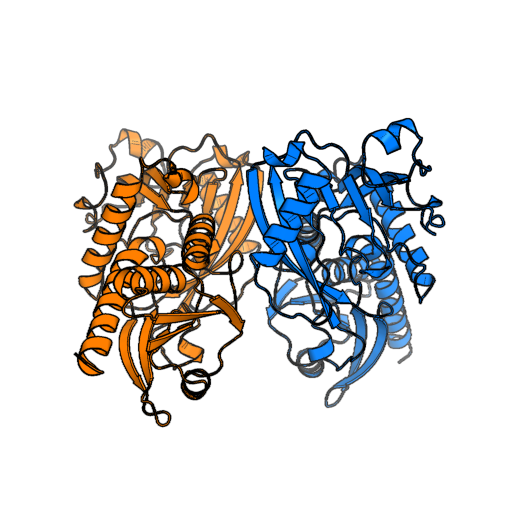23.46 47 VAL B N 1
ATOM 6142 C CA . VAL B 1 47 ? -15.258 11.955 -9.401 1.00 26.77 47 VAL B CA 1
ATOM 6143 C C . VAL B 1 47 ? -14.580 11.461 -8.116 1.00 34.53 47 VAL B C 1
ATOM 6144 O O . VAL B 1 47 ? -13.431 11.812 -7.838 1.00 32.88 47 VAL B O 1
ATOM 6157 N N . ALA B 1 48 ? -15.270 10.641 -7.324 1.00 27.81 48 ALA B N 1
ATOM 6158 C CA . ALA B 1 48 ? -14.728 10.271 -6.016 1.00 24.84 48 ALA B CA 1
ATOM 6159 C C . ALA B 1 48 ? -13.708 9.137 -6.105 1.00 28.88 48 ALA B C 1
ATOM 6160 O O . ALA B 1 48 ? -13.997 8.086 -6.693 1.00 38.09 48 ALA B O 1
ATOM 6167 N N . ALA B 1 49 ? -12.596 9.284 -5.388 1.00 32.77 49 ALA B N 1
ATOM 6168 C CA . ALA B 1 49 ? -11.624 8.176 -5.282 1.00 29.18 49 ALA B CA 1
ATOM 6169 C C . ALA B 1 49 ? -12.193 6.967 -4.562 1.00 39.30 49 ALA B C 1
ATOM 6170 O O . ALA B 1 49 ? -11.936 5.813 -4.901 1.00 33.40 49 ALA B O 1
ATOM 6177 N N . GLY B 1 50 ? -12.979 7.253 -3.542 1.00 28.36 50 GLY B N 1
ATOM 6178 C CA . GLY B 1 50 ? -13.736 6.175 -2.935 1.00 33.22 50 GLY B CA 1
ATOM 6179 C C . GLY B 1 50 ? -13.101 5.596 -1.714 1.00 30.70 50 GLY B C 1
ATOM 6180 O O . GLY B 1 50 ? -13.359 4.450 -1.354 1.00 31.14 50 GLY B O 1
ATOM 6184 N N . LEU B 1 51 ? -12.293 6.395 -1.048 1.00 23.50 51 LEU B N 1
ATOM 6185 C CA . LEU B 1 51 ? -11.715 5.946 0.210 1.00 24.02 51 LEU B CA 1
ATOM 6186 C C . LEU B 1 51 ? -12.810 5.918 1.268 1.00 30.17 51 LEU B C 1
ATOM 6187 O O . LEU B 1 51 ? -13.584 6.882 1.382 1.00 28.05 51 LEU B O 1
ATOM 6203 N N . TRP B 1 52 ? -12.892 4.805 1.993 1.00 22.93 52 TRP B N 1
ATOM 6204 C CA . TRP B 1 52 ? -13.833 4.749 3.117 1.00 27.43 52 TRP B CA 1
ATOM 6205 C C . TRP B 1 52 ? -13.250 5.597 4.233 1.00 28.94 52 TRP B C 1
ATOM 6206 O O . TRP B 1 52 ? -12.209 5.246 4.795 1.00 26.89 52 TRP B O 1
ATOM 6227 N N . GLN B 1 53 ? -13.886 6.724 4.531 1.00 25.38 53 GLN B N 1
ATOM 6228 C CA . GLN B 1 53 ? -13.450 7.551 5.644 1.00 25.41 53 GLN B CA 1
ATOM 6229 C C . GLN B 1 53 ? -14.536 8.574 5.932 1.00 29.82 53 GLN B C 1
ATOM 6230 O O . GLN B 1 53 ? -14.719 9.487 5.123 1.00 29.00 53 GLN B O 1
ATOM 6244 N N . PRO B 1 54 ? -15.267 8.477 7.046 1.00 31.87 54 PRO B N 1
ATOM 6245 C CA . PRO B 1 54 ? -16.210 9.523 7.450 1.00 27.18 54 PRO B CA 1
ATOM 6246 C C . PRO B 1 54 ? -15.493 10.794 7.876 1.00 31.27 54 PRO B C 1
ATOM 6247 O O . PRO B 1 54 ? -14.267 10.825 8.025 1.00 33.71 54 PRO B O 1
ATOM 6258 N N . TYR B 1 55 ? -16.287 11.838 8.142 1.00 29.82 55 TYR B N 1
ATOM 6259 C CA . TYR B 1 55 ? -15.749 13.067 8.721 1.00 32.42 55 TYR B CA 1
ATOM 6260 C C . TYR B 1 55 ? -15.076 12.804 10.071 1.00 35.83 55 TYR B C 1
ATOM 6261 O O . TYR B 1 55 ? -15.291 11.773 10.724 1.00 44.65 55 TYR B O 1
ATOM 6279 N N . LEU B 1 56 ? -14.199 13.718 10.461 1.00 43.65 56 LEU B N 1
ATOM 6280 C CA . LEU B 1 56 ? -13.439 13.530 11.701 1.00 37.35 56 LEU B CA 1
ATOM 6281 C C . LEU B 1 56 ? -14.321 13.610 12.952 1.00 56.92 56 LEU B C 1
ATOM 6282 O O . LEU B 1 56 ? -14.119 12.894 13.934 1.00 63.82 56 LEU B O 1
ATOM 6298 N N . SER B 1 57 ? -15.304 14.500 12.883 1.00 51.78 57 SER B N 1
ATOM 6299 C CA . SER B 1 57 ? -16.223 14.758 13.983 1.00 40.89 57 SER B CA 1
ATOM 6300 C C . SER B 1 57 ? -17.418 13.821 13.917 1.00 65.17 57 SER B C 1
ATOM 6301 O O . SER B 1 57 ? -17.808 13.376 12.837 1.00 57.30 57 SER B O 1
ATOM 6309 N N . ASP B 1 58 ? -18.038 13.570 15.069 1.00 52.03 58 ASP B N 1
ATOM 6310 C CA . ASP B 1 58 ? -19.244 12.738 15.132 1.00 69.32 58 ASP B CA 1
ATOM 6311 C C . ASP B 1 58 ? -20.421 13.339 14.363 1.00 60.91 58 ASP B C 1
ATOM 6312 O O . ASP B 1 58 ? -20.552 14.568 14.348 1.00 49.56 58 ASP B O 1
ATOM 6321 N N . PRO B 1 59 ? -21.284 12.517 13.742 1.00 62.81 59 PRO B N 1
ATOM 6322 C CA . PRO B 1 59 ? -22.383 13.017 12.920 1.00 77.60 59 PRO B CA 1
ATOM 6323 C C . PRO B 1 59 ? -23.550 13.549 13.736 1.00 75.26 59 PRO B C 1
ATOM 6324 O O . PRO B 1 59 ? -23.791 13.122 14.864 1.00 47.46 59 PRO B O 1
ATOM 6335 N N . ASN B 1 60 ? -24.306 14.455 13.121 1.00 44.08 60 ASN B N 1
ATOM 6336 C CA . ASN B 1 60 ? -25.459 15.096 13.763 1.00 61.12 60 ASN B CA 1
ATOM 6337 C C . ASN B 1 60 ? -26.549 14.091 14.092 1.00 64.45 60 ASN B C 1
ATOM 6338 O O . ASN B 1 60 ? -27.071 14.044 15.204 1.00 52.27 60 ASN B O 1
ATOM 6349 N N . ASN B 1 61 ? -26.837 13.241 13.118 1.00 71.50 61 ASN B N 1
ATOM 6350 C CA . ASN B 1 61 ? -27.642 12.064 13.382 1.00 56.15 61 ASN B CA 1
ATOM 6351 C C . ASN B 1 61 ? -26.657 10.936 13.707 1.00 79.25 61 ASN B C 1
ATOM 6352 O O . ASN B 1 61 ? -25.871 10.567 12.832 1.00 62.67 61 ASN B O 1
ATOM 6363 N N . PRO B 1 62 ? -26.700 10.328 14.904 1.00 59.11 62 PRO B N 1
ATOM 6364 C CA . PRO B 1 62 ? -25.815 9.222 15.250 1.00 59.85 62 PRO B CA 1
ATOM 6365 C C . PRO B 1 62 ? -26.117 7.905 14.544 1.00 43.69 62 PRO B C 1
ATOM 6366 O O . PRO B 1 62 ? -25.256 7.021 14.537 1.00 42.71 62 PRO B O 1
ATOM 6377 N N . GLN B 1 63 ? -27.271 7.793 13.871 1.00 34.04 63 GLN B N 1
ATOM 6378 C CA . GLN B 1 63 ? -27.493 6.676 12.949 1.00 70.15 63 GLN B CA 1
ATOM 6379 C C . GLN B 1 63 ? -26.463 6.582 11.837 1.00 32.78 63 GLN B C 1
ATOM 6380 O O . GLN B 1 63 ? -26.211 5.493 11.335 1.00 33.95 63 GLN B O 1
ATOM 6394 N N . GLU B 1 64 ? -25.859 7.717 11.490 1.00 34.02 64 GLU B N 1
ATOM 6395 C CA . GLU B 1 64 ? -24.919 7.718 10.375 1.00 48.02 64 GLU B CA 1
ATOM 6396 C C . GLU B 1 64 ? -23.631 6.976 10.697 1.00 56.06 64 GLU B C 1
ATOM 6397 O O . GLU B 1 64 ? -23.021 6.359 9.819 1.00 37.81 64 GLU B O 1
ATOM 6409 N N . ALA B 1 65 ? -23.259 6.958 11.977 1.00 46.34 65 ALA B N 1
ATOM 6410 C CA . ALA B 1 65 ? -22.138 6.129 12.398 1.00 43.66 65 ALA B CA 1
ATOM 6411 C C . ALA B 1 65 ? -22.422 4.639 12.215 1.00 47.38 65 ALA B C 1
ATOM 6412 O O . ALA B 1 65 ? -21.560 3.894 11.739 1.00 38.05 65 ALA B O 1
ATOM 6419 N N . ASP B 1 66 ? -23.662 4.229 12.495 1.00 33.21 66 ASP B N 1
ATOM 6420 C CA . ASP B 1 66 ? -24.081 2.861 12.177 1.00 31.75 66 ASP B CA 1
ATOM 6421 C C . ASP B 1 66 ? -24.109 2.576 10.691 1.00 41.31 66 ASP B C 1
ATOM 6422 O O . ASP B 1 66 ? -23.618 1.534 10.255 1.00 34.09 66 ASP B O 1
ATOM 6431 N N . TRP B 1 67 ? -24.661 3.498 9.912 1.00 32.76 67 TRP B N 1
ATOM 6432 C CA . TRP B 1 67 ? -24.711 3.279 8.453 1.00 30.70 67 TRP B CA 1
ATOM 6433 C C . TRP B 1 67 ? -23.319 3.151 7.811 1.00 25.56 67 TRP B C 1
ATOM 6434 O O . TRP B 1 67 ? -23.097 2.293 6.945 1.00 29.57 67 TRP B O 1
ATOM 6455 N N . SER B 1 68 ? -22.390 3.947 8.325 1.00 24.83 68 SER B N 1
ATOM 6456 C CA . SER B 1 68 ? -20.997 3.900 7.854 1.00 28.88 68 SER B CA 1
ATOM 6457 C C . SER B 1 68 ? -20.314 2.594 8.229 1.00 49.16 68 SER B C 1
ATOM 6458 O O . SER B 1 68 ? -19.725 1.939 7.369 1.00 29.79 68 SER B O 1
ATOM 6466 N N . GLN B 1 69 ? -20.465 2.171 9.483 1.00 31.29 69 GLN B N 1
ATOM 6467 C CA . GLN B 1 69 ? -19.999 0.849 9.914 1.00 34.97 69 GLN B CA 1
ATOM 6468 C C . GLN B 1 69 ? -20.570 -0.317 9.111 1.00 34.01 69 GLN B C 1
ATOM 6469 O O . GLN B 1 69 ? -19.828 -1.227 8.714 1.00 35.37 69 GLN B O 1
ATOM 6483 N N . GLN B 1 70 ? -21.882 -0.284 8.878 1.00 29.82 70 GLN B N 1
ATOM 6484 C CA . GLN B 1 70 ? -22.536 -1.318 8.079 1.00 32.23 70 GLN B CA 1
ATOM 6485 C C . GLN B 1 70 ? -22.009 -1.391 6.649 1.00 33.90 70 GLN B C 1
ATOM 6486 O O . GLN B 1 70 ? -21.833 -2.480 6.093 1.00 29.85 70 GLN B O 1
ATOM 6500 N N . THR B 1 71 ? -21.712 -0.231 6.083 1.00 32.98 71 THR B N 1
ATOM 6501 C CA . THR B 1 71 ? -21.085 -0.184 4.747 1.00 28.31 71 THR B CA 1
ATOM 6502 C C . THR B 1 71 ? -19.687 -0.796 4.771 1.00 25.61 71 THR B C 1
ATOM 6503 O O . THR B 1 71 ? -19.359 -1.621 3.920 1.00 29.43 71 THR B O 1
ATOM 6514 N N . PHE B 1 72 ? -18.890 -0.440 5.769 1.00 26.71 72 PHE B N 1
ATOM 6515 C CA . PHE B 1 72 ? -17.545 -0.996 5.887 1.00 28.84 72 PHE B CA 1
ATOM 6516 C C . PHE B 1 72 ? -17.527 -2.518 5.993 1.00 34.15 72 PHE B C 1
ATOM 6517 O O . PHE B 1 72 ? -16.818 -3.204 5.258 1.00 31.01 72 PHE B O 1
ATOM 6534 N N . ASP B 1 73 ? -18.365 -3.049 6.871 1.00 37.70 73 ASP B N 1
ATOM 6535 C CA . ASP B 1 73 ? -18.429 -4.498 7.056 1.00 38.13 73 ASP B CA 1
ATOM 6536 C C . ASP B 1 73 ? -18.954 -5.220 5.836 1.00 33.59 73 ASP B C 1
ATOM 6537 O O . ASP B 1 73 ? -18.431 -6.273 5.460 1.00 36.80 73 ASP B O 1
ATOM 6546 N N . TYR B 1 74 ? -19.941 -4.610 5.178 1.00 32.55 74 TYR B N 1
ATOM 6547 C CA . TYR B 1 74 ? -20.431 -5.098 3.894 1.00 41.21 74 TYR B CA 1
ATOM 6548 C C . TYR B 1 74 ? -19.338 -5.144 2.836 1.00 33.41 74 TYR B C 1
ATOM 6549 O O . TYR B 1 74 ? -19.134 -6.167 2.175 1.00 32.46 74 TYR B O 1
ATOM 6567 N N . LEU B 1 75 ? -18.597 -4.055 2.708 1.00 34.97 75 LEU B N 1
ATOM 6568 C CA . LEU B 1 75 ? -17.548 -4.037 1.692 1.00 33.12 75 LEU B CA 1
ATOM 6569 C C . LEU B 1 75 ? -16.391 -4.958 2.046 1.00 35.50 75 LEU B C 1
ATOM 6570 O O . LEU B 1 75 ? -15.943 -5.730 1.195 1.00 36.99 75 LEU B O 1
ATOM 6586 N N . LEU B 1 76 ? -15.985 -4.949 3.321 1.00 29.83 76 LEU B N 1
ATOM 6587 C CA . LEU B 1 76 ? -14.930 -5.821 3.825 1.00 36.97 76 LEU B CA 1
ATOM 6588 C C . LEU B 1 76 ? -15.235 -7.298 3.615 1.00 44.86 76 LEU B C 1
ATOM 6589 O O . LEU B 1 76 ? -14.352 -8.078 3.264 1.00 37.89 76 LEU B O 1
ATOM 6605 N N . SER B 1 77 ? -16.506 -7.667 3.751 1.00 37.31 77 SER B N 1
ATOM 6606 C CA . SER B 1 77 ? -16.938 -9.030 3.454 1.00 45.81 77 SER B CA 1
ATOM 6607 C C . SER B 1 77 ? -16.736 -9.483 2.006 1.00 48.07 77 SER B C 1
ATOM 6608 O O . SER B 1 77 ? -16.640 -10.683 1.746 1.00 50.46 77 SER B O 1
ATOM 6616 N N . HIS B 1 78 ? -16.637 -8.529 1.078 1.00 42.54 78 HIS B N 1
ATOM 6617 C CA . HIS B 1 78 ? -16.455 -8.834 -0.336 1.00 51.76 78 HIS B CA 1
ATOM 6618 C C . HIS B 1 78 ? -15.005 -8.709 -0.814 1.00 41.20 78 HIS B C 1
ATOM 6619 O O . HIS B 1 78 ? -14.748 -9.008 -1.983 1.00 58.03 78 HIS B O 1
ATOM 6633 N N . VAL B 1 79 ? -14.058 -8.290 0.036 1.00 44.29 79 VAL B N 1
ATOM 6634 C CA . VAL B 1 79 ? -12.700 -7.940 -0.442 1.00 48.49 79 VAL B CA 1
ATOM 6635 C C . VAL B 1 79 ? -11.867 -9.074 -1.017 1.00 75.21 79 VAL B C 1
ATOM 6636 O O . VAL B 1 79 ? -11.034 -8.831 -1.891 1.00 56.10 79 VAL B O 1
ATOM 6649 N N . HIS B 1 80 ? -12.069 -10.289 -0.508 1.00 62.10 80 HIS B N 1
ATOM 6650 C CA . HIS B 1 80 ? -11.338 -11.440 -1.049 1.00 74.66 80 HIS B CA 1
ATOM 6651 C C . HIS B 1 80 ? -12.256 -12.309 -1.901 1.00 65.23 80 HIS B C 1
ATOM 6652 O O . HIS B 1 80 ? -11.977 -13.486 -2.125 1.00 79.46 80 HIS B O 1
ATOM 6667 N N . SER B 1 81 ? -13.350 -11.739 -2.395 1.00 61.01 81 SER B N 1
ATOM 6668 C CA . SER B 1 81 ? -14.085 -12.370 -3.474 1.00 63.93 81 SER B CA 1
ATOM 6669 C C . SER B 1 81 ? -13.415 -11.947 -4.787 1.00 85.36 81 SER B C 1
ATOM 6670 O O . SER B 1 81 ? -12.925 -10.815 -4.870 1.00 66.76 81 SER B O 1
ATOM 6678 N N . PRO B 1 82 ? -13.355 -12.785 -5.836 1.00 97.59 82 PRO B N 1
ATOM 6679 C CA . PRO B 1 82 ? -12.607 -12.436 -7.047 1.00 93.54 82 PRO B CA 1
ATOM 6680 C C . PRO B 1 82 ? -13.189 -11.264 -7.836 1.00 94.65 82 PRO B C 1
ATOM 6681 O O . PRO B 1 82 ? -12.452 -10.453 -8.405 1.00 93.47 82 PRO B O 1
ATOM 6692 N N . ASN B 1 83 ? -14.510 -11.128 -7.759 1.00 81.68 83 ASN B N 1
ATOM 6693 C CA . ASN B 1 83 ? -15.227 -9.939 -8.225 1.00 75.61 83 ASN B CA 1
ATOM 6694 C C . ASN B 1 83 ? -14.988 -8.650 -7.438 1.00 64.61 83 ASN B C 1
ATOM 6695 O O . ASN B 1 83 ? -15.566 -7.623 -7.792 1.00 68.38 83 ASN B O 1
ATOM 6706 N N . ALA B 1 84 ? -14.129 -8.657 -6.412 1.00 77.24 84 ALA B N 1
ATOM 6707 C CA . ALA B 1 84 ? -13.663 -7.405 -5.803 1.00 69.71 84 ALA B CA 1
ATOM 6708 C C . ALA B 1 84 ? -13.009 -6.476 -6.818 1.00 72.91 84 ALA B C 1
ATOM 6709 O O . ALA B 1 84 ? -13.272 -5.271 -6.853 1.00 46.94 84 ALA B O 1
ATOM 6716 N N . GLU B 1 85 ? -12.268 -7.088 -7.741 1.00 47.81 85 GLU B N 1
ATOM 6717 C CA . GLU B 1 85 ? -11.710 -6.373 -8.884 1.00 65.07 85 GLU B CA 1
ATOM 6718 C C . GLU B 1 85 ? -12.770 -5.707 -9.786 1.00 66.79 85 GLU B C 1
ATOM 6719 O O . GLU B 1 85 ? -12.563 -4.620 -10.331 1.00 68.24 85 GLU B O 1
ATOM 6731 N N . ASN B 1 86 ? -13.945 -6.328 -9.873 1.00 65.37 86 ASN B N 1
ATOM 6732 C CA . ASN B 1 86 ? -15.067 -5.748 -10.611 1.00 51.97 86 ASN B CA 1
ATOM 6733 C C . ASN B 1 86 ? -15.781 -4.638 -9.865 1.00 66.67 86 ASN B C 1
ATOM 6734 O O . ASN B 1 86 ? -16.339 -3.747 -10.505 1.00 64.84 86 ASN B O 1
ATOM 6745 N N . LEU B 1 87 ? -15.767 -4.678 -8.532 1.00 42.96 87 LEU B N 1
ATOM 6746 C CA . LEU B 1 87 ? -16.272 -3.533 -7.766 1.00 56.60 87 LEU B CA 1
ATOM 6747 C C . LEU B 1 87 ? -15.255 -2.393 -7.731 1.00 62.87 87 LEU B C 1
ATOM 6748 O O . LEU B 1 87 ? -15.609 -1.227 -7.537 1.00 53.07 87 LEU B O 1
ATOM 6764 N N . GLY B 1 88 ? -13.979 -2.737 -7.907 1.00 47.46 88 GLY B N 1
ATOM 6765 C CA . GLY B 1 88 ? -12.923 -1.750 -7.750 1.00 48.38 88 GLY B CA 1
ATOM 6766 C C . GLY B 1 88 ? -12.558 -1.614 -6.293 1.00 51.96 88 GLY B C 1
ATOM 6767 O O . GLY B 1 88 ? -12.443 -0.494 -5.792 1.00 46.69 88 GLY B O 1
ATOM 6771 N N . LEU B 1 89 ? -12.494 -2.758 -5.615 1.00 31.49 89 LEU B N 1
ATOM 6772 C CA . LEU B 1 89 ? -12.567 -2.778 -4.157 1.00 25.64 89 LEU B CA 1
ATOM 6773 C C . LEU B 1 89 ? -11.327 -3.454 -3.596 1.00 29.82 89 LEU B C 1
ATOM 6774 O O . LEU B 1 89 ? -11.064 -4.616 -3.923 1.00 28.86 89 LEU B O 1
ATOM 6790 N N . PHE B 1 90 ? -10.563 -2.750 -2.763 1.00 22.81 90 PHE B N 1
ATOM 6791 C CA . PHE B 1 90 ? -9.314 -3.301 -2.227 1.00 22.43 90 PHE B CA 1
ATOM 6792 C C . PHE B 1 90 ? -8.951 -2.626 -0.909 1.00 27.02 90 PHE B C 1
ATOM 6793 O O . PHE B 1 90 ? -9.415 -1.520 -0.609 1.00 26.12 90 PHE B O 1
ATOM 6810 N N . LEU B 1 91 ? -8.109 -3.290 -0.132 1.00 22.74 91 LEU B N 1
ATOM 6811 C CA . LEU B 1 91 ? -7.620 -2.722 1.121 1.00 28.12 91 LEU B CA 1
ATOM 6812 C C . LEU B 1 91 ? -6.423 -1.801 0.900 1.00 24.43 91 LEU B C 1
ATOM 6813 O O . LEU B 1 91 ? -5.536 -2.068 0.072 1.00 25.74 91 LEU B O 1
ATOM 6829 N N . ILE B 1 92 ? -6.339 -0.750 1.696 1.00 22.23 92 ILE B N 1
ATOM 6830 C CA . ILE B 1 92 ? -5.225 0.193 1.570 1.00 22.62 92 ILE B CA 1
ATOM 6831 C C . ILE B 1 92 ? -4.969 0.798 2.929 1.00 25.86 92 ILE B C 1
ATOM 6832 O O . ILE B 1 92 ? -5.924 1.015 3.674 1.00 26.25 92 ILE B O 1
ATOM 6848 N N . SER B 1 93 ? -3.712 1.062 3.235 1.00 24.67 93 SER B N 1
ATOM 6849 C CA . SER B 1 93 ? -3.347 1.715 4.498 1.00 24.70 93 SER B CA 1
ATOM 6850 C C . SER B 1 93 ? -2.814 3.117 4.233 1.00 28.20 93 SER B C 1
ATOM 6851 O O . SER B 1 93 ? -2.451 3.463 3.109 1.00 25.42 93 SER B O 1
ATOM 6859 N N . GLY B 1 94 ? -2.749 3.943 5.269 1.00 25.05 94 GLY B N 1
ATOM 6860 C CA . GLY B 1 94 ? -2.251 5.294 5.049 1.00 25.38 94 GLY B CA 1
ATOM 6861 C C . GLY B 1 94 ? -2.391 6.210 6.241 1.00 27.18 94 GLY B C 1
ATOM 6862 O O . GLY B 1 94 ? -2.746 5.803 7.358 1.00 25.26 94 GLY B O 1
ATOM 6866 N N . TYR B 1 95 ? -2.065 7.460 5.964 1.00 24.68 95 TYR B N 1
ATOM 6867 C CA . TYR B 1 95 ? -1.761 8.455 6.980 1.00 26.11 95 TYR B CA 1
ATOM 6868 C C . TYR B 1 95 ? -2.831 9.523 7.001 1.00 38.12 95 TYR B C 1
ATOM 6869 O O . TYR B 1 95 ? -3.315 9.937 5.944 1.00 25.08 95 TYR B O 1
ATOM 6887 N N . ASN B 1 96 ? -3.149 10.004 8.199 1.00 26.30 96 ASN B N 1
ATOM 6888 C CA . ASN B 1 96 ? -3.930 11.234 8.367 1.00 24.34 96 ASN B CA 1
ATOM 6889 C C . ASN B 1 96 ? -3.057 12.180 9.166 1.00 34.21 96 ASN B C 1
ATOM 6890 O O . ASN B 1 96 ? -2.606 11.808 10.253 1.00 30.66 96 ASN B O 1
ATOM 6901 N N . LEU B 1 97 ? -2.768 13.357 8.619 1.00 26.44 97 LEU B N 1
ATOM 6902 C CA . LEU B 1 97 ? -1.753 14.234 9.216 1.00 28.13 97 LEU B CA 1
ATOM 6903 C C . LEU B 1 97 ? -2.363 15.539 9.691 1.00 27.90 97 LEU B C 1
ATOM 6904 O O . LEU B 1 97 ? -3.210 16.136 9.027 1.00 29.26 97 LEU B O 1
ATOM 6920 N N . PHE B 1 98 ? -1.897 15.995 10.848 1.00 30.39 98 PHE B N 1
ATOM 6921 C CA . PHE B 1 98 ? -2.467 17.155 11.524 1.00 30.18 98 PHE B CA 1
ATOM 6922 C C . PHE B 1 98 ? -1.320 17.985 12.043 1.00 34.44 98 PHE B C 1
ATOM 6923 O O . PHE B 1 98 ? -0.230 17.479 12.330 1.00 36.28 98 PHE B O 1
ATOM 6940 N N . HIS B 1 99 ? -1.548 19.286 12.177 1.00 40.46 99 HIS B N 1
ATOM 6941 C CA . HIS B 1 99 ? -0.486 20.120 12.733 1.00 48.94 99 HIS B CA 1
ATOM 6942 C C . HIS B 1 99 ? -0.308 19.898 14.237 1.00 59.14 99 HIS B C 1
ATOM 6943 O O . HIS B 1 99 ? 0.808 19.964 14.751 1.00 52.04 99 HIS B O 1
ATOM 6958 N N . GLU B 1 100 ? -1.404 19.575 14.914 1.00 45.82 100 GLU B N 1
ATOM 6959 C CA . GLU B 1 100 ? -1.438 19.442 16.359 1.00 68.61 100 GLU B CA 1
ATOM 6960 C C . GLU B 1 100 ? -2.350 18.291 16.756 1.00 74.79 100 GLU B C 1
ATOM 6961 O O . GLU B 1 100 ? -3.136 17.800 15.941 1.00 49.84 100 GLU B O 1
ATOM 6973 N N . ALA B 1 101 ? -2.211 17.841 18.000 1.00 52.36 101 ALA B N 1
ATOM 6974 C CA . ALA B 1 101 ? -3.016 16.744 18.512 1.00 69.38 101 ALA B CA 1
ATOM 6975 C C . ALA B 1 101 ? -4.505 17.042 18.531 1.00 72.77 101 ALA B C 1
ATOM 6976 O O . ALA B 1 101 ? -4.931 18.172 18.768 1.00 59.41 101 ALA B O 1
ATOM 6983 N N . ILE B 1 102 ? -5.271 15.997 18.272 1.00 40.66 102 ILE B N 1
ATOM 6984 C CA . ILE B 1 102 ? -6.696 16.076 17.987 1.00 44.00 102 ILE B CA 1
ATOM 6985 C C . ILE B 1 102 ? -7.314 14.808 18.596 1.00 45.90 102 ILE B C 1
ATOM 6986 O O . ILE B 1 102 ? -6.611 13.791 18.669 1.00 46.99 102 ILE B O 1
ATOM 7002 N N . PRO B 1 103 ? -8.587 14.787 19.021 1.00 47.69 103 PRO B N 1
ATOM 7003 C CA . PRO B 1 103 ? -9.230 13.553 19.466 1.00 57.89 103 PRO B CA 1
ATOM 7004 C C . PRO B 1 103 ? -9.324 12.478 18.386 1.00 57.33 103 PRO B C 1
ATOM 7005 O O . PRO B 1 103 ? -9.480 12.773 17.201 1.00 44.24 103 PRO B O 1
ATOM 7016 N N . ASP B 1 104 ? -9.283 11.223 18.815 1.00 44.18 104 ASP B N 1
ATOM 7017 C CA . ASP B 1 104 ? -9.523 10.103 17.898 1.00 45.36 104 ASP B CA 1
ATOM 7018 C C . ASP B 1 104 ? -10.912 10.154 17.269 1.00 56.37 104 ASP B C 1
ATOM 7019 O O . ASP B 1 104 ? -11.843 10.674 17.895 1.00 47.66 104 ASP B O 1
ATOM 7028 N N . PRO B 1 105 ? -11.103 9.593 16.069 1.00 48.76 105 PRO B N 1
ATOM 7029 C CA . PRO B 1 105 ? -12.416 9.558 15.462 1.00 48.11 105 PRO B CA 1
ATOM 7030 C C . PRO B 1 105 ? -13.209 8.414 16.071 1.00 36.94 105 PRO B C 1
ATOM 7031 O O . PRO B 1 105 ? -12.646 7.406 16.508 1.00 43.07 105 PRO B O 1
ATOM 7042 N N . SER B 1 106 ? -14.523 8.533 16.026 1.00 41.45 106 SER B N 1
ATOM 7043 C CA . SER B 1 106 ? -15.379 7.443 16.482 1.00 60.29 106 SER B CA 1
ATOM 7044 C C . SER B 1 106 ? -15.331 6.205 15.602 1.00 62.95 106 SER B C 1
ATOM 7045 O O . SER B 1 106 ? -15.551 5.088 16.079 1.00 46.39 106 SER B O 1
ATOM 7053 N N . TRP B 1 107 ? -14.947 6.401 14.340 1.00 42.58 107 TRP B N 1
ATOM 7054 C CA . TRP B 1 107 ? -14.767 5.283 13.422 1.00 43.56 107 TRP B CA 1
ATOM 7055 C C . TRP B 1 107 ? -13.437 4.552 13.594 1.00 38.58 107 TRP B C 1
ATOM 7056 O O . TRP B 1 107 ? -13.125 3.641 12.816 1.00 33.16 107 TRP B O 1
ATOM 7077 N N . LYS B 1 108 ? -12.658 4.892 14.620 1.00 34.87 108 LYS B N 1
ATOM 7078 C CA . LYS B 1 108 ? -11.374 4.225 14.839 1.00 36.30 108 LYS B CA 1
ATOM 7079 C C . LYS B 1 108 ? -11.447 2.716 15.029 1.00 46.28 108 LYS B C 1
ATOM 7080 O O . LYS B 1 108 ? -10.485 2.011 14.738 1.00 46.85 108 LYS B O 1
ATOM 7099 N N . ASP B 1 109 ? -12.588 2.235 15.515 1.00 37.33 109 ASP B N 1
ATOM 7100 C CA . ASP B 1 109 ? -12.771 0.796 15.716 1.00 33.30 109 ASP B CA 1
ATOM 7101 C C . ASP B 1 109 ? -13.490 0.133 14.545 1.00 47.69 109 ASP B C 1
ATOM 7102 O O . ASP B 1 109 ? -13.666 -1.088 14.529 1.00 53.18 109 ASP B O 1
ATOM 7111 N N . THR B 1 110 ? -13.906 0.921 13.558 1.00 33.87 110 THR B N 1
ATOM 7112 C CA . THR B 1 110 ? -14.479 0.354 12.343 1.00 41.99 110 THR B CA 1
ATOM 7113 C C . THR B 1 110 ? -13.339 -0.059 11.398 1.00 37.08 110 THR B C 1
ATOM 7114 O O . THR B 1 110 ? -13.336 -1.163 10.854 1.00 34.26 110 THR B O 1
ATOM 7125 N N . VAL B 1 111 ? -12.344 0.811 11.239 1.00 29.79 111 VAL B N 1
ATOM 7126 C CA . VAL B 1 111 ? -11.212 0.508 10.359 1.00 30.52 111 VAL B CA 1
ATOM 7127 C C . VAL B 1 111 ? -10.303 -0.551 10.979 1.00 32.19 111 VAL B C 1
ATOM 7128 O O . VAL B 1 111 ? -10.504 -0.964 12.128 1.00 34.29 111 VAL B O 1
ATOM 7141 N N . LEU B 1 112 ? -9.294 -0.985 10.236 1.00 32.93 112 LEU B N 1
ATOM 7142 C CA . LEU B 1 112 ? -8.398 -2.014 10.748 1.00 28.58 112 LEU B CA 1
ATOM 7143 C C . LEU B 1 112 ? -7.106 -1.389 11.237 1.00 36.95 112 LEU B C 1
ATOM 7144 O O . LEU B 1 112 ? -6.470 -0.581 10.547 1.00 34.07 112 LEU B O 1
ATOM 7160 N N . GLY B 1 113 ? -6.701 -1.797 12.438 1.00 29.24 113 GLY B N 1
ATOM 7161 C CA . GLY B 1 113 ? -5.376 -1.467 12.922 1.00 29.24 113 GLY B CA 1
ATOM 7162 C C . GLY B 1 113 ? -5.106 0.013 13.159 1.00 38.78 113 GLY B C 1
ATOM 7163 O O . GLY B 1 113 ? -4.017 0.482 12.851 1.00 36.38 113 GLY B O 1
ATOM 7167 N N . PHE B 1 114 ? -6.103 0.756 13.626 1.00 30.53 114 PHE B N 1
ATOM 7168 C CA . PHE B 1 114 ? -5.910 2.187 13.884 1.00 29.64 114 PHE B CA 1
ATOM 7169 C C . PHE B 1 114 ? -4.881 2.457 14.972 1.00 35.46 114 PHE B C 1
ATOM 7170 O O . PHE B 1 114 ? -4.892 1.811 16.027 1.00 31.47 114 PHE B O 1
ATOM 7187 N N . ARG B 1 115 ? -4.028 3.447 14.737 1.00 26.68 115 ARG B N 1
ATOM 7188 C CA . ARG B 1 115 ? -3.054 3.868 15.741 1.00 29.79 115 ARG B CA 1
ATOM 7189 C C . ARG B 1 115 ? -2.617 5.288 15.500 1.00 37.59 115 ARG B C 1
ATOM 7190 O O . ARG B 1 115 ? -2.794 5.817 14.404 1.00 30.78 115 ARG B O 1
ATOM 7211 N N . LYS B 1 116 ? -1.929 5.847 16.492 1.00 33.06 116 LYS B N 1
ATOM 7212 C CA . LYS B 1 116 ? -1.222 7.118 16.308 1.00 35.90 116 LYS B CA 1
ATOM 7213 C C . LYS B 1 116 ? 0.078 6.873 15.559 1.00 34.64 116 LYS B C 1
ATOM 7214 O O . LYS B 1 116 ? 0.685 5.801 15.675 1.00 33.51 116 LYS B O 1
ATOM 7233 N N . LEU B 1 117 ? 0.568 7.898 14.873 1.00 28.26 117 LEU B N 1
ATOM 7234 C CA . LEU B 1 117 ? 1.876 7.811 14.240 1.00 28.97 117 LEU B CA 1
ATOM 7235 C C . LEU B 1 117 ? 2.992 7.993 15.246 1.00 44.28 117 LEU B C 1
ATOM 7236 O O . LEU B 1 117 ? 2.871 8.777 16.195 1.00 34.71 117 LEU B O 1
ATOM 7252 N N . THR B 1 118 ? 4.076 7.270 15.003 1.00 32.63 118 THR B N 1
ATOM 7253 C CA . THR B 1 118 ? 5.288 7.358 15.808 1.00 32.00 118 THR B CA 1
ATOM 7254 C C . THR B 1 118 ? 6.102 8.608 15.466 1.00 32.35 118 THR B C 1
ATOM 7255 O O . THR B 1 118 ? 5.950 9.173 14.379 1.00 33.43 118 THR B O 1
ATOM 7266 N N . PRO B 1 119 ? 7.019 9.057 16.343 1.00 42.19 119 PRO B N 1
ATOM 7267 C CA . PRO B 1 119 ? 7.963 10.126 16.017 1.00 36.76 119 PRO B CA 1
ATOM 7268 C C . PRO B 1 119 ? 8.745 9.974 14.722 1.00 36.80 119 PRO B C 1
ATOM 7269 O O . PRO B 1 119 ? 8.854 10.924 13.952 1.00 38.35 119 PRO B O 1
ATOM 7280 N N . ARG B 1 120 ? 9.242 8.768 14.450 1.00 39.05 120 ARG B N 1
ATOM 7281 C CA . ARG B 1 120 ? 9.976 8.544 13.208 1.00 37.07 120 ARG B CA 1
ATOM 7282 C C . ARG B 1 120 ? 9.092 8.582 11.959 1.00 27.94 120 ARG B C 1
ATOM 7283 O O . ARG B 1 120 ? 9.533 9.054 10.912 1.00 33.78 120 ARG B O 1
ATOM 7304 N N . GLU B 1 121 ? 7.855 8.132 12.088 1.00 26.73 121 GLU B N 1
ATOM 7305 C CA . GLU B 1 121 ? 6.923 8.332 10.970 1.00 30.04 121 GLU B CA 1
ATOM 7306 C C . GLU B 1 121 ? 6.622 9.805 10.724 1.00 37.03 121 GLU B C 1
ATOM 7307 O O . GLU B 1 121 ? 6.685 10.283 9.591 1.00 33.50 121 GLU B O 1
ATOM 7319 N N . LEU B 1 122 ? 6.366 10.541 11.799 1.00 31.69 122 LEU B N 1
ATOM 7320 C CA . LEU B 1 122 ? 6.126 11.981 11.659 1.00 35.06 122 LEU B CA 1
ATOM 7321 C C . LEU B 1 122 ? 7.301 12.788 11.131 1.00 36.51 122 LEU B C 1
ATOM 7322 O O . LEU B 1 122 ? 7.098 13.795 10.451 1.00 40.64 122 LEU B O 1
ATOM 7338 N N . ASP B 1 123 ? 8.531 12.327 11.348 1.00 35.52 123 ASP B N 1
ATOM 7339 C CA . ASP B 1 123 ? 9.685 12.955 10.697 1.00 35.15 123 ASP B CA 1
ATOM 7340 C C . ASP B 1 123 ? 9.689 12.872 9.167 1.00 45.16 123 ASP B C 1
ATOM 7341 O O . ASP B 1 123 ? 10.369 13.651 8.495 1.00 34.36 123 ASP B O 1
ATOM 7350 N N . MET B 1 124 ? 8.896 11.972 8.594 1.00 39.16 124 MET B N 1
ATOM 7351 C CA . MET B 1 124 ? 8.758 11.949 7.136 1.00 34.22 124 MET B CA 1
ATOM 7352 C C . MET B 1 124 ? 7.894 13.091 6.598 1.00 39.75 124 MET B C 1
ATOM 7353 O O . MET B 1 124 ? 7.878 13.331 5.392 1.00 36.63 124 MET B O 1
ATOM 7367 N N . PHE B 1 125 ? 7.185 13.799 7.479 1.00 36.12 125 PHE B N 1
ATOM 7368 C CA . PHE B 1 125 ? 6.224 14.821 7.064 1.00 38.43 125 PHE B CA 1
ATOM 7369 C C . PHE B 1 125 ? 6.550 16.113 7.803 1.00 43.24 125 PHE B C 1
ATOM 7370 O O . PHE B 1 125 ? 5.892 16.420 8.798 1.00 35.29 125 PHE B O 1
ATOM 7387 N N . PRO B 1 126 ? 7.527 16.921 7.368 1.00 43.07 126 PRO B N 1
ATOM 7388 C CA . PRO B 1 126 ? 7.937 18.099 8.132 1.00 54.13 126 PRO B CA 1
ATOM 7389 C C . PRO B 1 126 ? 6.923 19.227 8.377 1.00 38.37 126 PRO B C 1
ATOM 7390 O O . PRO B 1 126 ? 7.168 20.099 9.210 1.00 59.66 126 PRO B O 1
ATOM 7401 N N . ASP B 1 127 ? 5.778 19.219 7.700 1.00 35.11 127 ASP B N 1
ATOM 7402 C CA . ASP B 1 127 ? 4.737 20.206 7.992 1.00 44.13 127 ASP B CA 1
ATOM 7403 C C . ASP B 1 127 ? 3.765 19.798 9.107 1.00 56.04 127 ASP B C 1
ATOM 7404 O O . ASP B 1 127 ? 2.893 20.589 9.480 1.00 46.08 127 ASP B O 1
ATOM 7413 N N . TYR B 1 128 ? 3.876 18.582 9.641 1.00 42.31 128 TYR B N 1
ATOM 7414 C CA . TYR B 1 128 ? 2.795 18.020 10.463 1.00 47.50 128 TYR B CA 1
ATOM 7415 C C . TYR B 1 128 ? 3.369 17.426 11.725 1.00 39.28 128 TYR B C 1
ATOM 7416 O O . TYR B 1 128 ? 4.386 16.747 11.673 1.00 44.34 128 TYR B O 1
ATOM 7434 N N . GLY B 1 129 ? 2.702 17.637 12.851 1.00 42.10 129 GLY B N 1
ATOM 7435 C CA . GLY B 1 129 ? 3.260 17.190 14.122 1.00 51.56 129 GLY B CA 1
ATOM 7436 C C . GLY B 1 129 ? 2.500 16.069 14.788 1.00 41.80 129 GLY B C 1
ATOM 7437 O O . GLY B 1 129 ? 2.879 15.627 15.869 1.00 42.68 129 GLY B O 1
ATOM 7441 N N . TYR B 1 130 ? 1.413 15.617 14.175 1.00 32.46 130 TYR B N 1
ATOM 7442 C CA . TYR B 1 130 ? 0.566 14.620 14.794 1.00 41.32 130 TYR B CA 1
ATOM 7443 C C . TYR B 1 130 ? -0.170 13.854 13.710 1.00 38.26 130 TYR B C 1
ATOM 7444 O O . TYR B 1 130 ? -0.500 14.422 12.663 1.00 32.79 130 TYR B O 1
ATOM 7462 N N . GLY B 1 131 ? -0.482 12.595 13.973 1.00 33.81 131 GLY B N 1
ATOM 7463 C CA . GLY B 1 131 ? -1.403 11.951 13.056 1.00 32.06 131 GLY B CA 1
ATOM 7464 C C . GLY B 1 131 ? -1.692 10.511 13.351 1.00 35.15 131 GLY B C 1
ATOM 7465 O O . GLY B 1 131 ? -1.343 9.981 14.415 1.00 30.19 131 GLY B O 1
ATOM 7469 N N . TRP B 1 132 ? -2.381 9.911 12.390 1.00 27.38 132 TRP B N 1
ATOM 7470 C CA . TRP B 1 132 ? -2.869 8.542 12.511 1.00 27.85 132 TRP B CA 1
ATOM 7471 C C . TRP B 1 132 ? -2.322 7.681 11.393 1.00 31.68 132 TRP B C 1
ATOM 7472 O O . TRP B 1 132 ? -1.986 8.195 10.318 1.00 27.36 132 TRP B O 1
ATOM 7493 N N . PHE B 1 133 ? -2.312 6.378 11.654 1.00 28.19 133 PHE B N 1
ATOM 7494 C CA . PHE B 1 133 ? -2.142 5.362 10.622 1.00 33.04 133 PHE B CA 1
ATOM 7495 C C . PHE B 1 133 ? -3.266 4.349 10.756 1.00 35.11 133 PHE B C 1
ATOM 7496 O O . PHE B 1 133 ? -3.611 3.936 11.867 1.00 26.91 133 PHE B O 1
ATOM 7513 N N . HIS B 1 134 ? -3.827 3.889 9.645 1.00 25.07 134 HIS B N 1
ATOM 7514 C CA . HIS B 1 134 ? -4.813 2.802 9.731 1.00 26.18 134 HIS B CA 1
ATOM 7515 C C . HIS B 1 134 ? -4.951 2.131 8.378 1.00 30.03 134 HIS B C 1
ATOM 7516 O O . HIS B 1 134 ? -4.434 2.637 7.385 1.00 28.53 134 HIS B O 1
ATOM 7530 N N . THR B 1 135 ? -5.701 1.036 8.345 1.00 24.56 135 THR B N 1
ATOM 7531 C CA . THR B 1 135 ? -6.019 0.321 7.120 1.00 25.04 135 THR B CA 1
ATOM 7532 C C . THR B 1 135 ? -7.519 0.475 6.851 1.00 32.38 135 THR B C 1
ATOM 7533 O O . THR B 1 135 ? -8.355 0.208 7.715 1.00 28.09 135 THR B O 1
ATOM 7544 N N . SER B 1 136 ? -7.864 0.891 5.639 1.00 24.01 136 SER B N 1
ATOM 7545 C CA . SER B 1 136 ? -9.227 1.071 5.211 1.00 24.76 136 SER B CA 1
ATOM 7546 C C . SER B 1 136 ? -9.410 0.395 3.858 1.00 27.19 136 SER B C 1
ATOM 7547 O O . SER B 1 136 ? -8.641 -0.496 3.488 1.00 27.55 136 SER B O 1
ATOM 7555 N N . LEU B 1 137 ? -10.476 0.776 3.167 1.00 24.28 137 LEU B N 1
ATOM 7556 C CA . LEU B 1 137 ? -10.874 0.224 1.880 1.00 28.73 137 LEU B CA 1
ATOM 7557 C C . LEU B 1 137 ? -11.026 1.354 0.885 1.00 26.61 137 LEU B C 1
ATOM 7558 O O . LEU B 1 137 ? -11.470 2.448 1.260 1.00 27.05 137 LEU B O 1
ATOM 7574 N N . ILE B 1 138 ? -10.763 1.050 -0.383 1.00 27.42 138 ILE B N 1
ATOM 7575 C CA . ILE B 1 138 ? -11.156 1.933 -1.474 1.00 23.73 138 ILE B CA 1
ATOM 7576 C C . ILE B 1 138 ? -12.215 1.229 -2.280 1.00 29.19 138 ILE B C 1
ATOM 7577 O O . ILE B 1 138 ? -12.031 0.065 -2.608 1.00 28.12 138 ILE B O 1
ATOM 7593 N N . LEU B 1 139 ? -13.282 1.950 -2.605 1.00 24.87 139 LEU B N 1
ATOM 7594 C CA . LEU B 1 139 ? -14.325 1.468 -3.498 1.00 29.03 139 LEU B CA 1
ATOM 7595 C C . LEU B 1 139 ? -14.431 2.513 -4.580 1.00 30.34 139 LEU B C 1
ATOM 7596 O O . LEU B 1 139 ? -15.117 3.516 -4.396 1.00 26.90 139 LEU B O 1
ATOM 7612 N N . GLU B 1 140 ? -13.739 2.306 -5.689 1.00 24.63 140 GLU B N 1
ATOM 7613 C CA . GLU B 1 140 ? -13.709 3.320 -6.741 1.00 27.09 140 GLU B CA 1
ATOM 7614 C C . GLU B 1 140 ? -15.090 3.659 -7.323 1.00 25.25 140 GLU B C 1
ATOM 7615 O O . GLU B 1 140 ? -15.815 2.776 -7.766 1.00 27.74 140 GLU B O 1
ATOM 7627 N N . GLY B 1 141 ? -15.442 4.943 -7.361 1.00 26.98 141 GLY B N 1
ATOM 7628 C CA . GLY B 1 141 ? -16.842 5.274 -7.611 1.00 37.63 141 GLY B CA 1
ATOM 7629 C C . GLY B 1 141 ? -17.332 4.954 -9.009 1.00 32.33 141 GLY B C 1
ATOM 7630 O O . GLY B 1 141 ? -18.417 4.377 -9.185 1.00 27.23 141 GLY B O 1
ATOM 7634 N N . LYS B 1 142 ? -16.492 5.244 -10.003 1.00 28.88 142 LYS B N 1
ATOM 7635 C CA . LYS B 1 142 ? -16.860 4.899 -11.376 1.00 31.73 142 LYS B CA 1
ATOM 7636 C C . LYS B 1 142 ? -17.013 3.402 -11.603 1.00 25.92 142 LYS B C 1
ATOM 7637 O O . LYS B 1 142 ? -17.994 2.935 -12.188 1.00 28.43 142 LYS B O 1
ATOM 7656 N N . ASN B 1 143 ? -16.037 2.643 -11.114 1.00 25.22 143 ASN B N 1
ATOM 7657 C CA . ASN B 1 143 ? -16.105 1.190 -11.303 1.00 24.82 143 ASN B CA 1
ATOM 7658 C C . ASN B 1 143 ? -17.291 0.563 -10.561 1.00 27.75 143 ASN B C 1
ATOM 7659 O O . ASN B 1 143 ? -17.962 -0.353 -11.052 1.00 28.05 143 ASN B O 1
ATOM 7670 N N . TYR B 1 144 ? -17.599 1.139 -9.405 1.00 26.10 144 TYR B N 1
ATOM 7671 C CA . TYR B 1 144 ? -18.727 0.625 -8.641 1.00 27.63 144 TYR B CA 1
ATOM 7672 C C . TYR B 1 144 ? -20.059 0.947 -9.300 1.00 26.23 144 TYR B C 1
ATOM 7673 O O . TYR B 1 144 ? -20.943 0.109 -9.310 1.00 25.55 144 TYR B O 1
ATOM 7691 N N . LEU B 1 145 ? -20.196 2.127 -9.913 1.00 24.18 145 LEU B N 1
ATOM 7692 C CA . LEU B 1 145 ? -21.395 2.435 -10.681 1.00 23.20 145 LEU B CA 1
ATOM 7693 C C . LEU B 1 145 ? -21.562 1.518 -11.886 1.00 26.86 145 LEU B C 1
ATOM 7694 O O . LEU B 1 145 ? -22.667 1.085 -12.200 1.00 27.26 145 LEU B O 1
ATOM 7710 N N . GLN B 1 146 ? -20.459 1.175 -12.542 1.00 27.24 146 GLN B N 1
ATOM 7711 C CA . GLN B 1 146 ? -20.523 0.160 -13.618 1.00 23.09 146 GLN B CA 1
ATOM 7712 C C . GLN B 1 146 ? -21.016 -1.203 -13.127 1.00 24.03 146 GLN B C 1
ATOM 7713 O O . GLN B 1 146 ? -21.875 -1.861 -13.737 1.00 26.86 146 GLN B O 1
ATOM 7727 N N . TRP B 1 147 ? -20.514 -1.592 -11.962 1.00 24.83 147 TRP B N 1
ATOM 7728 C CA . TRP B 1 147 ? -20.907 -2.876 -11.378 1.00 28.82 147 TRP B CA 1
ATOM 7729 C C . TRP B 1 147 ? -22.382 -2.910 -10.959 1.00 25.38 147 TRP B C 1
ATOM 7730 O O . TRP B 1 147 ? -23.104 -3.873 -11.244 1.00 26.42 147 TRP B O 1
ATOM 7751 N N . LEU B 1 148 ? -22.824 -1.838 -10.315 1.00 21.68 148 LEU B N 1
ATOM 7752 C CA . LEU B 1 148 ? -24.248 -1.696 -9.964 1.00 20.49 148 LEU B CA 1
ATOM 7753 C C . LEU B 1 148 ? -25.177 -1.691 -11.158 1.00 26.20 148 LEU B C 1
ATOM 7754 O O . LEU B 1 148 ? -26.250 -2.315 -11.152 1.00 27.01 148 LEU B O 1
ATOM 7770 N N . THR B 1 149 ? -24.728 -1.030 -12.217 1.00 24.97 149 THR B N 1
ATOM 7771 C CA . THR B 1 149 ? -25.517 -0.978 -13.451 1.00 26.44 149 THR B CA 1
ATOM 7772 C C . THR B 1 149 ? -25.667 -2.359 -14.073 1.00 23.89 149 THR B C 1
ATOM 7773 O O . THR B 1 149 ? -26.751 -2.745 -14.515 1.00 30.86 149 THR B O 1
ATOM 7784 N N . GLU B 1 150 ? -24.589 -3.124 -14.045 1.00 25.69 150 GLU B N 1
ATOM 7785 C CA . GLU B 1 150 ? -24.613 -4.491 -14.535 1.00 28.33 150 GLU B CA 1
ATOM 7786 C C . GLU B 1 150 ? -25.552 -5.370 -13.717 1.00 30.10 150 GLU B C 1
ATOM 7787 O O . GLU B 1 150 ? -26.374 -6.098 -14.278 1.00 29.34 150 GLU B O 1
ATOM 7799 N N . ARG B 1 151 ? -25.479 -5.238 -12.389 1.00 29.21 151 ARG B N 1
ATOM 7800 C CA . ARG B 1 151 ? -26.370 -6.002 -11.506 1.00 28.37 151 ARG B CA 1
ATOM 7801 C C . ARG B 1 151 ? -27.834 -5.659 -11.711 1.00 29.75 151 ARG B C 1
ATOM 7802 O O . ARG B 1 151 ? -28.694 -6.540 -11.744 1.00 29.24 151 ARG B O 1
ATOM 7823 N N . LEU B 1 152 ? -28.112 -4.360 -11.853 1.00 24.98 152 LEU B N 1
ATOM 7824 C CA . LEU B 1 152 ? -29.484 -3.883 -12.062 1.00 22.98 152 LEU B CA 1
ATOM 7825 C C . LEU B 1 152 ? -29.992 -4.309 -13.445 1.00 28.94 152 LEU B C 1
ATOM 7826 O O . LEU B 1 152 ? -31.132 -4.740 -13.599 1.00 29.65 152 LEU B O 1
ATOM 7842 N N . THR B 1 153 ? -29.117 -4.234 -14.446 1.00 28.37 153 THR B N 1
ATOM 7843 C CA . THR B 1 153 ? -29.498 -4.637 -15.804 1.00 35.28 153 THR B CA 1
ATOM 7844 C C . THR B 1 153 ? -29.823 -6.141 -15.869 1.00 32.91 153 THR B C 1
ATOM 7845 O O . THR B 1 153 ? -30.836 -6.562 -16.438 1.00 32.10 153 THR B O 1
ATOM 7856 N N . GLU B 1 154 ? -29.000 -6.948 -15.207 1.00 32.40 154 GLU B N 1
ATOM 7857 C CA . GLU B 1 154 ? -29.248 -8.387 -15.110 1.00 39.94 154 GLU B CA 1
ATOM 7858 C C . GLU B 1 154 ? -30.557 -8.744 -14.407 1.00 50.78 154 GLU B C 1
ATOM 7859 O O . GLU B 1 154 ? -31.175 -9.759 -14.720 1.00 38.49 154 GLU B O 1
ATOM 7871 N N . ARG B 1 155 ? -31.000 -7.873 -13.504 1.00 32.14 155 ARG B N 1
ATOM 7872 C CA . ARG B 1 155 ? -32.293 -8.034 -12.821 1.00 33.57 155 ARG B CA 1
ATOM 7873 C C . ARG B 1 155 ? -33.479 -7.432 -13.552 1.00 36.82 155 ARG B C 1
ATOM 7874 O O . ARG B 1 155 ? -34.616 -7.506 -13.071 1.00 40.70 155 ARG B O 1
ATOM 7895 N N . GLY B 1 156 ? -33.247 -6.791 -14.687 1.00 40.80 156 GLY B N 1
ATOM 7896 C CA . GLY B 1 156 ? -34.384 -6.294 -15.449 1.00 38.56 156 GLY B CA 1
ATOM 7897 C C . GLY B 1 156 ? -34.841 -4.902 -15.083 1.00 36.68 156 GLY B C 1
ATOM 7898 O O . GLY B 1 156 ? -35.923 -4.482 -15.498 1.00 30.45 156 GLY B O 1
ATOM 7902 N N . VAL B 1 157 ? -34.042 -4.178 -14.302 1.00 30.06 157 VAL B N 1
ATOM 7903 C CA . VAL B 1 157 ? -34.391 -2.792 -13.981 1.00 29.67 157 VAL B CA 1
ATOM 7904 C C . VAL B 1 157 ? -34.038 -1.935 -15.203 1.00 33.19 157 VAL B C 1
ATOM 7905 O O . VAL B 1 157 ? -32.928 -2.024 -15.717 1.00 34.01 157 VAL B O 1
ATOM 7918 N N . LYS B 1 158 ? -34.988 -1.138 -15.688 1.00 29.85 158 LYS B N 1
ATOM 7919 C CA . LYS B 1 158 ? -34.743 -0.363 -16.911 1.00 32.75 158 LYS B CA 1
ATOM 7920 C C . LYS B 1 158 ? -34.368 1.056 -16.539 1.00 31.89 158 LYS B C 1
ATOM 7921 O O . LYS B 1 158 ? -34.789 1.573 -15.503 1.00 29.56 158 LYS B O 1
ATOM 7940 N N . PHE B 1 159 ? -33.495 1.638 -17.350 1.00 28.60 159 PHE B N 1
ATOM 7941 C CA . PHE B 1 159 ? -32.935 2.963 -17.086 1.00 23.69 159 PHE B CA 1
ATOM 7942 C C . PHE B 1 159 ? -33.379 3.887 -18.224 1.00 28.20 159 PHE B C 1
ATOM 7943 O O . PHE B 1 159 ? -33.462 3.459 -19.381 1.00 25.03 159 PHE B O 1
ATOM 7960 N N . PHE B 1 160 ? -33.630 5.145 -17.901 1.00 23.44 160 PHE B N 1
ATOM 7961 C CA . PHE B 1 160 ? -34.077 6.134 -18.884 1.00 27.00 160 PHE B CA 1
ATOM 7962 C C . PHE B 1 160 ? -33.379 7.433 -18.603 1.00 29.43 160 PHE B C 1
ATOM 7963 O O . PHE B 1 160 ? -33.298 7.864 -17.441 1.00 23.77 160 PHE B O 1
ATOM 7980 N N . GLN B 1 161 ? -32.901 8.065 -19.670 1.00 30.67 161 GLN B N 1
ATOM 7981 C CA . GLN B 1 161 ? -32.231 9.337 -19.494 1.00 30.11 161 GLN B CA 1
ATOM 7982 C C . GLN B 1 161 ? -33.246 10.454 -19.646 1.00 37.51 161 GLN B C 1
ATOM 7983 O O . GLN B 1 161 ? -33.808 10.671 -20.721 1.00 43.19 161 GLN B O 1
ATOM 7997 N N . ARG B 1 162 ? -33.516 11.125 -18.535 1.00 29.46 162 ARG B N 1
ATOM 7998 C CA . ARG B 1 162 ? -34.448 12.244 -18.531 1.00 39.71 162 ARG B CA 1
ATOM 7999 C C . ARG B 1 162 ? -34.201 13.131 -17.334 1.00 49.88 162 ARG B C 1
ATOM 8000 O O . ARG B 1 162 ? -33.813 12.656 -16.268 1.00 36.00 162 ARG B O 1
ATOM 8021 N N . LYS B 1 163 ? -34.503 14.409 -17.497 1.00 35.81 163 LYS B N 1
ATOM 8022 C CA . LYS B 1 163 ? -34.483 15.317 -16.370 1.00 27.09 163 LYS B CA 1
ATOM 8023 C C . LYS B 1 163 ? -35.907 15.414 -15.867 1.00 37.41 163 LYS B C 1
ATOM 8024 O O . LYS B 1 163 ? -36.808 15.813 -16.607 1.00 39.27 163 LYS B O 1
ATOM 8043 N N . VAL B 1 164 ? -36.116 15.010 -14.621 1.00 32.49 164 VAL B N 1
ATOM 8044 C CA . VAL B 1 164 ? -37.421 15.161 -14.011 1.00 32.56 164 VAL B CA 1
ATOM 8045 C C . VAL B 1 164 ? -37.582 16.612 -13.536 1.00 35.56 164 VAL B C 1
ATOM 8046 O O . VAL B 1 164 ? -36.687 17.177 -12.903 1.00 32.68 164 VAL B O 1
ATOM 8059 N N . GLU B 1 165 ? -38.727 17.21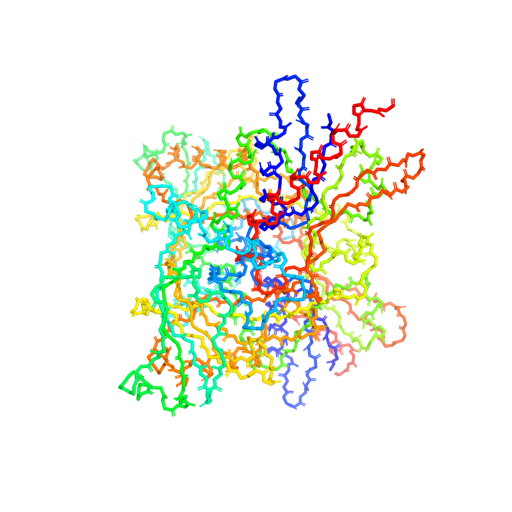2 -13.852 1.00 38.17 165 GLU B N 1
ATOM 8060 C CA . GLU B 1 165 ? -38.989 18.597 -13.427 1.00 34.98 165 GLU B CA 1
ATOM 8061 C C . GLU B 1 165 ? -39.787 18.655 -12.136 1.00 35.42 165 GLU B C 1
ATOM 8062 O O . GLU B 1 165 ? -39.687 19.634 -11.405 1.00 45.52 165 GLU B O 1
ATOM 8074 N N . SER B 1 166 ? -40.582 17.625 -11.844 1.00 35.43 166 SER B N 1
ATOM 8075 C CA . SER B 1 166 ? -41.349 17.595 -10.609 1.00 50.80 166 SER B CA 1
ATOM 8076 C C . SER B 1 166 ? -41.627 16.171 -10.172 1.00 33.45 166 SER B C 1
ATOM 8077 O O . SER B 1 166 ? -41.685 15.252 -10.997 1.00 34.21 166 SER B O 1
ATOM 8085 N N . PHE B 1 167 ? -41.907 15.998 -8.886 1.00 32.44 167 PHE B N 1
ATOM 8086 C CA . PHE B 1 167 ? -42.410 14.696 -8.451 1.00 28.68 167 PHE B CA 1
ATOM 8087 C C . PHE B 1 167 ? -43.800 14.404 -8.999 1.00 39.44 167 PHE B C 1
ATOM 8088 O O . PHE B 1 167 ? -44.134 13.261 -9.318 1.00 36.05 167 PHE B O 1
ATOM 8105 N N . GLU B 1 168 ? -44.586 15.466 -9.157 1.00 36.63 168 GLU B N 1
ATOM 8106 C CA . GLU B 1 168 ? -45.939 15.349 -9.686 1.00 57.11 168 GLU B CA 1
ATOM 8107 C C . GLU B 1 168 ? -45.981 14.792 -11.102 1.00 42.69 168 GLU B C 1
ATOM 8108 O O . GLU B 1 168 ? -46.804 13.926 -11.396 1.00 47.95 168 GLU B O 1
ATOM 8120 N N . GLU B 1 169 ? -45.040 15.237 -11.936 1.00 40.32 169 GLU B N 1
ATOM 8121 C CA . GLU B 1 169 ? -44.807 14.667 -13.259 1.00 53.51 169 GLU B CA 1
ATOM 8122 C C . GLU B 1 169 ? -44.689 13.148 -13.285 1.00 50.59 169 GLU B C 1
ATOM 8123 O O . GLU B 1 169 ? -45.340 12.473 -14.083 1.00 48.20 169 GLU B O 1
ATOM 8135 N N . VAL B 1 170 ? -43.871 12.634 -12.371 1.00 40.72 170 VAL B N 1
ATOM 8136 C CA . VAL B 1 170 ? -43.629 11.194 -12.297 1.00 35.77 170 VAL B CA 1
ATOM 8137 C C . VAL B 1 170 ? -44.807 10.463 -11.646 1.00 35.78 170 VAL B C 1
ATOM 8138 O O . VAL B 1 170 ? -45.197 9.376 -12.080 1.00 42.44 170 VAL B O 1
ATOM 8151 N N . ALA B 1 171 ? -45.407 11.082 -10.628 1.00 39.69 171 ALA B N 1
ATOM 8152 C CA . ALA B 1 171 ? -46.596 10.536 -9.984 1.00 51.76 171 ALA B CA 1
ATOM 8153 C C . ALA B 1 171 ? -47.759 10.342 -10.948 1.00 43.15 171 ALA B C 1
ATOM 8154 O O . ALA B 1 171 ? -48.362 9.274 -11.003 1.00 46.92 171 ALA B O 1
ATOM 8161 N N . ARG B 1 172 ? -47.985 11.344 -11.794 1.00 46.46 172 ARG B N 1
ATOM 8162 C CA . ARG B 1 172 ? -49.035 11.262 -12.804 1.00 63.77 172 ARG B CA 1
ATOM 8163 C C . ARG B 1 172 ? -48.773 10.260 -13.917 1.00 58.31 172 ARG B C 1
ATOM 8164 O O . ARG B 1 172 ? -49.714 9.839 -14.588 1.00 55.57 172 ARG B O 1
ATOM 8185 N N . GLU B 1 173 ? -47.529 9.827 -14.084 1.00 42.14 173 GLU B N 1
ATOM 8186 C CA . GLU B 1 173 ? -47.246 8.701 -14.974 1.00 45.51 173 GLU B CA 1
ATOM 8187 C C . GLU B 1 173 ? -47.579 7.350 -14.341 1.00 42.90 173 GLU B C 1
ATOM 8188 O O . GLU B 1 173 ? -47.571 6.322 -15.023 1.00 54.31 173 GLU B O 1
ATOM 8200 N N . GLY B 1 174 ? -47.867 7.351 -13.042 1.00 38.71 174 GLY B N 1
ATOM 8201 C CA . GLY B 1 174 ? -48.342 6.159 -12.371 1.00 49.57 174 GLY B CA 1
ATOM 8202 C C . GLY B 1 174 ? -47.371 5.560 -11.382 1.00 61.03 174 GLY B C 1
ATOM 8203 O O . GLY B 1 174 ? -47.509 4.385 -11.046 1.00 46.02 174 GLY B O 1
ATOM 8207 N N . ALA B 1 175 ? -46.381 6.330 -10.932 1.00 48.48 175 ALA B N 1
ATOM 8208 C CA . ALA B 1 175 ? -45.492 5.834 -9.883 1.00 35.85 175 ALA B CA 1
ATOM 8209 C C . ALA B 1 175 ? -46.210 5.793 -8.545 1.00 37.97 175 ALA B C 1
ATOM 8210 O O . ALA B 1 175 ? -46.750 6.800 -8.078 1.00 47.80 175 ALA B O 1
ATOM 8217 N N . ASP B 1 176 ? -46.127 4.633 -7.911 1.00 36.60 176 ASP B N 1
ATOM 8218 C CA . ASP B 1 176 ? -46.588 4.466 -6.536 1.00 42.72 176 ASP B CA 1
ATOM 8219 C C . ASP B 1 176 ? -45.561 4.944 -5.518 1.00 44.35 176 ASP B C 1
ATOM 8220 O O . ASP B 1 176 ? -45.927 5.484 -4.469 1.00 33.49 176 ASP B O 1
ATOM 8229 N N . VAL B 1 177 ? -44.276 4.704 -5.805 1.00 33.88 177 VAL B N 1
ATOM 8230 C CA . VAL B 1 177 ? -43.207 5.151 -4.925 1.00 33.21 177 VAL B CA 1
ATOM 8231 C C . VAL B 1 177 ? -42.153 5.839 -5.776 1.00 28.83 177 VAL B C 1
ATOM 8232 O O . VAL B 1 177 ? -41.782 5.306 -6.824 1.00 29.28 177 VAL B O 1
ATOM 8245 N N . ILE B 1 178 ? -41.682 6.986 -5.302 1.00 28.94 178 ILE B N 1
ATOM 8246 C CA . ILE B 1 178 ? -40.560 7.675 -5.936 1.00 27.16 178 ILE B CA 1
ATOM 8247 C C . ILE B 1 178 ? -39.422 7.663 -4.932 1.00 34.71 178 ILE B C 1
ATOM 8248 O O . ILE B 1 178 ? -39.578 8.108 -3.793 1.00 29.39 178 ILE B O 1
ATOM 8264 N N . VAL B 1 179 ? -38.246 7.217 -5.348 1.00 30.41 179 VAL B N 1
ATOM 8265 C CA . VAL B 1 179 ? -37.109 7.285 -4.432 1.00 24.99 179 VAL B CA 1
ATOM 8266 C C . VAL B 1 179 ? -36.219 8.414 -4.948 1.00 29.89 179 VAL B C 1
ATOM 8267 O O . VAL B 1 179 ? -35.670 8.335 -6.052 1.00 31.31 179 VAL B O 1
ATOM 8280 N N . ASN B 1 180 ? -36.113 9.470 -4.161 1.00 26.53 180 ASN B N 1
ATOM 8281 C CA . ASN B 1 180 ? -35.419 10.685 -4.578 1.00 27.58 180 ASN B CA 1
ATOM 8282 C C . ASN B 1 180 ? -33.942 10.632 -4.178 1.00 26.10 180 ASN B C 1
ATOM 8283 O O . ASN B 1 180 ? -33.557 10.934 -3.030 1.00 26.40 180 ASN B O 1
ATOM 8294 N N . CYS B 1 181 ? -33.103 10.271 -5.162 1.00 24.93 181 CYS B N 1
ATOM 8295 C CA . CYS B 1 181 ? -31.652 10.180 -4.944 1.00 24.73 181 CYS B CA 1
ATOM 8296 C C . CYS B 1 181 ? -30.900 11.124 -5.878 1.00 29.92 181 CYS B C 1
ATOM 8297 O O . CYS B 1 181 ? -29.998 10.754 -6.643 1.00 25.09 181 CYS B O 1
ATOM 8305 N N . THR B 1 182 ? -31.268 12.379 -5.774 1.00 26.10 182 THR B N 1
ATOM 8306 C CA . THR B 1 182 ? -30.810 13.403 -6.701 1.00 25.42 182 THR B CA 1
ATOM 8307 C C . THR B 1 182 ? -29.608 14.207 -6.236 1.00 28.20 182 THR B C 1
ATOM 8308 O O . THR B 1 182 ? -29.238 15.199 -6.877 1.00 24.09 182 THR B O 1
ATOM 8319 N N . GLY B 1 183 ? -28.933 13.742 -5.186 1.00 23.32 183 GLY B N 1
ATOM 8320 C CA . GLY B 1 183 ? -27.697 14.347 -4.716 1.00 23.09 183 GLY B CA 1
ATOM 8321 C C . GLY B 1 183 ? -27.786 15.840 -4.470 1.00 41.75 183 GLY B C 1
ATOM 8322 O O . GLY B 1 183 ? -28.733 16.311 -3.854 1.00 29.79 183 GLY B O 1
ATOM 8326 N N . VAL B 1 184 ? -26.818 16.589 -4.977 1.00 28.41 184 VAL B N 1
ATOM 8327 C CA . VAL B 1 184 ? -26.804 18.034 -4.717 1.00 25.86 184 VAL B CA 1
ATOM 8328 C C . VAL B 1 184 ? -27.918 18.815 -5.427 1.00 25.04 184 VAL B C 1
ATOM 8329 O O . VAL B 1 184 ? -28.170 19.979 -5.100 1.00 27.50 184 VAL B O 1
ATOM 8342 N N . TRP B 1 185 ? -28.567 18.194 -6.405 1.00 27.60 185 TRP B N 1
ATOM 8343 C CA . TRP B 1 185 ? -29.629 18.865 -7.166 1.00 30.34 185 TRP B CA 1
ATOM 8344 C C . TRP B 1 185 ? -31.030 18.662 -6.605 1.00 31.37 185 TRP B C 1
ATOM 8345 O O . TRP B 1 185 ? -31.997 19.133 -7.218 1.00 30.51 185 TRP B O 1
ATOM 8366 N N . ALA B 1 186 ? -31.144 18.004 -5.448 1.00 26.78 186 ALA B N 1
ATOM 8367 C CA . ALA B 1 186 ? -32.470 17.719 -4.864 1.00 29.16 186 ALA B CA 1
ATOM 8368 C C . ALA B 1 186 ? -33.361 18.929 -4.650 1.00 36.24 186 ALA B C 1
ATOM 8369 O O . ALA B 1 186 ? -34.585 18.853 -4.811 1.00 33.74 186 ALA B O 1
ATOM 8376 N N . GLY B 1 187 ? -32.733 20.058 -4.343 1.00 31.22 187 GLY B N 1
ATOM 8377 C CA . GLY B 1 187 ? -33.458 21.310 -4.177 1.00 36.15 187 GLY B CA 1
ATOM 8378 C C . GLY B 1 187 ? -34.274 21.804 -5.357 1.00 45.76 187 GLY B C 1
ATOM 8379 O O . GLY B 1 187 ? -35.221 22.572 -5.181 1.00 42.98 187 GLY B O 1
ATOM 8383 N N . ALA B 1 188 ? -33.957 21.334 -6.561 1.00 31.79 188 ALA B N 1
ATOM 8384 C CA . ALA B 1 188 ? -34.785 21.699 -7.705 1.00 44.97 188 ALA B CA 1
ATOM 8385 C C . ALA B 1 188 ? -36.138 20.990 -7.729 1.00 49.51 188 ALA B C 1
ATOM 8386 O O . ALA B 1 188 ? -37.091 21.513 -8.309 1.00 35.93 188 ALA B O 1
ATOM 8393 N N . LEU B 1 189 ? -36.233 19.829 -7.083 1.00 33.99 189 LEU B N 1
ATOM 8394 C CA . LEU B 1 189 ? -37.508 19.130 -7.016 1.00 39.62 189 LEU B CA 1
ATOM 8395 C C . LEU B 1 189 ? -38.302 19.506 -5.772 1.00 42.02 189 LEU B C 1
ATOM 8396 O O . LEU B 1 189 ? -39.529 19.384 -5.753 1.00 38.72 189 LEU B O 1
ATOM 8412 N N . GLN B 1 190 ? -37.618 19.973 -4.739 1.00 38.57 190 GLN B N 1
ATOM 8413 C CA . GLN B 1 190 ? -38.274 20.474 -3.543 1.00 39.33 190 GLN B CA 1
ATOM 8414 C C . GLN B 1 190 ? -37.244 21.282 -2.798 1.00 60.64 190 GLN B C 1
ATOM 8415 O O . GLN B 1 190 ? -36.214 20.728 -2.406 1.00 31.89 190 GLN B O 1
ATOM 8429 N N . ARG B 1 191 ? -37.532 22.564 -2.581 1.00 41.98 191 ARG B N 1
ATOM 8430 C CA . ARG B 1 191 ? -36.588 23.466 -1.930 1.00 37.06 191 ARG B CA 1
ATOM 8431 C C . ARG B 1 191 ? -36.048 22.910 -0.616 1.00 35.88 191 ARG B C 1
ATOM 8432 O O . ARG B 1 191 ? -36.809 22.448 0.238 1.00 35.00 191 ARG B O 1
ATOM 8453 N N . ASP B 1 192 ? -34.728 22.911 -0.496 1.00 29.85 192 ASP B N 1
ATOM 8454 C CA . ASP B 1 192 ? -34.075 22.434 0.706 1.00 38.03 192 ASP B CA 1
ATOM 8455 C C . ASP B 1 192 ? -32.890 23.342 0.936 1.00 44.95 192 ASP B C 1
ATOM 8456 O O . ASP B 1 192 ? -31.813 23.075 0.396 1.00 38.61 192 ASP B O 1
ATOM 8465 N N . PRO B 1 193 ? -33.026 24.383 1.765 1.00 38.78 193 PRO B N 1
ATOM 8466 C CA . PRO B 1 193 ? -31.931 25.317 1.960 1.00 35.70 193 PRO B CA 1
ATOM 8467 C C . PRO B 1 193 ? -30.769 24.771 2.780 1.00 32.24 193 PRO B C 1
ATOM 8468 O O . PRO B 1 193 ? -29.713 25.396 2.867 1.00 38.23 193 PRO B O 1
ATOM 8479 N N . LEU B 1 194 ? -30.942 23.585 3.365 1.00 25.21 194 LEU B N 1
ATOM 8480 C CA . LEU B 1 194 ? -29.843 22.955 4.063 1.00 25.39 194 LEU B CA 1
ATOM 8481 C C . LEU B 1 194 ? -28.857 22.274 3.105 1.00 27.30 194 LEU B C 1
ATOM 8482 O O . LEU B 1 194 ? -27.751 21.956 3.533 1.00 29.60 194 LEU B O 1
ATOM 8498 N N . LEU B 1 195 ? -29.266 22.026 1.863 1.00 27.41 195 LEU B N 1
ATOM 8499 C CA . LEU B 1 195 ? -28.409 21.328 0.899 1.00 26.18 195 LEU B CA 1
ATOM 8500 C C . LEU B 1 195 ? -27.643 22.351 0.051 1.00 29.33 195 LEU B C 1
ATOM 8501 O O . LEU B 1 195 ? -28.249 23.240 -0.570 1.00 28.05 195 LEU B O 1
ATOM 8517 N N . GLN B 1 196 ? -26.313 22.206 0.015 1.00 27.38 196 GLN B N 1
ATOM 8518 C CA . GLN B 1 196 ? -25.430 23.134 -0.694 1.00 31.70 196 GLN B CA 1
ATOM 8519 C C . GLN B 1 196 ? -24.388 22.350 -1.498 1.00 24.47 196 GLN B C 1
ATOM 8520 O O . GLN B 1 196 ? -23.982 21.262 -1.065 1.00 25.49 196 GLN B O 1
ATOM 8534 N N . PRO B 1 197 ? -23.856 22.891 -2.599 1.00 24.48 197 PRO B N 1
ATOM 8535 C CA . PRO B 1 197 ? -22.730 22.246 -3.264 1.00 28.20 197 PRO B CA 1
ATOM 8536 C C . PRO B 1 197 ? -21.432 22.533 -2.536 1.00 26.14 197 PRO B C 1
ATOM 8537 O O . PRO B 1 197 ? -21.110 23.680 -2.237 1.00 32.09 197 PRO B O 1
ATOM 8548 N N . GLY B 1 198 ? -20.654 21.494 -2.286 1.00 27.48 198 GLY B N 1
ATOM 8549 C CA . GLY B 1 198 ? -19.283 21.700 -1.848 1.00 23.67 198 GLY B CA 1
ATOM 8550 C C . GLY B 1 198 ? -18.401 21.303 -3.001 1.00 32.83 198 GLY B C 1
ATOM 8551 O O . GLY B 1 198 ? -18.141 20.113 -3.199 1.00 25.72 198 GLY B O 1
ATOM 8555 N N . ARG B 1 199 ? -18.011 22.294 -3.802 1.00 27.96 199 ARG B N 1
ATOM 8556 C CA . ARG B 1 199 ? -17.323 22.001 -5.045 1.00 24.06 199 ARG B CA 1
ATOM 8557 C C . ARG B 1 199 ? -15.942 21.429 -4.750 1.00 30.89 199 ARG B C 1
ATOM 8558 O O . ARG B 1 199 ? -15.218 21.996 -3.931 1.00 26.05 199 ARG B O 1
ATOM 8579 N N . GLY B 1 200 ? -15.598 20.330 -5.414 1.00 24.23 200 GLY B N 1
ATOM 8580 C CA . GLY B 1 200 ? -14.236 19.836 -5.359 1.00 24.90 200 GLY B CA 1
ATOM 8581 C C . GLY B 1 200 ? -13.668 19.686 -6.749 1.00 28.30 200 GLY B C 1
ATOM 8582 O O . GLY B 1 200 ? -14.414 19.573 -7.723 1.00 30.16 200 GLY B O 1
ATOM 8586 N N . GLN B 1 201 ? -12.353 19.652 -6.796 1.00 22.99 201 GLN B N 1
ATOM 8587 C CA . GLN B 1 201 ? -11.572 19.408 -8.013 1.00 29.02 201 GLN B CA 1
ATOM 8588 C C . GLN B 1 201 ? -10.514 18.366 -7.669 1.00 30.56 201 GLN B C 1
ATOM 8589 O O . GLN B 1 201 ? -9.986 18.384 -6.551 1.00 26.00 201 GLN B O 1
ATOM 8603 N N . ILE B 1 202 ? -10.253 17.441 -8.581 1.00 23.12 202 ILE B N 1
ATOM 8604 C CA . ILE B 1 202 ? -9.178 16.452 -8.421 1.00 23.14 202 ILE B CA 1
ATOM 8605 C C . ILE B 1 202 ? -8.345 16.368 -9.690 1.00 35.47 202 ILE B C 1
ATOM 8606 O O . ILE B 1 202 ? -8.728 16.872 -10.751 1.00 28.04 202 ILE B O 1
ATOM 8622 N N . MET B 1 203 ? -7.218 15.677 -9.577 1.00 27.59 203 MET B N 1
ATOM 8623 C CA . MET B 1 203 ? -6.348 15.371 -10.697 1.00 32.45 203 MET B CA 1
ATOM 8624 C C . MET B 1 203 ? -6.003 13.885 -10.600 1.00 30.85 203 MET B C 1
ATOM 8625 O O . MET B 1 203 ? -5.750 13.409 -9.496 1.00 28.79 203 MET B O 1
ATOM 8639 N N . LYS B 1 204 ? -5.989 13.155 -11.701 1.00 29.59 204 LYS B N 1
ATOM 8640 C CA . LYS B 1 204 ? -5.524 11.761 -11.681 1.00 30.62 204 LYS B CA 1
ATOM 8641 C C . LYS B 1 204 ? -4.144 11.702 -12.316 1.00 29.15 204 LYS B C 1
ATOM 8642 O O . LYS B 1 204 ? -3.920 12.313 -13.365 1.00 30.75 204 LYS B O 1
ATOM 8661 N N . VAL B 1 205 ? -3.227 10.990 -11.676 1.00 25.26 205 VAL B N 1
ATOM 8662 C CA . VAL B 1 205 ? -1.813 10.966 -12.056 1.00 23.60 205 VAL B CA 1
ATOM 8663 C C . VAL B 1 205 ? -1.342 9.507 -12.108 1.00 33.26 205 VAL B C 1
ATOM 8664 O O . VAL B 1 205 ? -1.905 8.628 -11.439 1.00 27.64 205 VAL B O 1
ATOM 8677 N N . ASP B 1 206 ? -0.346 9.214 -12.936 1.00 32.41 206 ASP B N 1
ATOM 8678 C CA . ASP B 1 206 ? 0.222 7.852 -12.977 1.00 32.35 206 ASP B CA 1
ATOM 8679 C C . ASP B 1 206 ? 1.399 7.832 -12.020 1.00 32.19 206 ASP B C 1
ATOM 8680 O O . ASP B 1 206 ? 2.453 8.422 -12.286 1.00 31.45 206 ASP B O 1
ATOM 8689 N N . ALA B 1 207 ? 1.202 7.187 -10.879 1.00 27.86 207 ALA B N 1
ATOM 8690 C CA . ALA B 1 207 ? 2.241 7.157 -9.846 1.00 27.75 207 ALA B CA 1
ATOM 8691 C C . ALA B 1 207 ? 2.183 5.818 -9.137 1.00 38.32 207 ALA B C 1
ATOM 8692 O O . ALA B 1 207 ? 1.845 5.757 -7.950 1.00 29.46 207 ALA B O 1
ATOM 8699 N N . PRO B 1 208 ? 2.473 4.710 -9.830 1.00 29.81 208 PRO B N 1
ATOM 8700 C CA . PRO B 1 208 ? 2.127 3.389 -9.321 1.00 33.90 208 PRO B CA 1
ATOM 8701 C C . PRO B 1 208 ? 3.007 2.883 -8.171 1.00 27.70 208 PRO B C 1
ATOM 8702 O O . PRO B 1 208 ? 2.649 1.908 -7.507 1.00 32.69 208 PRO B O 1
ATOM 8713 N N . TRP B 1 209 ? 4.090 3.601 -7.891 1.00 24.82 209 TRP B N 1
ATOM 8714 C CA . TRP B 1 209 ? 4.884 3.356 -6.692 1.00 29.49 209 TRP B CA 1
ATOM 8715 C C . TRP B 1 209 ? 4.209 3.849 -5.408 1.00 33.86 209 TRP B C 1
ATOM 8716 O O . TRP B 1 209 ? 4.739 3.589 -4.337 1.00 27.69 209 TRP B O 1
ATOM 8737 N N . MET B 1 210 ? 3.104 4.594 -5.485 1.00 24.90 210 MET B N 1
ATOM 8738 C CA . MET B 1 210 ? 2.475 5.107 -4.250 1.00 26.17 210 MET B CA 1
ATOM 8739 C C . MET B 1 210 ? 1.534 4.047 -3.690 1.00 29.79 210 MET B C 1
ATOM 8740 O O . MET B 1 210 ? 0.533 3.701 -4.327 1.00 26.07 210 MET B O 1
ATOM 8754 N N . LYS B 1 211 ? 1.876 3.518 -2.514 1.00 23.02 211 LYS B N 1
ATOM 8755 C CA . LYS B 1 211 ? 1.119 2.391 -1.970 1.00 26.90 211 LYS B CA 1
ATOM 8756 C C . LYS B 1 211 ? 0.244 2.783 -0.782 1.00 29.16 211 LYS B C 1
ATOM 8757 O O . LYS B 1 211 ? -0.521 1.951 -0.300 1.00 37.17 211 LYS B O 1
ATOM 8776 N N . HIS B 1 212 ? 0.333 4.027 -0.332 1.00 22.76 212 HIS B N 1
ATOM 8777 C CA . HIS B 1 212 ? -0.471 4.505 0.798 1.00 23.79 212 HIS B CA 1
ATOM 8778 C C . HIS B 1 212 ? -1.279 5.712 0.412 1.00 30.68 212 HIS B C 1
ATOM 8779 O O . HIS B 1 212 ? -0.821 6.518 -0.412 1.00 25.13 212 HIS B O 1
ATOM 8793 N N . PHE B 1 213 ? -2.418 5.892 1.084 1.00 26.50 213 PHE B N 1
ATOM 8794 C CA . PHE B 1 213 ? -3.072 7.199 1.032 1.00 21.51 213 PHE B CA 1
ATOM 8795 C C . PHE B 1 213 ? -2.404 8.151 2.017 1.00 27.34 213 PHE B C 1
ATOM 8796 O O . PHE B 1 213 ? -1.842 7.736 3.036 1.00 25.45 213 PHE B O 1
ATOM 8813 N N . ILE B 1 214 ? -2.490 9.438 1.720 1.00 22.98 214 ILE B N 1
ATOM 8814 C CA . ILE B 1 214 ? -1.972 10.459 2.619 1.00 24.34 214 ILE B CA 1
ATOM 8815 C C . ILE B 1 214 ? -3.016 11.564 2.648 1.00 32.29 214 ILE B C 1
ATOM 8816 O O . ILE B 1 214 ? -3.221 12.218 1.622 1.00 24.81 214 ILE B O 1
ATOM 8832 N N . LEU B 1 215 ? -3.686 11.767 3.774 1.00 24.00 215 LEU B N 1
ATOM 8833 C CA . LEU B 1 215 ? -4.642 12.876 3.894 1.00 23.73 215 LEU B CA 1
ATOM 8834 C C . LEU B 1 215 ? -4.103 13.889 4.894 1.00 33.86 215 LEU B C 1
ATOM 8835 O O . LEU B 1 215 ? -3.627 13.512 5.972 1.00 30.73 215 LEU B O 1
ATOM 8851 N N . THR B 1 216 ? -4.192 15.168 4.551 1.00 28.88 216 THR B N 1
ATOM 8852 C CA . THR B 1 216 ? -3.727 16.226 5.465 1.00 33.28 216 THR B CA 1
ATOM 8853 C C . THR B 1 216 ? -4.911 17.046 5.932 1.00 33.17 216 THR B C 1
ATOM 8854 O O . THR B 1 216 ? -5.931 17.121 5.248 1.00 27.11 216 THR B O 1
ATOM 8865 N N . HIS B 1 217 ? -4.762 17.673 7.088 1.00 34.59 217 HIS B N 1
ATOM 8866 C CA . HIS B 1 217 ? -5.847 18.430 7.680 1.00 37.00 217 HIS B CA 1
ATOM 8867 C C . HIS B 1 217 ? -5.318 19.735 8.226 1.00 32.20 217 HIS B C 1
ATOM 8868 O O . HIS B 1 217 ? -4.283 19.769 8.894 1.00 43.65 217 HIS B O 1
ATOM 8882 N N . ASP B 1 218 ? -6.045 20.798 7.933 1.00 43.99 218 ASP B N 1
ATOM 8883 C CA . ASP B 1 218 ? -5.650 22.135 8.340 1.00 52.20 218 ASP B CA 1
ATOM 8884 C C . ASP B 1 218 ? -6.929 22.880 8.663 1.00 52.28 218 ASP B C 1
ATOM 8885 O O . ASP B 1 218 ? -7.700 23.139 7.734 1.00 39.84 218 ASP B O 1
ATOM 8894 N N . PRO B 1 219 ? -7.169 23.288 9.919 1.00 70.90 219 PRO B N 1
ATOM 8895 C CA . PRO B 1 219 ? -8.416 23.945 10.286 1.00 96.04 219 PRO B CA 1
ATOM 8896 C C . PRO B 1 219 ? -8.649 25.310 9.662 1.00 84.65 219 PRO B C 1
ATOM 8897 O O . PRO B 1 219 ? -9.796 25.709 9.468 1.00 63.74 219 PRO B O 1
ATOM 8908 N N . GLU B 1 220 ? -7.568 25.996 9.307 1.00 73.31 220 GLU B N 1
ATOM 8909 C CA . GLU B 1 220 ? -7.670 27.289 8.639 1.00 81.14 220 GLU B CA 1
ATOM 8910 C C . GLU B 1 220 ? -7.994 27.169 7.154 1.00 56.68 220 GLU B C 1
ATOM 8911 O O . GLU B 1 220 ? -8.491 28.107 6.532 1.00 82.30 220 GLU B O 1
ATOM 8923 N N . ARG B 1 221 ? -7.677 26.015 6.584 1.00 60.94 221 ARG B N 1
ATOM 8924 C CA . ARG B 1 221 ? -8.073 25.726 5.218 1.00 68.29 221 ARG B CA 1
ATOM 8925 C C . ARG B 1 221 ? -9.505 25.217 5.162 1.00 54.25 221 ARG B C 1
ATOM 8926 O O . ARG B 1 221 ? -10.256 25.584 4.254 1.00 47.90 221 ARG B O 1
ATOM 8947 N N . GLY B 1 222 ? -9.841 24.339 6.101 1.00 42.68 222 GLY B N 1
ATOM 8948 C CA . GLY B 1 222 ? -11.134 23.690 6.090 1.00 40.93 222 GLY B CA 1
ATOM 8949 C C . GLY B 1 222 ? -10.990 22.253 5.633 1.00 42.20 222 GLY B C 1
ATOM 8950 O O . GLY B 1 222 ? -10.048 21.900 4.910 1.00 33.14 222 GLY B O 1
ATOM 8954 N N . ILE B 1 223 ? -11.916 21.409 6.072 1.00 38.92 223 ILE B N 1
ATOM 8955 C CA . ILE B 1 223 ? -11.970 19.997 5.682 1.00 31.95 223 ILE B CA 1
ATOM 8956 C C . ILE B 1 223 ? -12.051 19.829 4.168 1.00 34.51 223 ILE B C 1
ATOM 8957 O O . ILE B 1 223 ? -12.856 20.502 3.513 1.00 34.07 223 ILE B O 1
ATOM 8973 N N . TYR B 1 224 ? -11.186 18.964 3.649 1.00 35.06 224 TYR B N 1
ATOM 8974 C CA . TYR B 1 224 ? -11.104 18.692 2.210 1.00 45.51 224 TYR B CA 1
ATOM 8975 C C . TYR B 1 224 ? -10.356 19.706 1.426 1.00 33.80 224 TYR B C 1
ATOM 8976 O O . TYR B 1 224 ? -10.153 19.516 0.238 1.00 55.61 224 TYR B O 1
ATOM 8994 N N . ASN B 1 225 ? -9.964 20.781 2.076 1.00 34.52 225 ASN B N 1
ATOM 8995 C CA . ASN B 1 225 ? -9.342 21.895 1.414 1.00 44.16 225 ASN B CA 1
ATOM 8996 C C . ASN B 1 225 ? -7.854 21.913 1.745 1.00 40.95 225 ASN B C 1
ATOM 8997 O O . ASN B 1 225 ? -7.210 22.955 1.777 1.00 45.70 225 ASN B O 1
ATOM 9008 N N . SER B 1 226 ? -7.306 20.730 2.009 1.00 33.79 226 SER B N 1
ATOM 9009 C CA . SER B 1 226 ? -5.910 20.504 2.316 1.00 39.07 226 SER B CA 1
ATOM 9010 C C . SER B 1 226 ? -5.450 19.326 1.442 1.00 26.96 226 SER B C 1
ATOM 9011 O O . SER B 1 226 ? -6.295 18.507 1.083 1.00 29.03 226 SER B O 1
ATOM 9019 N N . PRO B 1 227 ? -4.176 19.192 1.050 1.00 27.89 227 PRO B N 1
ATOM 9020 C CA . PRO B 1 227 ? -3.759 18.150 0.115 1.00 26.60 227 PRO B CA 1
ATOM 9021 C C . PRO B 1 227 ? -4.092 16.727 0.537 1.00 26.63 227 PRO B C 1
ATOM 9022 O O . PRO B 1 227 ? -3.949 16.373 1.717 1.00 27.61 227 PRO B O 1
ATOM 9033 N N . TYR B 1 228 ? -4.501 15.926 -0.440 1.00 25.42 228 TYR B N 1
ATOM 9034 C CA . TYR B 1 228 ? -4.649 14.495 -0.190 1.00 23.20 228 TYR B CA 1
ATOM 9035 C C . TYR B 1 228 ? -4.230 13.721 -1.407 1.00 24.18 228 TYR B C 1
ATOM 9036 O O . TYR B 1 228 ? -4.337 14.225 -2.529 1.00 25.15 228 TYR B O 1
ATOM 9054 N N . ILE B 1 229 ? -3.760 12.508 -1.166 1.00 23.69 229 ILE B N 1
ATOM 9055 C CA . ILE B 1 229 ? -3.210 11.649 -2.195 1.00 22.65 229 ILE B CA 1
ATOM 9056 C C . ILE B 1 229 ? -3.828 10.284 -1.973 1.00 28.48 229 ILE B C 1
ATOM 9057 O O . ILE B 1 229 ? -3.654 9.738 -0.887 1.00 25.29 229 ILE B O 1
ATOM 9073 N N . ILE B 1 230 ? -4.526 9.736 -2.958 1.00 24.62 230 ILE B N 1
ATOM 9074 C CA . ILE B 1 230 ? -5.236 8.473 -2.739 1.00 20.46 230 ILE B CA 1
ATOM 9075 C C . ILE B 1 230 ? -4.965 7.552 -3.927 1.00 21.00 230 ILE B C 1
ATOM 9076 O O . ILE B 1 230 ? -5.542 7.773 -5.004 1.00 25.35 230 ILE B O 1
ATOM 9092 N N . PRO B 1 231 ? -4.126 6.525 -3.788 1.00 22.88 231 PRO B N 1
ATOM 9093 C CA . PRO B 1 231 ? -3.902 5.556 -4.854 1.00 25.33 231 PRO B CA 1
ATOM 9094 C C . PRO B 1 231 ? -5.173 4.801 -5.176 1.00 29.74 231 PRO B C 1
ATOM 9095 O O . PRO B 1 231 ? -5.870 4.353 -4.271 1.00 32.65 231 PRO B O 1
ATOM 9106 N N . GLY B 1 232 ? -5.480 4.666 -6.457 1.00 25.29 232 GLY B N 1
ATOM 9107 C CA . GLY B 1 232 ? -6.542 3.778 -6.893 1.00 26.87 232 GLY B CA 1
ATOM 9108 C C . GLY B 1 232 ? -5.893 2.535 -7.507 1.00 27.52 232 GLY B C 1
ATOM 9109 O O . GLY B 1 232 ? -4.698 2.280 -7.338 1.00 27.92 232 GLY B O 1
ATOM 9113 N N . THR B 1 233 ? -6.691 1.758 -8.220 1.00 29.33 233 THR B N 1
ATOM 9114 C CA . THR B 1 233 ? -6.186 0.556 -8.891 1.00 31.00 233 THR B CA 1
ATOM 9115 C C . THR B 1 233 ? -5.074 0.825 -9.909 1.00 37.06 233 THR B C 1
ATOM 9116 O O . THR B 1 233 ? -4.083 0.101 -9.937 1.00 44.90 233 THR B O 1
ATOM 9127 N N . GLN B 1 234 ? -5.238 1.874 -10.706 1.00 33.36 234 GLN B N 1
ATOM 9128 C CA . GLN B 1 234 ? -4.359 2.113 -11.860 1.00 47.68 234 GLN B CA 1
ATOM 9129 C C . GLN B 1 234 ? -3.684 3.477 -11.808 1.00 46.09 234 GLN B C 1
ATOM 9130 O O . GLN B 1 234 ? -2.610 3.673 -12.374 1.00 46.39 234 GLN B O 1
ATOM 9144 N N . THR B 1 235 ? -4.340 4.439 -11.178 1.00 30.01 235 THR B N 1
ATOM 9145 C CA . THR B 1 235 ? -3.897 5.827 -11.153 1.00 25.91 235 THR B CA 1
ATOM 9146 C C . THR B 1 235 ? -4.020 6.314 -9.707 1.00 29.47 235 THR B C 1
ATOM 9147 O O . THR B 1 235 ? -4.579 5.611 -8.857 1.00 32.46 235 THR B O 1
ATOM 9158 N N . VAL B 1 236 ? -3.492 7.487 -9.422 1.00 26.53 236 VAL B N 1
ATOM 9159 C CA . VAL B 1 236 ? -3.534 8.053 -8.084 1.00 26.78 236 VAL B CA 1
ATOM 9160 C C . VAL B 1 236 ? -4.316 9.341 -8.161 1.00 34.35 236 VAL B C 1
ATOM 9161 O O . VAL B 1 236 ? -4.117 10.139 -9.083 1.00 24.70 236 VAL B O 1
ATOM 9174 N N . THR B 1 237 ? -5.179 9.552 -7.179 1.00 24.22 237 THR B N 1
ATOM 9175 C CA . THR B 1 237 ? -5.987 10.779 -7.164 1.00 26.56 237 THR B CA 1
ATOM 9176 C C . THR B 1 237 ? -5.256 11.794 -6.304 1.00 27.35 237 THR B C 1
ATOM 9177 O O . THR B 1 237 ? -4.887 11.489 -5.163 1.00 26.02 237 THR B O 1
ATOM 9188 N N . LEU B 1 238 ? -5.080 12.996 -6.837 1.00 21.65 238 LEU B N 1
ATOM 9189 C CA . LEU B 1 238 ? -4.574 14.125 -6.056 1.00 21.61 238 LEU B CA 1
ATOM 9190 C C . LEU B 1 238 ? -5.729 15.098 -5.870 1.00 29.24 238 LEU B C 1
ATOM 9191 O O . LEU B 1 238 ? -6.463 15.407 -6.818 1.00 24.20 238 LEU B O 1
ATOM 9207 N N . GLY B 1 239 ? -5.911 15.551 -4.640 1.00 25.62 239 GLY B N 1
ATOM 9208 C CA . GLY B 1 239 ? -7.024 16.431 -4.377 1.00 29.53 239 GLY B CA 1
ATOM 9209 C C . GLY B 1 239 ? -6.734 17.393 -3.271 1.00 29.80 239 GLY B C 1
ATOM 9210 O O . GLY B 1 239 ? -5.590 17.536 -2.828 1.00 26.85 239 GLY B O 1
ATOM 9214 N N . GLY B 1 240 ? -7.808 18.058 -2.859 1.00 32.56 240 GLY B N 1
ATOM 9215 C CA . GLY B 1 240 ? -7.752 19.002 -1.764 1.00 31.57 240 GLY B CA 1
ATOM 9216 C C . GLY B 1 240 ? -8.439 20.331 -2.020 1.00 30.30 240 GLY B C 1
ATOM 9217 O O . GLY B 1 240 ? -7.865 21.362 -1.672 1.00 33.54 240 GLY B O 1
ATOM 9221 N N . ILE B 1 241 ? -9.635 20.324 -2.615 1.00 24.46 241 ILE B N 1
ATOM 9222 C CA . ILE B 1 241 ? -10.385 21.559 -2.847 1.00 25.27 241 ILE B CA 1
ATOM 9223 C C . ILE B 1 241 ? -11.807 21.401 -2.302 1.00 26.61 241 ILE B C 1
ATOM 9224 O O . ILE B 1 241 ? -12.480 20.417 -2.635 1.00 27.57 241 ILE B O 1
ATOM 9240 N N . PHE B 1 242 ? -12.271 22.402 -1.548 1.00 25.13 242 PHE B N 1
ATOM 9241 C CA . PHE B 1 242 ? -13.648 22.456 -1.048 1.00 26.62 242 PHE B CA 1
ATOM 9242 C C . PHE B 1 242 ? -14.091 23.883 -1.116 1.00 31.89 242 PHE B C 1
ATOM 9243 O O . PHE B 1 242 ? -13.480 24.737 -0.471 1.00 34.05 242 PHE B O 1
ATOM 9260 N N . GLN B 1 243 ? -15.124 24.141 -1.904 1.00 25.56 243 GLN B N 1
ATOM 9261 C CA . GLN B 1 243 ? -15.615 25.510 -2.038 1.00 31.02 243 GLN B CA 1
ATOM 9262 C C . GLN B 1 243 ? -17.129 25.474 -1.937 1.00 27.00 243 GLN B C 1
ATOM 9263 O O . GLN B 1 243 ? -17.842 25.063 -2.861 1.00 26.13 243 GLN B O 1
ATOM 9277 N N . LEU B 1 244 ? -17.615 25.892 -0.780 1.00 26.10 244 LEU B N 1
ATOM 9278 C CA . LEU B 1 244 ? -19.051 25.814 -0.506 1.00 26.60 244 LEU B CA 1
ATOM 9279 C C . LEU B 1 244 ? -19.810 26.840 -1.335 1.00 29.76 244 LEU B C 1
ATOM 9280 O O . LEU B 1 244 ? -19.429 28.011 -1.388 1.00 29.16 244 LEU B O 1
ATOM 9296 N N . GLY B 1 245 ? -20.838 26.388 -2.037 1.00 25.37 245 GLY B N 1
ATOM 9297 C CA . GLY B 1 245 ? -21.728 27.302 -2.754 1.00 27.02 245 GLY B CA 1
ATOM 9298 C C . GLY B 1 245 ? -21.314 27.582 -4.193 1.00 37.84 245 GLY B C 1
ATOM 9299 O O . GLY B 1 245 ? -21.965 28.349 -4.892 1.00 30.33 245 GLY B O 1
ATOM 9303 N N . ASN B 1 246 ? -20.209 26.988 -4.636 1.00 31.20 246 ASN B N 1
ATOM 9304 C CA . ASN B 1 246 ? -19.699 27.241 -5.992 1.00 25.80 246 ASN B CA 1
ATOM 9305 C C . ASN B 1 246 ? -20.234 26.133 -6.908 1.00 33.03 246 ASN B C 1
ATOM 9306 O O . ASN B 1 246 ? -20.053 24.942 -6.641 1.00 30.88 246 ASN B O 1
ATOM 9317 N N . TRP B 1 247 ? -20.899 26.542 -7.978 1.00 29.31 247 TRP B N 1
ATOM 9318 C CA . TRP B 1 247 ? -21.551 25.657 -8.924 1.00 31.21 247 TRP B CA 1
ATOM 9319 C C . TRP B 1 247 ? -20.813 25.552 -10.262 1.00 31.49 247 TRP B C 1
ATOM 9320 O O . TRP B 1 247 ? -21.382 25.082 -11.244 1.00 27.62 247 TRP B O 1
ATOM 9341 N N . SER B 1 248 ? -19.559 25.978 -10.340 1.00 28.85 248 SER B N 1
ATOM 9342 C CA . SER B 1 248 ? -18.878 25.990 -11.628 1.00 27.49 248 SER B CA 1
ATOM 9343 C C . SER B 1 248 ? -18.298 24.613 -11.967 1.00 28.81 248 SER B C 1
ATOM 9344 O O . SER B 1 248 ? -17.320 24.177 -11.344 1.00 30.65 248 SER B O 1
ATOM 9352 N N . GLU B 1 249 ? -18.876 23.937 -12.960 1.00 27.72 249 GLU B N 1
ATOM 9353 C CA . GLU B 1 249 ? -18.412 22.595 -13.320 1.00 26.29 249 GLU B CA 1
ATOM 9354 C C . GLU B 1 249 ? -17.336 22.720 -14.404 1.00 35.51 249 GLU B C 1
ATOM 9355 O O . GLU B 1 249 ? -17.533 22.416 -15.586 1.00 35.05 249 GLU B O 1
ATOM 9367 N N . LEU B 1 250 ? -16.216 23.253 -13.973 1.00 28.13 250 LEU B N 1
ATOM 9368 C CA . LEU B 1 250 ? -15.106 23.617 -14.857 1.00 24.36 250 LEU B CA 1
ATOM 9369 C C . LEU B 1 250 ? -13.849 23.460 -14.057 1.00 23.18 250 LEU B C 1
ATOM 9370 O O . LEU B 1 250 ? -13.699 24.100 -13.009 1.00 28.39 250 LEU B O 1
ATOM 9386 N N . ASN B 1 251 ? -12.931 22.650 -14.558 1.00 27.31 251 ASN B N 1
ATOM 9387 C CA . ASN B 1 251 ? -11.618 22.542 -13.933 1.00 25.22 251 ASN B CA 1
ATOM 9388 C C . ASN B 1 251 ? -10.874 23.849 -14.104 1.00 37.30 251 ASN B C 1
ATOM 9389 O O . ASN B 1 251 ? -10.712 24.312 -15.239 1.00 38.69 251 ASN B O 1
ATOM 9400 N N . ASN B 1 252 ? -10.445 24.450 -13.000 1.00 33.03 252 ASN B N 1
ATOM 9401 C CA . ASN B 1 252 ? -9.755 25.734 -13.116 1.00 52.84 252 ASN B CA 1
ATOM 9402 C C . ASN B 1 252 ? -8.296 25.612 -12.751 1.00 42.25 252 ASN B C 1
ATOM 9403 O O . ASN B 1 252 ? -7.873 24.783 -11.937 1.00 29.42 252 ASN B O 1
ATOM 9414 N N . ILE B 1 253 ? -7.526 26.474 -13.394 1.00 38.02 253 ILE B N 1
ATOM 9415 C CA . ILE B 1 253 ? -6.086 26.425 -13.301 1.00 36.93 253 ILE B CA 1
ATOM 9416 C C . ILE B 1 253 ? -5.566 26.808 -11.919 1.00 31.97 253 ILE B C 1
ATOM 9417 O O . ILE B 1 253 ? -4.594 26.222 -11.456 1.00 29.63 253 ILE B O 1
ATOM 9433 N N . GLN B 1 254 ? -6.220 27.737 -11.222 1.00 29.39 254 GLN B N 1
ATOM 9434 C CA . GLN B 1 254 ? -5.738 28.043 -9.880 1.00 31.23 254 GLN B CA 1
ATOM 9435 C C . GLN B 1 254 ? -5.860 26.842 -8.928 1.00 35.10 254 GLN B C 1
ATOM 9436 O O . GLN B 1 254 ? -4.909 26.492 -8.224 1.00 31.19 254 GLN B O 1
ATOM 9450 N N . ASP B 1 255 ? -7.003 26.161 -8.983 1.00 30.71 255 ASP B N 1
ATOM 9451 C CA . ASP B 1 255 ? -7.186 24.962 -8.149 1.00 30.90 255 ASP B CA 1
ATOM 9452 C C . ASP B 1 255 ? -6.301 23.802 -8.593 1.00 27.76 255 ASP B C 1
ATOM 9453 O O . ASP B 1 255 ? -5.768 23.075 -7.761 1.00 29.66 255 ASP B O 1
ATOM 9462 N N . HIS B 1 256 ? -6.069 23.676 -9.899 1.00 27.10 256 HIS B N 1
ATOM 9463 C CA . HIS B 1 256 ? -5.088 22.734 -10.448 1.00 27.83 256 HIS B CA 1
ATOM 9464 C C . HIS B 1 256 ? -3.719 22.936 -9.837 1.00 31.10 256 HIS B C 1
ATOM 9465 O O . HIS B 1 256 ? -3.089 21.998 -9.351 1.00 29.22 256 HIS B O 1
ATOM 9480 N N . ASN B 1 257 ? -3.271 24.186 -9.846 1.00 35.30 257 ASN B N 1
ATOM 9481 C CA . ASN B 1 257 ? -1.976 24.502 -9.270 1.00 32.12 257 ASN B CA 1
ATOM 9482 C C . ASN B 1 257 ? -1.922 24.306 -7.762 1.00 31.00 257 ASN B C 1
ATOM 9483 O O . ASN B 1 257 ? -0.922 23.789 -7.253 1.00 32.09 257 ASN B O 1
ATOM 9494 N N . THR B 1 258 ? -3.018 24.621 -7.079 1.00 28.15 258 THR B N 1
ATOM 9495 C CA . THR B 1 258 ? -3.107 24.371 -5.629 1.00 30.44 258 THR B CA 1
ATOM 9496 C C . THR B 1 258 ? -2.974 22.885 -5.310 1.00 28.91 258 THR B C 1
ATOM 9497 O O . THR B 1 258 ? -2.211 22.492 -4.418 1.00 29.62 258 THR B O 1
ATOM 9508 N N . ILE B 1 259 ? -3.651 22.069 -6.114 1.00 28.52 259 ILE B N 1
ATOM 9509 C CA . ILE B 1 259 ? -3.591 20.628 -5.926 1.00 29.42 259 ILE B CA 1
ATOM 9510 C C . ILE B 1 259 ? -2.186 20.115 -6.190 1.00 39.74 259 ILE B C 1
ATOM 9511 O O . ILE B 1 259 ? -1.601 19.391 -5.374 1.00 26.88 259 ILE B O 1
ATOM 9527 N N . TRP B 1 260 ? -1.656 20.512 -7.345 1.00 29.89 260 TRP B N 1
ATOM 9528 C CA . TRP B 1 260 ? -0.351 20.015 -7.770 1.00 32.79 260 TRP B CA 1
ATOM 9529 C C . TRP B 1 260 ? 0.753 20.363 -6.795 1.00 32.41 260 TRP B C 1
ATOM 9530 O O . TRP B 1 260 ? 1.504 19.505 -6.314 1.00 29.72 260 TRP B O 1
ATOM 9551 N N . GLU B 1 261 ? 0.810 21.645 -6.466 1.00 33.10 261 GLU B N 1
ATOM 9552 C CA . GLU B 1 261 ? 1.879 22.147 -5.619 1.00 37.20 261 GLU B CA 1
ATOM 9553 C C . GLU B 1 261 ? 1.765 21.638 -4.195 1.00 35.22 261 GLU B C 1
ATOM 9554 O O . GLU B 1 261 ? 2.766 21.290 -3.560 1.00 31.77 261 GLU B O 1
ATOM 9566 N N . GLY B 1 262 ? 0.534 21.487 -3.727 1.00 33.24 262 GLY B N 1
ATOM 9567 C CA . GLY B 1 262 ? 0.342 20.963 -2.385 1.00 32.06 262 GLY B CA 1
ATOM 9568 C C . GLY B 1 262 ? 0.677 19.483 -2.265 1.00 31.22 262 GLY B C 1
ATOM 9569 O O . GLY B 1 262 ? 1.376 19.066 -1.334 1.00 32.31 262 GLY B O 1
ATOM 9573 N N . CYS B 1 263 ? 0.259 18.703 -3.251 1.00 26.76 263 CYS B N 1
ATOM 9574 C CA . CYS B 1 263 ? 0.572 17.284 -3.202 1.00 29.78 263 CYS B CA 1
ATOM 9575 C C . CYS B 1 263 ? 2.026 16.974 -3.531 1.00 46.60 263 CYS B C 1
ATOM 9576 O O . CYS B 1 263 ? 2.587 16.065 -2.931 1.00 30.99 263 CYS B O 1
ATOM 9584 N N . CYS B 1 264 ? 2.664 17.754 -4.404 1.00 28.02 264 CYS B N 1
ATOM 9585 C CA . CYS B 1 264 ? 4.122 17.601 -4.592 1.00 25.36 264 CYS B CA 1
ATOM 9586 C C . CYS B 1 264 ? 4.984 18.027 -3.407 1.00 29.42 264 CYS B C 1
ATOM 9587 O O . CYS B 1 264 ? 6.076 17.488 -3.187 1.00 33.19 264 CYS B O 1
ATOM 9595 N N . ARG B 1 265 ? 4.525 19.016 -2.651 1.00 30.14 265 ARG B N 1
ATOM 9596 C CA . ARG B 1 265 ? 5.184 19.345 -1.390 1.00 39.69 265 ARG B CA 1
ATOM 9597 C C . ARG B 1 265 ? 5.080 18.218 -0.363 1.00 44.52 265 ARG B C 1
ATOM 9598 O O . ARG B 1 265 ? 6.051 17.925 0.333 1.00 35.76 265 ARG B O 1
ATOM 9619 N N . LEU B 1 266 ? 3.905 17.593 -0.312 1.00 36.94 266 LEU B N 1
ATOM 9620 C CA . LEU B 1 266 ? 3.629 16.476 0.584 1.00 33.83 266 LEU B CA 1
ATOM 9621 C C . LEU B 1 266 ? 4.424 15.237 0.209 1.00 33.58 266 LEU B C 1
ATOM 9622 O O . LEU B 1 266 ? 4.947 14.520 1.064 1.00 40.42 266 LEU B O 1
ATOM 9638 N N . GLU B 1 267 ? 4.503 15.005 -1.099 1.00 33.94 267 GLU B N 1
ATOM 9639 C CA . GLU B 1 267 ? 5.138 13.829 -1.646 1.00 31.84 267 GLU B CA 1
ATOM 9640 C C . GLU B 1 267 ? 5.956 14.188 -2.889 1.00 38.06 267 GLU B C 1
ATOM 9641 O O . GLU B 1 267 ? 5.453 14.114 -4.014 1.00 31.56 267 GLU B O 1
ATOM 9653 N N . PRO B 1 268 ? 7.224 14.599 -2.744 1.00 43.96 268 PRO B N 1
ATOM 9654 C CA . PRO B 1 268 ? 8.049 15.070 -3.865 1.00 29.97 268 PRO B CA 1
ATOM 9655 C C . PRO B 1 268 ? 8.237 14.179 -5.081 1.00 32.63 268 PRO B C 1
ATOM 9656 O O . PRO B 1 268 ? 8.501 14.678 -6.176 1.00 41.94 268 PRO B O 1
ATOM 9667 N N . THR B 1 269 ? 8.069 12.875 -4.921 1.00 35.82 269 THR B N 1
ATOM 9668 C CA . THR B 1 269 ? 8.124 11.976 -6.070 1.00 31.54 269 THR B CA 1
ATOM 9669 C C . THR B 1 269 ? 7.023 12.214 -7.105 1.00 30.83 269 THR B C 1
ATOM 9670 O O . THR B 1 269 ? 7.181 11.848 -8.270 1.00 35.26 269 THR B O 1
ATOM 9681 N N . LEU B 1 270 ? 5.930 12.873 -6.696 1.00 29.42 270 LEU B N 1
ATOM 9682 C CA . LEU B 1 270 ? 4.866 13.204 -7.642 1.00 34.07 270 LEU B CA 1
ATOM 9683 C C . LEU B 1 270 ? 5.312 14.206 -8.697 1.00 33.33 270 LEU B C 1
ATOM 9684 O O . LEU B 1 270 ? 4.677 14.297 -9.742 1.00 37.26 270 LEU B O 1
ATOM 9700 N N . LYS B 1 271 ? 6.434 14.897 -8.477 1.00 37.57 271 LYS B N 1
ATOM 9701 C CA . LYS B 1 271 ? 6.962 15.818 -9.484 1.00 43.23 271 LYS B CA 1
ATOM 9702 C C . LYS B 1 271 ? 7.214 15.174 -10.849 1.00 48.52 271 LYS B C 1
ATOM 9703 O O . LYS B 1 271 ? 7.139 15.836 -11.881 1.00 52.35 271 LYS B O 1
ATOM 9722 N N . ASN B 1 272 ? 7.424 13.862 -10.834 1.00 33.53 272 ASN B N 1
ATOM 9723 C CA . ASN B 1 272 ? 7.676 13.088 -12.044 1.00 52.59 272 ASN B CA 1
ATOM 9724 C C . ASN B 1 272 ? 6.482 12.218 -12.442 1.00 61.18 272 ASN B C 1
ATOM 9725 O O . ASN B 1 272 ? 6.605 11.351 -13.309 1.00 44.67 272 ASN B O 1
ATOM 9736 N N . ALA B 1 273 ? 5.310 12.439 -11.848 1.00 39.60 273 ALA B N 1
ATOM 9737 C CA . ALA B 1 273 ? 4.146 11.649 -12.220 1.00 34.65 273 ALA B CA 1
ATOM 9738 C C . ALA B 1 273 ? 3.426 12.306 -13.407 1.00 36.58 273 ALA B C 1
ATOM 9739 O O . ALA B 1 273 ? 3.258 13.525 -13.460 1.00 39.04 273 ALA B O 1
ATOM 9746 N N . ARG B 1 274 ? 2.995 11.485 -14.359 1.00 39.58 274 ARG B N 1
ATOM 9747 C CA . ARG B 1 274 ? 2.275 11.959 -15.534 1.00 37.99 274 ARG B CA 1
ATOM 9748 C C . ARG B 1 274 ? 0.813 12.268 -15.200 1.00 43.30 274 ARG B C 1
ATOM 9749 O O . ARG B 1 274 ? 0.086 11.389 -14.735 1.00 33.03 274 ARG B O 1
ATOM 9770 N N . ILE B 1 275 ? 0.363 13.485 -15.488 1.00 29.72 275 ILE B N 1
ATOM 9771 C CA . ILE B 1 275 ? -1.043 13.844 -15.213 1.00 33.43 275 ILE B CA 1
ATOM 9772 C C . ILE B 1 275 ? -1.943 13.296 -16.313 1.00 37.27 275 ILE B C 1
ATOM 9773 O O . ILE B 1 275 ? -1.741 13.557 -17.501 1.00 40.19 275 ILE B O 1
ATOM 9789 N N . ILE B 1 276 ? -2.931 12.517 -15.900 1.00 25.89 276 ILE B N 1
ATOM 9790 C CA . ILE B 1 276 ? -3.811 11.836 -16.829 1.00 26.35 276 ILE B CA 1
ATOM 9791 C C . ILE B 1 276 ? -5.065 12.669 -17.097 1.00 45.22 276 ILE B C 1
ATOM 9792 O O . ILE B 1 276 ? -5.529 12.738 -18.232 1.00 43.53 276 ILE B O 1
ATOM 9808 N N . GLY B 1 277 ? -5.614 13.312 -16.074 1.00 34.72 277 GLY B N 1
ATOM 9809 C CA . GLY B 1 277 ? -6.874 14.014 -16.284 1.00 41.41 277 GLY B CA 1
ATOM 9810 C C . GLY B 1 277 ? -7.346 14.700 -15.028 1.00 36.53 277 GLY B C 1
ATOM 9811 O O . GLY B 1 277 ? -6.720 14.572 -13.972 1.00 28.06 277 GLY B O 1
ATOM 9815 N N . GLU B 1 278 ? -8.423 15.464 -15.166 1.00 30.23 278 GLU B N 1
ATOM 9816 C CA . GLU B 1 278 ? -8.924 16.329 -14.099 1.00 27.14 278 GLU B CA 1
ATOM 9817 C C . GLU B 1 278 ? -10.429 16.285 -14.098 1.00 27.10 278 GLU B C 1
ATOM 9818 O O . GLU B 1 278 ? -11.043 16.120 -15.157 1.00 29.07 278 GLU B O 1
ATOM 9830 N N . ARG B 1 279 ? -11.031 16.428 -12.919 1.00 24.82 279 ARG B N 1
ATOM 9831 C CA . ARG B 1 279 ? -12.498 16.416 -12.834 1.00 22.48 279 ARG B CA 1
ATOM 9832 C C . ARG B 1 279 ? -12.928 17.362 -11.734 1.00 27.44 279 ARG B C 1
ATOM 9833 O O . ARG B 1 279 ? -12.222 17.532 -10.734 1.00 23.03 279 ARG B O 1
ATOM 9854 N N . THR B 1 280 ? -14.124 17.876 -11.904 1.00 24.06 280 THR B N 1
ATOM 9855 C CA . THR B 1 280 ? -14.772 18.699 -10.878 1.00 27.19 280 THR B CA 1
ATOM 9856 C C . THR B 1 280 ? -16.060 17.998 -10.479 1.00 29.79 280 THR B C 1
ATOM 9857 O O . THR B 1 280 ? -16.739 17.424 -11.338 1.00 26.26 280 THR B O 1
ATOM 9868 N N . GLY B 1 281 ? -16.414 18.036 -9.191 1.00 27.48 281 GLY B N 1
ATOM 9869 C CA . GLY B 1 281 ? -17.748 17.562 -8.783 1.00 30.14 281 GLY B CA 1
ATOM 9870 C C . GLY B 1 281 ? -18.327 18.364 -7.630 1.00 29.93 281 GLY B C 1
ATOM 9871 O O . GLY B 1 281 ? -17.616 19.166 -7.014 1.00 27.67 281 GLY B O 1
ATOM 9875 N N . PHE B 1 282 ? -19.607 18.119 -7.318 1.00 27.59 282 PHE B N 1
ATOM 9876 C CA . PHE B 1 282 ? -20.301 18.893 -6.285 1.00 25.26 282 PHE B CA 1
ATOM 9877 C C . PHE B 1 282 ? -20.730 17.976 -5.167 1.00 25.16 282 PHE B C 1
ATOM 9878 O O . PHE B 1 282 ? -21.675 17.196 -5.309 1.00 25.85 282 PHE B O 1
ATOM 9895 N N . ARG B 1 283 ? -20.036 18.055 -4.036 1.00 25.17 283 ARG B N 1
ATOM 9896 C CA . ARG B 1 283 ? -20.455 17.237 -2.896 1.00 23.15 283 ARG B CA 1
ATOM 9897 C C . ARG B 1 283 ? -21.837 17.722 -2.405 1.00 22.25 283 ARG B C 1
ATOM 9898 O O . ARG B 1 283 ? -22.024 18.935 -2.298 1.00 24.76 283 ARG B O 1
ATOM 9919 N N . PRO B 1 284 ? -22.795 16.837 -2.132 1.00 24.06 284 PRO B N 1
ATOM 9920 C CA . PRO B 1 284 ? -24.125 17.242 -1.652 1.00 20.51 284 PRO B CA 1
ATOM 9921 C C . PRO B 1 284 ? -24.124 17.518 -0.158 1.00 27.29 284 PRO B C 1
ATOM 9922 O O . PRO B 1 284 ? -24.538 16.675 0.637 1.00 27.16 284 PRO B O 1
ATOM 9933 N N . VAL B 1 285 ? -23.630 18.690 0.225 1.00 25.12 285 VAL B N 1
ATOM 9934 C CA . VAL B 1 285 ? -23.372 18.988 1.628 1.00 26.05 285 VAL B CA 1
ATOM 9935 C C . VAL B 1 285 ? -24.689 19.307 2.304 1.00 26.64 285 VAL B C 1
ATOM 9936 O O . VAL B 1 285 ? -25.474 20.096 1.769 1.00 25.99 285 VAL B O 1
ATOM 9949 N N . ARG B 1 286 ? -24.887 18.695 3.465 1.00 30.59 286 ARG B N 1
ATOM 9950 C CA . ARG B 1 286 ? -26.097 18.888 4.261 1.00 28.39 286 ARG B CA 1
ATOM 9951 C C . ARG B 1 286 ? -25.715 18.621 5.715 1.00 31.14 286 ARG B C 1
ATOM 9952 O O . ARG B 1 286 ? -24.882 17.745 5.943 1.00 27.93 286 ARG B O 1
ATOM 9973 N N . PRO B 1 287 ? -26.256 19.300 6.749 1.00 36.00 287 PRO B N 1
ATOM 9974 C CA . PRO B 1 287 ? -25.892 18.997 8.146 1.00 31.84 287 PRO B CA 1
ATOM 9975 C C . PRO B 1 287 ? -26.111 17.549 8.591 1.00 31.42 287 PRO B C 1
ATOM 9976 O O . PRO B 1 287 ? -25.427 17.040 9.484 1.00 35.16 287 PRO B O 1
ATOM 9987 N N . GLN B 1 288 ? -27.056 16.891 7.929 1.00 34.12 288 GLN B N 1
ATOM 9988 C CA . GLN B 1 288 ? -27.225 15.456 8.031 1.00 29.54 288 GLN B CA 1
ATOM 9989 C C . GLN B 1 288 ? -27.854 14.961 6.750 1.00 22.97 288 GLN B C 1
ATOM 9990 O O . GLN B 1 288 ? -28.491 15.731 6.040 1.00 28.54 288 GLN B O 1
ATOM 10004 N N . ILE B 1 289 ? -27.729 13.670 6.475 1.00 29.53 289 ILE B N 1
ATOM 10005 C CA . ILE B 1 289 ? -28.443 13.049 5.355 1.00 29.17 289 ILE B CA 1
ATOM 10006 C C . ILE B 1 289 ? -29.959 13.204 5.526 1.00 33.84 289 ILE B C 1
ATOM 10007 O O . ILE B 1 289 ? -30.478 13.086 6.640 1.00 33.16 289 ILE B O 1
ATOM 10023 N N . ARG B 1 290 ? -30.651 13.499 4.436 1.00 29.75 290 ARG B N 1
ATOM 10024 C CA . ARG B 1 290 ? -32.095 13.415 4.477 1.00 30.68 290 ARG B CA 1
ATOM 10025 C C . ARG B 1 290 ? -32.495 12.036 4.013 1.00 36.95 290 ARG B C 1
ATOM 10026 O O . ARG B 1 290 ? -32.368 11.728 2.827 1.00 32.84 290 ARG B O 1
ATOM 10047 N N . LEU B 1 291 ? -33.011 11.240 4.942 1.00 31.47 291 LEU B N 1
ATOM 10048 C CA . LEU B 1 291 ? -33.405 9.877 4.636 1.00 31.27 291 LEU B CA 1
ATOM 10049 C C . LEU B 1 291 ? -34.728 9.617 5.333 1.00 40.32 291 LEU B C 1
ATOM 10050 O O . LEU B 1 291 ? -34.741 9.298 6.518 1.00 32.43 291 LEU B O 1
ATOM 10066 N N . GLU B 1 292 ? -35.824 9.833 4.612 1.00 34.60 292 GLU B N 1
ATOM 10067 C CA . GLU B 1 292 ? -37.157 9.877 5.230 1.00 39.41 292 GLU B CA 1
ATOM 10068 C C . GLU B 1 292 ? -38.250 9.727 4.199 1.00 38.49 292 GLU B C 1
ATOM 10069 O O . GLU B 1 292 ? -38.056 10.039 3.019 1.00 34.53 292 GLU B O 1
ATOM 10081 N N . ARG B 1 293 ? -39.434 9.315 4.653 1.00 30.85 293 ARG B N 1
ATOM 10082 C CA . ARG B 1 293 ? -40.586 9.292 3.761 1.00 33.70 293 ARG B CA 1
ATOM 10083 C C . ARG B 1 293 ? -41.347 10.610 3.798 1.00 38.81 293 ARG B C 1
ATOM 10084 O O . ARG B 1 293 ? -41.364 11.318 4.806 1.00 37.66 293 ARG B O 1
ATOM 10105 N N . GLU B 1 294 ? -42.022 10.887 2.698 1.00 33.88 294 GLU B N 1
ATOM 10106 C CA . GLU B 1 294 ? -42.929 12.019 2.560 1.00 45.60 294 GLU B CA 1
ATOM 10107 C C . GLU B 1 294 ? -44.104 11.572 1.702 1.00 59.65 294 GLU B C 1
ATOM 10108 O O . GLU B 1 294 ? -43.919 10.949 0.654 1.00 45.79 294 GLU B O 1
ATOM 10120 N N . GLN B 1 295 ? -45.320 11.898 2.122 1.00 37.71 295 GLN B N 1
ATOM 10121 C CA . GLN B 1 295 ? -46.482 11.556 1.312 1.00 33.99 295 GLN B CA 1
ATOM 10122 C C . GLN B 1 295 ? -46.757 12.721 0.380 1.00 40.42 295 GLN B C 1
ATOM 10123 O O . GLN B 1 295 ? -46.776 13.872 0.836 1.00 46.92 295 GLN B O 1
ATOM 10137 N N . LEU B 1 296 ? -47.039 12.431 -0.882 1.00 69.47 296 LEU B N 1
ATOM 10138 C CA . LEU B 1 296 ? -47.366 13.475 -1.843 1.00 52.64 296 LEU B CA 1
ATOM 10139 C C . LEU B 1 296 ? -48.804 13.277 -2.288 1.00 85.66 296 LEU B C 1
ATOM 10140 O O . LEU B 1 296 ? -49.149 12.342 -3.018 1.00 103.53 296 LEU B O 1
ATOM 10156 N N . ARG B 1 297 ? -49.655 14.203 -1.867 1.00 89.50 297 ARG B N 1
ATOM 10157 C CA . ARG B 1 297 ? -51.085 14.162 -2.194 1.00 107.87 297 ARG B CA 1
ATOM 10158 C C . ARG B 1 297 ? -51.373 14.834 -3.542 1.00 104.05 297 ARG B C 1
ATOM 10159 O O . ARG B 1 297 ? -52.265 15.668 -3.701 1.00 101.77 297 ARG B O 1
ATOM 10180 N N . THR B 1 298 ? -50.574 14.458 -4.525 1.00 106.66 298 THR B N 1
ATOM 10181 C CA . THR B 1 298 ? -50.432 15.170 -5.787 1.00 103.61 298 THR B CA 1
ATOM 10182 C C . THR B 1 298 ? -51.224 14.477 -6.894 1.00 104.40 298 THR B C 1
ATOM 10183 O O . THR B 1 298 ? -50.711 14.146 -7.966 1.00 101.78 298 THR B O 1
ATOM 10194 N N . GLY B 1 299 ? -52.490 14.228 -6.594 1.00 95.53 299 GLY B N 1
ATOM 10195 C CA . GLY B 1 299 ? -53.346 13.450 -7.477 1.00 97.40 299 GLY B CA 1
ATOM 10196 C C . GLY B 1 299 ? -53.685 12.109 -6.847 1.00 105.60 299 GLY B C 1
ATOM 10197 O O . GLY B 1 299 ? -53.097 11.750 -5.817 1.00 97.41 299 GLY B O 1
ATOM 10201 N N . PRO B 1 300 ? -54.614 11.341 -7.434 1.00 109.28 300 PRO B N 1
ATOM 10202 C CA . PRO B 1 300 ? -54.972 10.022 -6.924 1.00 103.40 300 PRO B CA 1
ATOM 10203 C C . PRO B 1 300 ? -53.911 8.962 -7.216 1.00 109.24 300 PRO B C 1
ATOM 10204 O O . PRO B 1 300 ? -53.112 9.091 -8.146 1.00 105.13 300 PRO B O 1
ATOM 10215 N N . SER B 1 301 ? -53.925 7.912 -6.401 1.00 109.25 301 SER B N 1
ATOM 10216 C CA . SER B 1 301 ? -52.876 6.903 -6.391 1.00 106.13 301 SER B CA 1
ATOM 10217 C C . SER B 1 301 ? -51.688 7.384 -5.574 1.00 100.24 301 SER B C 1
ATOM 10218 O O . SER B 1 301 ? -50.558 7.416 -6.064 1.00 105.82 301 SER B O 1
ATOM 10226 N N . ASN B 1 302 ? -52.012 7.802 -4.349 1.00 94.43 302 ASN B N 1
ATOM 10227 C CA . ASN B 1 302 ? -51.162 8.589 -3.457 1.00 102.57 302 ASN B CA 1
ATOM 10228 C C . ASN B 1 302 ? -49.697 8.180 -3.415 1.00 89.97 302 ASN B C 1
ATOM 10229 O O . ASN B 1 302 ? -49.327 7.201 -2.757 1.00 96.08 302 ASN B O 1
ATOM 10240 N N . THR B 1 303 ? -48.891 8.931 -4.150 1.00 85.41 303 THR B N 1
ATOM 10241 C CA . THR B 1 303 ? -47.496 8.605 -4.303 1.00 57.70 303 THR B CA 1
ATOM 10242 C C . THR B 1 303 ? -46.738 8.880 -2.997 1.00 57.06 303 THR B C 1
ATOM 10243 O O . THR B 1 303 ? -46.910 9.916 -2.338 1.00 46.04 303 THR B O 1
ATOM 10254 N N . GLU B 1 304 ? -45.936 7.903 -2.601 1.00 36.84 304 GLU B N 1
ATOM 10255 C CA . GLU B 1 304 ? -45.016 8.064 -1.479 1.00 33.68 304 GLU B CA 1
ATOM 10256 C C . GLU B 1 304 ? -43.639 8.446 -2.041 1.00 44.49 304 GLU B C 1
ATOM 10257 O O . GLU B 1 304 ? -43.212 7.854 -3.034 1.00 34.95 304 GLU B O 1
ATOM 10269 N N . VAL B 1 305 ? -42.931 9.368 -1.399 1.00 31.31 305 VAL B N 1
ATOM 10270 C CA . VAL B 1 305 ? -41.541 9.676 -1.760 1.00 29.13 305 VAL B CA 1
ATOM 10271 C C . VAL B 1 305 ? -40.651 9.156 -0.637 1.00 33.10 305 VAL B C 1
ATOM 10272 O O . VAL B 1 305 ? -40.926 9.422 0.535 1.00 37.03 305 VAL B O 1
ATOM 10285 N N . ILE B 1 306 ? -39.580 8.432 -0.962 1.00 31.43 306 ILE B N 1
ATOM 10286 C CA . ILE B 1 306 ? -38.519 8.199 0.010 1.00 26.92 306 ILE B CA 1
ATOM 10287 C C . ILE B 1 306 ? -37.367 9.098 -0.443 1.00 38.98 306 ILE B C 1
ATOM 10288 O O . ILE B 1 306 ? -36.819 8.900 -1.534 1.00 27.02 306 ILE B O 1
ATOM 10304 N N . HIS B 1 307 ? -37.002 10.068 0.384 1.00 29.31 307 HIS B N 1
ATOM 10305 C CA . HIS B 1 307 ? -35.825 10.898 0.110 1.00 43.33 307 HIS B CA 1
ATOM 10306 C C . HIS B 1 307 ? -34.564 10.194 0.536 1.00 38.39 307 HIS B C 1
ATOM 10307 O O . HIS B 1 307 ? -34.561 9.554 1.587 1.00 29.03 307 HIS B O 1
ATOM 10321 N N . ASN B 1 308 ? -33.493 10.318 -0.246 1.00 26.65 308 ASN B N 1
ATOM 10322 C CA . ASN B 1 308 ? -32.217 9.755 0.172 1.00 24.25 308 ASN B CA 1
ATOM 10323 C C . ASN B 1 308 ? -31.118 10.609 -0.437 1.00 32.51 308 ASN B C 1
ATOM 10324 O O . ASN B 1 308 ? -30.598 10.287 -1.501 1.00 26.94 308 ASN B O 1
ATOM 10335 N N . TYR B 1 309 ? -30.756 11.714 0.207 1.00 23.98 309 TYR B N 1
ATOM 10336 C CA . TYR B 1 309 ? -29.806 12.663 -0.398 1.00 24.87 309 TYR B CA 1
ATOM 10337 C C . TYR B 1 309 ? -29.057 13.443 0.682 1.00 32.53 309 TYR B C 1
ATOM 10338 O O . TYR B 1 309 ? -29.453 13.470 1.860 1.00 30.50 309 TYR B O 1
ATOM 10356 N N . GLY B 1 310 ? -27.960 14.104 0.292 1.00 23.54 310 GLY B N 1
ATOM 10357 C CA . GLY B 1 310 ? -27.280 14.957 1.279 1.00 26.49 310 GLY B CA 1
ATOM 10358 C C . GLY B 1 310 ? -26.108 14.284 1.947 1.00 32.56 310 GLY B C 1
ATOM 10359 O O . GLY B 1 310 ? -25.849 14.502 3.133 1.00 30.32 310 GLY B O 1
ATOM 10363 N N . HIS B 1 311 ? -25.414 13.438 1.189 1.00 25.08 311 HIS B N 1
ATOM 10364 C CA . HIS B 1 311 ? -24.331 12.627 1.742 1.00 23.19 311 HIS B CA 1
ATOM 10365 C C . HIS B 1 311 ? -22.938 13.278 1.679 1.00 22.31 311 HIS B C 1
ATOM 10366 O O . HIS B 1 311 ? -21.944 12.626 1.978 1.00 26.25 311 HIS B O 1
ATOM 10380 N N . GLY B 1 312 ? -22.864 14.549 1.300 1.00 25.15 312 GLY B N 1
ATOM 10381 C CA . GLY B 1 312 ? -21.640 15.317 1.442 1.00 30.01 312 GLY B CA 1
ATOM 10382 C C . GLY B 1 312 ? -20.412 14.695 0.809 1.00 29.08 312 GLY B C 1
ATOM 10383 O O . GLY B 1 312 ? -20.469 14.200 -0.328 1.00 25.73 312 GLY B O 1
ATOM 10387 N N . GLY B 1 313 ? -19.345 14.655 1.596 1.00 22.68 313 GLY B N 1
ATOM 10388 C CA . GLY B 1 313 ? -18.116 14.013 1.170 1.00 26.97 313 GLY B CA 1
ATOM 10389 C C . GLY B 1 313 ? -17.981 12.567 1.612 1.00 23.46 313 GLY B C 1
ATOM 10390 O O . GLY B 1 313 ? -16.866 12.068 1.706 1.00 26.74 313 GLY B O 1
ATOM 10394 N N . TYR B 1 314 ? -19.092 11.865 1.845 1.00 24.16 314 TYR B N 1
ATOM 10395 C CA . TYR B 1 314 ? -19.013 10.513 2.411 1.00 26.54 314 TYR B CA 1
ATOM 10396 C C . TYR B 1 314 ? -20.035 9.554 1.839 1.00 30.55 314 TYR B C 1
ATOM 10397 O O . TYR B 1 314 ? -20.335 8.513 2.426 1.00 27.33 314 TYR B O 1
ATOM 10415 N N . GLY B 1 315 ? -20.531 9.828 0.638 1.00 26.27 315 GLY B N 1
ATOM 10416 C CA . GLY B 1 315 ? -21.545 8.945 0.081 1.00 26.10 315 GLY B CA 1
ATOM 10417 C C . GLY B 1 315 ? -21.088 7.543 -0.267 1.00 30.11 315 GLY B C 1
ATOM 10418 O O . GLY B 1 315 ? -21.823 6.595 -0.022 1.00 28.13 315 GLY B O 1
ATOM 10422 N N . LEU B 1 316 ? -19.859 7.366 -0.755 1.00 26.56 316 LEU B N 1
ATOM 10423 C CA . LEU B 1 316 ? -19.380 5.976 -0.928 1.00 24.10 316 LEU B CA 1
ATOM 10424 C C . LEU B 1 316 ? -19.171 5.265 0.414 1.00 24.51 316 LEU B C 1
ATOM 10425 O O . LEU B 1 316 ? -19.541 4.099 0.586 1.00 27.50 316 LEU B O 1
ATOM 10441 N N . THR B 1 317 ? -18.676 6.025 1.376 1.00 23.07 317 THR B N 1
ATOM 10442 C CA . THR B 1 317 ? -18.419 5.541 2.733 1.00 22.48 317 THR B CA 1
ATOM 10443 C C . THR B 1 317 ? -19.696 5.045 3.432 1.00 33.25 317 THR B C 1
ATOM 10444 O O . THR B 1 317 ? -19.628 4.111 4.226 1.00 29.30 317 THR B O 1
ATOM 10455 N N . ILE B 1 318 ? -20.844 5.651 3.137 1.00 25.10 318 ILE B N 1
ATOM 10456 C CA . ILE B 1 318 ? -22.068 5.344 3.909 1.00 27.64 318 ILE B CA 1
ATOM 10457 C C . ILE B 1 318 ? -23.172 4.687 3.090 1.00 30.08 318 ILE B C 1
ATOM 10458 O O . ILE B 1 318 ? -24.228 4.382 3.651 1.00 27.90 318 ILE B O 1
ATOM 10474 N N . HIS B 1 319 ? -22.971 4.516 1.767 1.00 25.25 319 HIS B N 1
ATOM 10475 C CA . HIS B 1 319 ? -24.097 4.241 0.887 1.00 28.50 319 HIS B CA 1
ATOM 10476 C C . HIS B 1 319 ? -24.939 3.025 1.272 1.00 30.12 319 HIS B C 1
ATOM 10477 O O . HIS B 1 319 ? -26.148 3.015 1.039 1.00 26.38 319 HIS B O 1
ATOM 10491 N N . TRP B 1 320 ? -24.297 1.998 1.825 1.00 27.58 320 TRP B N 1
ATOM 10492 C CA . TRP B 1 320 ? -25.032 0.731 1.935 1.00 30.40 320 TRP B CA 1
ATOM 10493 C C . TRP B 1 320 ? -25.930 0.744 3.157 1.00 26.35 320 TRP B C 1
ATOM 10494 O O . TRP B 1 320 ? -27.077 0.310 3.086 1.00 30.37 320 TRP B O 1
ATOM 10515 N N . GLY B 1 321 ? -25.444 1.343 4.236 1.00 32.15 321 GLY B N 1
ATOM 10516 C CA . GLY B 1 321 ? -26.328 1.594 5.369 1.00 31.23 321 GLY B CA 1
ATOM 10517 C C . GLY B 1 321 ? -27.541 2.458 5.045 1.00 39.68 321 GLY B C 1
ATOM 10518 O O . GLY B 1 321 ? -28.662 2.144 5.462 1.00 30.42 321 GLY B O 1
ATOM 10522 N N . CYS B 1 322 ? -27.335 3.484 4.213 1.00 31.92 322 CYS B N 1
ATOM 10523 C CA . CYS B 1 322 ? -28.444 4.277 3.706 1.00 29.95 322 CYS B CA 1
ATOM 10524 C C . CYS B 1 322 ? -29.386 3.515 2.805 1.00 27.46 322 CYS B C 1
ATOM 10525 O O . CYS B 1 322 ? -30.606 3.646 2.926 1.00 29.00 322 CYS B O 1
ATOM 10533 N N . ALA B 1 323 ? -28.823 2.660 1.950 1.00 24.59 323 ALA B N 1
ATOM 10534 C CA . ALA B 1 323 ? -29.662 1.859 1.080 1.00 24.42 323 ALA B CA 1
ATOM 10535 C C . ALA B 1 323 ? -30.527 0.877 1.872 1.00 31.10 323 ALA B C 1
ATOM 10536 O O . ALA B 1 323 ? -31.714 0.705 1.587 1.00 30.05 323 ALA B O 1
ATOM 10543 N N . LEU B 1 324 ? -29.944 0.286 2.911 1.00 30.30 324 LEU B N 1
ATOM 10544 C CA . LEU B 1 324 ? -30.725 -0.603 3.792 1.00 27.03 324 LEU B CA 1
ATOM 10545 C C . LEU B 1 324 ? -31.853 0.121 4.533 1.00 28.33 324 LEU B C 1
ATOM 10546 O O . LEU B 1 324 ? -32.958 -0.398 4.674 1.00 32.35 324 LEU B O 1
ATOM 10562 N N . GLU B 1 325 ? -31.588 1.335 4.994 1.00 29.42 325 GLU B N 1
ATOM 10563 C CA . GLU B 1 325 ? -32.633 2.138 5.627 1.00 27.87 325 GLU B CA 1
ATOM 10564 C C . GLU B 1 325 ? -33.746 2.559 4.674 1.00 38.48 325 GLU B C 1
ATOM 10565 O O . GLU B 1 325 ? -34.938 2.515 5.009 1.00 33.53 325 GLU B O 1
ATOM 10577 N N . ALA B 1 326 ? -33.375 2.893 3.444 1.00 33.26 326 ALA B N 1
ATOM 10578 C CA . ALA B 1 326 ? -34.384 3.198 2.431 1.00 24.71 326 ALA B CA 1
ATOM 10579 C C . ALA B 1 326 ? -35.251 1.997 2.089 1.00 29.13 326 ALA B C 1
ATOM 10580 O O . ALA B 1 326 ? -36.471 2.112 1.941 1.00 29.46 326 ALA B O 1
ATOM 10587 N N . ALA B 1 327 ? -34.620 0.835 2.046 1.00 29.69 327 ALA B N 1
ATOM 10588 C CA . ALA B 1 327 ? -35.350 -0.411 1.888 1.00 30.97 327 ALA B CA 1
ATOM 10589 C C . ALA B 1 327 ? -36.231 -0.749 3.088 1.00 31.78 327 ALA B C 1
ATOM 10590 O O . ALA B 1 327 ? -37.331 -1.258 2.888 1.00 30.12 327 ALA B O 1
ATOM 10597 N N . LYS B 1 328 ? -35.794 -0.445 4.310 1.00 27.39 328 LYS B N 1
ATOM 10598 C CA . LYS B 1 328 ? -36.713 -0.566 5.470 1.00 33.63 328 LYS B CA 1
ATOM 10599 C C . LYS B 1 328 ? -37.951 0.336 5.357 1.00 45.46 328 LYS B C 1
ATOM 10600 O O . LYS B 1 328 ? -39.091 -0.094 5.578 1.00 36.99 328 LYS B O 1
ATOM 10619 N N . LEU B 1 329 ? -37.732 1.582 4.948 1.00 36.28 329 LEU B N 1
ATOM 10620 C CA . LEU B 1 329 ? -38.836 2.499 4.669 1.00 33.57 329 LEU B CA 1
ATOM 10621 C C . LEU B 1 329 ? -39.762 2.019 3.560 1.00 35.10 329 LEU B C 1
ATOM 10622 O O . LEU B 1 329 ? -40.986 2.163 3.638 1.00 31.73 329 LEU B O 1
ATOM 10638 N N . PHE B 1 330 ? -39.179 1.383 2.554 1.00 29.62 330 PHE B N 1
ATOM 10639 C CA . PHE B 1 330 ? -39.967 0.832 1.459 1.00 26.57 330 PHE B CA 1
ATOM 10640 C C . PHE B 1 330 ? -40.823 -0.341 1.929 1.00 36.03 330 PHE B C 1
ATOM 10641 O O . PHE B 1 330 ? -42.019 -0.410 1.625 1.00 31.49 330 PHE B O 1
ATOM 10658 N N . GLY B 1 331 ? -40.227 -1.212 2.744 1.00 33.01 331 GLY B N 1
ATOM 10659 C CA . GLY B 1 331 ? -41.004 -2.299 3.344 1.00 47.00 331 GLY B CA 1
ATOM 10660 C C . GLY B 1 331 ? -42.201 -1.840 4.160 1.00 34.20 331 GLY B C 1
ATOM 10661 O O . GLY B 1 331 ? -43.282 -2.417 4.076 1.00 34.37 331 GLY B O 1
ATOM 10665 N N . ARG B 1 332 ? -42.012 -0.727 4.863 1.00 35.02 332 ARG B N 1
ATOM 10666 C CA . ARG B 1 332 ? -43.099 -0.070 5.573 1.00 37.84 332 ARG B CA 1
ATOM 10667 C C . ARG B 1 332 ? -44.235 0.391 4.682 1.00 46.83 332 ARG B C 1
ATOM 10668 O O . ARG B 1 332 ? -45.405 0.248 5.032 1.00 36.89 332 ARG B O 1
ATOM 10689 N N . ILE B 1 333 ? -43.900 0.906 3.510 1.00 29.35 333 ILE B N 1
ATOM 10690 C CA . ILE B 1 333 ? -44.933 1.301 2.546 1.00 37.62 333 ILE B CA 1
ATOM 10691 C C . ILE B 1 333 ? -45.726 0.102 2.058 1.00 47.91 333 ILE B C 1
ATOM 10692 O O . ILE B 1 333 ? -46.959 0.150 1.975 1.00 45.73 333 ILE B O 1
ATOM 10708 N N . LEU B 1 334 ? -45.020 -0.988 1.795 1.00 37.83 334 LEU B N 1
ATOM 10709 C CA . LEU B 1 334 ? -45.690 -2.239 1.443 1.00 43.29 334 LEU B CA 1
ATOM 10710 C C . LEU B 1 334 ? -46.628 -2.740 2.530 1.00 51.15 334 LEU B C 1
ATOM 10711 O O . LEU B 1 334 ? -47.764 -3.127 2.238 1.00 45.28 334 LEU B O 1
ATOM 10727 N N . GLU B 1 335 ? -46.168 -2.661 3.779 1.00 44.44 335 GLU B N 1
ATOM 10728 C CA . GLU B 1 335 ? -47.025 -2.969 4.928 1.00 64.23 335 GLU B CA 1
ATOM 10729 C C . GLU B 1 335 ? -48.318 -2.163 4.959 1.00 58.85 335 GLU B C 1
ATOM 10730 O O . GLU B 1 335 ? -49.414 -2.694 5.135 1.00 54.28 335 GLU B O 1
ATOM 10742 N N . GLU B 1 336 ? -48.173 -0.867 4.738 1.00 39.21 336 GLU B N 1
ATOM 10743 C CA . GLU B 1 336 ? -49.308 0.032 4.772 1.00 54.95 336 GLU B CA 1
ATOM 10744 C C . GLU B 1 336 ? -50.248 -0.126 3.589 1.00 52.11 336 GLU B C 1
ATOM 10745 O O . GLU B 1 336 ? -51.463 0.018 3.735 1.00 49.00 336 GLU B O 1
ATOM 10757 N N . LYS B 1 337 ? -49.699 -0.433 2.421 1.00 57.00 337 LYS B N 1
ATOM 10758 C CA . LYS B 1 337 ? -50.529 -0.518 1.228 1.00 53.65 337 LYS B CA 1
ATOM 10759 C C . LYS B 1 337 ? -51.196 -1.884 1.036 1.00 88.58 337 LYS B C 1
ATOM 10760 O O . LYS B 1 337 ? -52.088 -2.008 0.195 1.00 94.38 337 LYS B O 1
ATOM 10779 N N . LYS B 1 338 ? -50.805 -2.902 1.801 1.00 90.71 338 LYS B N 1
ATOM 10780 C CA . LYS B 1 338 ? -51.436 -4.216 1.698 1.00 94.65 338 LYS B CA 1
ATOM 10781 C C . LYS B 1 338 ? -51.326 -4.957 3.026 1.00 98.11 338 LYS B C 1
ATOM 10782 O O . LYS B 1 338 ? -51.640 -4.394 4.074 1.00 99.90 338 LYS B O 1
ATOM 10801 N N . LEU B 1 339 ? -50.926 -6.227 2.985 1.00 100.91 339 LEU B N 1
ATOM 10802 C CA . LEU B 1 339 ? -50.317 -6.935 4.129 1.00 105.54 339 LEU B CA 1
ATOM 10803 C C . LEU B 1 339 ? -51.312 -7.222 5.284 1.00 99.09 339 LEU B C 1
ATOM 10804 O O . LEU B 1 339 ? -51.031 -7.275 6.482 1.00 78.53 339 LEU B O 1
#